Protein AF-W0RNF0-F1 (afdb_monomer_lite)

Organism: NCBI:txid861299

Structure (mmCIF, N/CA/C/O backbone):
data_AF-W0RNF0-F1
#
_entry.id   AF-W0RNF0-F1
#
loop_
_atom_site.group_PDB
_atom_site.id
_atom_site.type_symbol
_atom_site.label_atom_id
_atom_site.label_alt_id
_atom_site.label_comp_id
_atom_site.label_asym_id
_atom_site.label_entity_id
_atom_site.label_seq_id
_atom_site.pdbx_PDB_ins_code
_atom_site.Cartn_x
_atom_site.Cartn_y
_atom_site.Cartn_z
_atom_site.occupancy
_atom_site.B_iso_or_equiv
_atom_site.auth_seq_id
_atom_site.auth_comp_id
_atom_site.auth_asym_id
_atom_site.auth_atom_id
_atom_site.pdbx_PDB_model_num
ATOM 1 N N . MET A 1 1 ? -7.043 35.338 -36.572 1.00 29.34 1 MET A N 1
ATOM 2 C CA . MET A 1 1 ? -7.418 33.919 -36.778 1.00 29.34 1 MET A CA 1
ATOM 3 C C . MET A 1 1 ? -6.333 33.212 -37.585 1.00 29.34 1 MET A C 1
ATOM 5 O O . MET A 1 1 ? -6.298 33.350 -38.798 1.00 29.34 1 MET A O 1
ATOM 9 N N . ARG A 1 2 ? -5.406 32.507 -36.926 1.00 25.19 2 ARG A N 1
ATOM 10 C CA . ARG A 1 2 ? -4.390 31.654 -37.569 1.00 25.19 2 ARG A CA 1
ATOM 11 C C . ARG A 1 2 ? -4.354 30.320 -36.824 1.00 25.19 2 ARG A C 1
ATOM 13 O O . ARG A 1 2 ? -4.252 30.311 -35.602 1.00 25.19 2 ARG A O 1
ATOM 20 N N . ARG A 1 3 ? -4.527 29.227 -37.569 1.00 26.64 3 ARG A N 1
ATOM 21 C CA . ARG A 1 3 ? -4.574 27.840 -37.090 1.00 26.64 3 ARG A CA 1
ATOM 22 C C . ARG A 1 3 ? -3.153 27.263 -37.050 1.00 26.64 3 ARG A C 1
ATOM 24 O O . ARG A 1 3 ? -2.439 27.371 -38.039 1.00 26.64 3 ARG A O 1
ATOM 31 N N . PHE A 1 4 ? -2.795 26.617 -35.942 1.00 29.94 4 PHE A N 1
ATOM 32 C CA . PHE A 1 4 ? -1.682 25.667 -35.834 1.00 29.94 4 PHE A CA 1
ATOM 33 C C . PHE A 1 4 ? -2.195 24.383 -35.163 1.00 29.94 4 PHE A C 1
ATOM 35 O O . PHE A 1 4 ? -2.373 24.376 -33.944 1.00 29.94 4 PHE A O 1
ATOM 42 N N . PRO A 1 5 ? -2.447 23.306 -35.924 1.00 36.16 5 PRO A N 1
ATOM 43 C CA . PRO A 1 5 ? -2.459 21.971 -35.330 1.00 36.16 5 PRO A CA 1
ATOM 44 C C . PRO A 1 5 ? -1.818 20.938 -36.268 1.00 36.16 5 PRO A C 1
ATOM 46 O O . PRO A 1 5 ? -2.346 20.734 -37.345 1.00 36.16 5 PRO A O 1
ATOM 49 N N . GLU A 1 6 ? -0.716 20.283 -35.870 1.00 31.73 6 GLU A N 1
ATOM 50 C CA . GLU A 1 6 ? -0.392 18.918 -36.362 1.00 31.73 6 GLU A CA 1
ATOM 51 C C . GLU A 1 6 ? 0.816 18.231 -35.689 1.00 31.73 6 GLU A C 1
ATOM 53 O O . GLU A 1 6 ? 0.941 17.017 -35.779 1.00 31.73 6 GLU A O 1
ATOM 58 N N . ALA A 1 7 ? 1.657 18.915 -34.905 1.00 29.81 7 ALA A N 1
ATOM 59 C CA . ALA A 1 7 ? 2.828 18.259 -34.288 1.00 29.81 7 ALA A CA 1
ATOM 60 C C . ALA A 1 7 ? 2.673 17.850 -32.805 1.00 29.81 7 ALA A C 1
ATOM 62 O O . ALA A 1 7 ? 3.574 17.228 -32.249 1.00 29.81 7 ALA A O 1
ATOM 63 N N . ARG A 1 8 ? 1.556 18.177 -32.135 1.00 32.16 8 ARG A N 1
ATOM 64 C CA . ARG A 1 8 ? 1.387 17.927 -30.683 1.00 32.16 8 ARG A CA 1
ATOM 65 C C . ARG A 1 8 ? 0.538 16.702 -30.317 1.00 32.16 8 ARG A C 1
ATOM 67 O O . ARG A 1 8 ? 0.708 16.175 -29.224 1.00 32.16 8 ARG A O 1
ATOM 74 N N . ALA A 1 9 ? -0.312 16.194 -31.211 1.00 31.00 9 ALA A N 1
ATOM 75 C CA . ALA A 1 9 ? -1.257 15.124 -30.866 1.00 31.00 9 ALA A CA 1
ATOM 76 C C . ALA A 1 9 ? -0.620 13.719 -30.772 1.00 31.00 9 ALA A C 1
ATOM 78 O O . ALA A 1 9 ? -1.058 12.906 -29.965 1.00 31.00 9 ALA A O 1
ATOM 79 N N . ALA A 1 10 ? 0.455 13.441 -31.520 1.00 30.09 10 ALA A N 1
ATOM 80 C CA . ALA A 1 10 ? 1.141 12.141 -31.472 1.00 30.09 10 ALA A CA 1
ATOM 81 C C . ALA A 1 10 ? 2.123 12.004 -30.288 1.00 30.09 10 ALA A C 1
ATOM 83 O O . ALA A 1 10 ? 2.393 10.894 -29.840 1.00 30.09 10 ALA A O 1
ATOM 84 N N . LEU A 1 11 ? 2.619 13.124 -29.749 1.00 31.08 11 LEU A N 1
ATOM 85 C CA . LEU A 1 11 ? 3.528 13.139 -28.596 1.00 31.08 11 LEU A CA 1
ATOM 86 C C . LEU A 1 11 ? 2.761 13.119 -27.258 1.00 31.08 11 LEU A C 1
ATOM 88 O O . LEU A 1 11 ? 3.219 12.529 -26.285 1.00 31.08 11 LEU A O 1
ATOM 92 N N . LEU A 1 12 ? 1.551 13.691 -27.221 1.00 31.27 12 LEU A N 1
ATOM 93 C CA . LEU A 1 12 ? 0.684 13.683 -26.034 1.00 31.27 12 LEU A CA 1
ATOM 94 C C . LEU A 1 12 ? 0.084 12.298 -25.724 1.00 31.27 12 LEU A C 1
ATOM 96 O O . LEU A 1 12 ? -0.156 11.995 -24.559 1.00 31.27 12 LEU A O 1
ATOM 100 N N . ALA A 1 13 ? -0.082 11.422 -26.721 1.00 31.14 13 ALA A N 1
ATOM 101 C CA . ALA A 1 13 ? -0.607 10.068 -26.510 1.00 31.14 13 ALA A CA 1
ATOM 102 C C . ALA A 1 13 ? 0.418 9.093 -25.888 1.00 31.14 13 ALA A C 1
ATOM 104 O O . ALA A 1 13 ? 0.025 8.144 -25.213 1.00 31.14 13 ALA A O 1
ATOM 105 N N . LEU A 1 14 ? 1.725 9.342 -26.047 1.00 31.20 14 LEU A N 1
ATOM 106 C CA . LEU A 1 14 ? 2.785 8.544 -25.409 1.00 31.20 14 LEU A CA 1
ATOM 107 C C . LEU A 1 14 ? 3.144 9.050 -24.001 1.00 31.20 14 LEU A C 1
ATOM 109 O O . LEU A 1 14 ? 3.518 8.251 -23.145 1.00 31.20 14 LEU A O 1
ATOM 113 N N . VAL A 1 15 ? 2.942 10.343 -23.729 1.00 29.47 15 VAL A N 1
ATOM 114 C CA . VAL A 1 15 ? 3.072 10.929 -22.382 1.00 29.47 15 VAL A CA 1
ATOM 115 C C . VAL A 1 15 ? 1.872 10.567 -21.490 1.00 29.47 15 VAL A C 1
ATOM 117 O O . VAL A 1 15 ? 2.042 10.359 -20.290 1.00 29.47 15 VAL A O 1
ATOM 120 N N . ALA A 1 16 ? 0.678 10.351 -22.057 1.00 28.88 16 ALA A N 1
ATOM 121 C CA . ALA A 1 16 ? -0.494 9.898 -21.295 1.00 28.88 16 ALA A CA 1
ATOM 122 C C . ALA A 1 16 ? -0.343 8.474 -20.708 1.00 28.88 16 ALA A C 1
ATOM 124 O O . ALA A 1 16 ? -0.975 8.151 -19.705 1.00 28.88 16 ALA A O 1
ATOM 125 N N . ALA A 1 17 ? 0.543 7.637 -21.262 1.00 28.91 17 ALA A N 1
ATOM 126 C CA . ALA A 1 17 ? 0.858 6.319 -20.703 1.00 28.91 17 ALA A CA 1
ATOM 127 C C . ALA A 1 17 ? 1.867 6.371 -19.534 1.00 28.91 17 ALA A C 1
ATOM 129 O O . ALA A 1 17 ? 1.962 5.407 -18.775 1.00 28.91 17 ALA A O 1
ATOM 130 N N . ALA A 1 18 ? 2.584 7.490 -19.368 1.00 27.88 18 ALA A N 1
ATOM 131 C CA . ALA A 1 18 ? 3.483 7.749 -18.241 1.00 27.88 18 ALA A CA 1
ATOM 132 C C . ALA A 1 18 ? 2.805 8.566 -17.121 1.00 27.88 18 ALA A C 1
ATOM 134 O O . ALA A 1 18 ? 3.139 8.391 -15.954 1.00 27.88 18 ALA A O 1
ATOM 135 N N . ALA A 1 19 ? 1.802 9.391 -17.449 1.00 26.11 19 ALA A N 1
ATOM 136 C CA . ALA A 1 19 ? 1.076 10.228 -16.486 1.00 26.11 19 ALA A CA 1
ATOM 137 C C . ALA A 1 19 ? -0.111 9.537 -15.775 1.00 26.11 19 ALA A C 1
ATOM 139 O O . ALA A 1 19 ? -0.716 10.129 -14.889 1.00 26.11 19 ALA A O 1
ATOM 140 N N . LEU A 1 20 ? -0.436 8.282 -16.112 1.00 29.69 20 LEU A N 1
ATOM 141 C CA . LEU A 1 20 ? -1.488 7.493 -15.441 1.00 29.69 20 LEU A CA 1
ATOM 142 C C . LEU A 1 20 ? -0.924 6.396 -14.515 1.00 29.69 20 LEU A C 1
ATOM 144 O O . LEU A 1 20 ? -1.609 5.437 -14.168 1.00 29.69 20 LEU A O 1
ATOM 148 N N . GLY A 1 21 ? 0.335 6.546 -14.094 1.00 28.53 21 GLY A N 1
ATOM 149 C CA . GLY A 1 21 ? 1.025 5.651 -13.160 1.00 28.53 21 GLY A CA 1
ATOM 150 C C . GLY A 1 21 ? 0.584 5.743 -11.692 1.00 28.53 21 GLY A C 1
ATOM 151 O O . GLY A 1 21 ? 1.192 5.077 -10.862 1.00 28.53 21 GLY A O 1
ATOM 152 N N . THR A 1 22 ? -0.450 6.523 -11.365 1.00 32.72 22 THR A N 1
ATOM 153 C CA . THR A 1 22 ? -0.987 6.687 -9.999 1.00 32.72 22 THR A CA 1
ATOM 154 C C . THR A 1 22 ? -2.342 6.013 -9.760 1.00 32.72 22 THR A C 1
ATOM 156 O O . THR A 1 22 ? -2.935 6.203 -8.708 1.00 32.72 22 THR A O 1
ATOM 159 N N . GLY A 1 23 ? -2.855 5.183 -10.674 1.00 28.58 23 GLY A N 1
ATOM 160 C CA . GLY A 1 23 ? -4.186 4.598 -10.475 1.00 28.58 23 GLY A CA 1
ATOM 161 C C . GLY A 1 23 ? -4.415 3.283 -11.198 1.00 28.58 23 GLY A C 1
ATOM 162 O O . GLY A 1 23 ? -5.163 3.243 -12.168 1.00 28.58 23 GLY A O 1
ATOM 163 N N . ALA A 1 24 ? -3.788 2.202 -10.736 1.00 28.06 24 ALA A N 1
ATOM 164 C CA . ALA A 1 24 ? -4.197 0.845 -11.111 1.00 28.06 24 ALA A CA 1
ATOM 165 C C . ALA A 1 24 ? -3.746 -0.196 -10.075 1.00 28.06 24 ALA A C 1
ATOM 167 O O . ALA A 1 24 ? -3.127 -1.204 -10.409 1.00 28.06 24 ALA A O 1
ATOM 168 N N . THR A 1 25 ? -4.089 0.022 -8.808 1.00 27.72 25 THR A N 1
ATOM 169 C CA . THR A 1 25 ? -4.188 -1.049 -7.808 1.00 27.72 25 THR A CA 1
ATOM 170 C C . THR A 1 25 ? -5.498 -1.800 -8.076 1.00 27.72 25 THR A C 1
ATOM 172 O O . THR A 1 25 ? -6.502 -1.607 -7.396 1.00 27.72 25 THR A O 1
ATOM 175 N N . LEU A 1 26 ? -5.549 -2.594 -9.152 1.00 27.14 26 LEU A N 1
ATOM 176 C CA . LEU A 1 26 ? -6.723 -3.414 -9.445 1.00 27.14 26 LEU A CA 1
ATOM 177 C C . LEU A 1 26 ? -6.693 -4.703 -8.619 1.00 27.14 26 LEU A C 1
ATOM 179 O O . LEU A 1 26 ? -5.897 -5.605 -8.854 1.00 27.14 26 LEU A O 1
ATOM 183 N N . ALA A 1 27 ? -7.660 -4.756 -7.704 1.00 28.97 27 ALA A N 1
ATOM 184 C CA . ALA A 1 27 ? -8.480 -5.920 -7.395 1.00 28.97 27 ALA A CA 1
ATOM 185 C C . ALA A 1 27 ? -7.778 -7.137 -6.767 1.00 28.97 27 ALA A C 1
ATOM 187 O O . ALA A 1 27 ? -7.625 -8.189 -7.379 1.00 28.97 27 ALA A O 1
ATOM 188 N N . SER A 1 28 ? -7.562 -7.046 -5.453 1.00 25.00 28 SER A N 1
ATOM 189 C CA . SER A 1 28 ? -7.883 -8.172 -4.572 1.00 25.00 28 SER A CA 1
ATOM 190 C C . SER A 1 28 ? -8.859 -7.708 -3.484 1.00 25.00 28 SER A C 1
ATOM 192 O O . SER A 1 28 ? -8.496 -7.034 -2.532 1.00 25.00 28 SER A O 1
ATOM 194 N N . GLY A 1 29 ? -10.143 -7.993 -3.703 1.00 27.12 29 GLY A N 1
ATOM 195 C CA . GLY A 1 29 ? -11.021 -8.612 -2.705 1.00 27.12 29 GLY A CA 1
ATOM 196 C C . GLY A 1 29 ? -11.368 -7.939 -1.373 1.00 27.12 29 GLY A C 1
ATOM 197 O O . 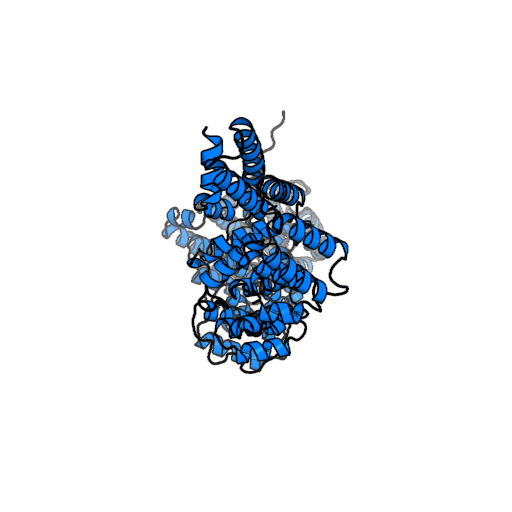GLY A 1 29 ? -12.153 -8.544 -0.656 1.00 27.12 29 GLY A O 1
ATOM 198 N N . ALA A 1 30 ? -10.896 -6.744 -1.027 1.00 27.28 30 ALA A N 1
ATOM 199 C CA . ALA A 1 30 ? -11.430 -5.997 0.114 1.00 27.28 30 ALA A CA 1
ATOM 200 C C . ALA A 1 30 ? -12.150 -4.753 -0.406 1.00 27.28 30 ALA A C 1
ATOM 202 O O . ALA A 1 30 ? -11.528 -3.841 -0.943 1.00 27.28 30 ALA A O 1
ATOM 203 N N . ARG A 1 31 ? -13.480 -4.706 -0.267 1.00 26.66 31 ARG A N 1
ATOM 204 C CA . ARG A 1 31 ? -14.237 -3.454 -0.380 1.00 26.66 31 ARG A CA 1
ATOM 205 C C . ARG A 1 31 ? -13.875 -2.576 0.820 1.00 26.66 31 ARG A C 1
ATOM 207 O O . ARG A 1 31 ? -14.665 -2.430 1.746 1.00 26.66 31 ARG A O 1
ATOM 214 N N . THR A 1 32 ? -12.679 -2.002 0.835 1.00 33.44 32 THR A N 1
ATOM 215 C CA . THR A 1 32 ? -12.442 -0.806 1.634 1.00 33.44 32 THR A CA 1
ATOM 216 C C . THR A 1 32 ? -13.289 0.288 0.998 1.00 33.44 32 THR A C 1
ATOM 218 O O . THR A 1 32 ? -13.090 0.665 -0.155 1.00 33.44 32 THR A O 1
ATOM 221 N N . LEU A 1 33 ? -14.338 0.706 1.713 1.00 31.14 33 LEU A N 1
ATOM 222 C CA . LEU A 1 33 ? -15.162 1.855 1.352 1.00 31.14 33 LEU A CA 1
ATOM 223 C C . LEU A 1 33 ? -14.224 3.006 0.979 1.00 31.14 33 LEU A C 1
ATOM 225 O O . LEU A 1 33 ? -13.444 3.458 1.814 1.00 31.14 33 LEU A O 1
ATOM 229 N N . ALA A 1 34 ? -14.272 3.440 -0.280 1.00 29.17 34 ALA A N 1
ATOM 230 C CA . ALA A 1 34 ? -13.556 4.618 -0.732 1.00 29.17 34 ALA A CA 1
ATOM 231 C C . ALA A 1 34 ? -14.083 5.823 0.060 1.00 29.17 34 ALA A C 1
ATOM 233 O O . ALA A 1 34 ? -15.158 6.351 -0.226 1.00 29.17 34 ALA A O 1
ATOM 234 N N . CYS A 1 35 ? -13.357 6.223 1.100 1.00 33.97 35 CYS A N 1
ATOM 235 C CA . CYS A 1 35 ? -13.632 7.453 1.822 1.00 33.97 35 CYS A CA 1
ATOM 236 C C . CYS A 1 35 ? -13.140 8.608 0.949 1.00 33.97 35 CYS A C 1
ATOM 238 O O . CYS A 1 35 ? -11.946 8.708 0.675 1.00 33.97 35 CYS A O 1
ATOM 240 N N . ALA A 1 36 ? -14.052 9.462 0.480 1.00 32.62 36 ALA A N 1
ATOM 241 C CA . ALA A 1 36 ? -13.692 10.677 -0.245 1.00 32.62 36 ALA A CA 1
ATOM 242 C C . ALA A 1 36 ? -12.649 11.483 0.555 1.00 32.62 36 ALA A C 1
ATOM 244 O O . ALA A 1 36 ? -12.773 11.616 1.776 1.00 32.62 36 ALA A O 1
ATOM 245 N N . CYS A 1 37 ? -11.622 11.994 -0.130 1.00 34.16 37 CYS A N 1
ATOM 246 C CA . CYS A 1 37 ? -10.539 12.791 0.447 1.00 34.16 37 CYS A CA 1
ATOM 247 C C . CYS A 1 37 ? -11.144 13.975 1.222 1.00 34.16 37 CYS A C 1
ATOM 249 O O . CYS A 1 37 ? -11.676 14.901 0.613 1.00 34.16 37 CYS A O 1
ATOM 251 N N . GLY A 1 38 ? -11.138 13.918 2.556 1.00 40.31 38 GLY A N 1
ATOM 252 C CA . GLY A 1 38 ? -11.870 14.863 3.412 1.00 40.31 38 GLY A CA 1
ATOM 253 C C . GLY A 1 38 ? -13.001 14.253 4.245 1.00 40.31 38 GLY A C 1
ATOM 254 O O . GLY A 1 38 ? -13.801 15.000 4.809 1.00 40.31 38 GLY A O 1
ATOM 255 N N . GLY A 1 39 ? -13.075 12.922 4.356 1.00 43.00 39 GLY A N 1
ATOM 256 C CA . GLY A 1 39 ? -13.902 12.264 5.367 1.00 43.00 39 GLY A CA 1
ATOM 257 C C . GLY A 1 39 ? -13.667 12.904 6.747 1.00 43.00 39 GLY A C 1
ATOM 258 O O . GLY A 1 39 ? -12.516 13.124 7.128 1.00 43.00 39 GLY A O 1
ATOM 259 N N . PRO A 1 40 ? -14.727 13.282 7.478 1.00 48.47 40 PRO A N 1
ATOM 260 C CA . PRO A 1 40 ? -14.585 14.019 8.728 1.00 48.47 40 PRO A CA 1
ATOM 261 C C . PRO A 1 40 ? -13.829 13.176 9.765 1.00 48.47 40 PRO A C 1
ATOM 263 O O . PRO A 1 40 ? -13.950 11.953 9.748 1.00 48.47 40 PRO A O 1
ATOM 266 N N . ALA A 1 41 ? -13.073 13.834 10.656 1.00 55.91 41 ALA A N 1
ATOM 267 C CA . ALA A 1 41 ? -12.173 13.199 11.625 1.00 55.91 41 ALA A CA 1
ATOM 268 C C . ALA A 1 41 ? -12.746 11.897 12.220 1.00 55.91 41 ALA A C 1
ATOM 270 O O . ALA A 1 41 ? -13.876 11.875 12.721 1.00 55.91 41 ALA A O 1
ATOM 271 N N . SER A 1 42 ? -11.959 10.825 12.148 1.00 64.25 42 SER A N 1
ATOM 272 C CA . SER A 1 42 ? -12.255 9.525 12.743 1.00 64.25 42 SER A CA 1
ATOM 273 C C . SER A 1 42 ? -11.083 9.084 13.597 1.00 64.25 42 SER A C 1
ATOM 275 O O . SER A 1 42 ? -9.935 9.221 13.179 1.00 64.25 42 SER A O 1
ATOM 277 N N . TYR A 1 43 ? -11.385 8.549 14.771 1.00 77.31 43 TYR A N 1
ATOM 278 C CA . TYR A 1 43 ? -10.379 8.024 15.680 1.00 77.31 43 TYR A CA 1
ATOM 279 C C . TYR A 1 43 ? -9.967 6.618 15.256 1.00 77.31 43 TYR A C 1
ATOM 281 O O . TYR A 1 43 ? -10.811 5.824 14.829 1.00 77.31 43 TYR A O 1
ATOM 289 N N . ASP A 1 44 ? -8.690 6.282 15.426 1.00 73.94 44 ASP A N 1
ATOM 290 C CA . ASP A 1 44 ? -8.172 4.940 15.130 1.00 73.94 44 ASP A CA 1
ATOM 291 C C . ASP A 1 44 ? -8.484 3.960 16.279 1.00 73.94 44 ASP A C 1
ATOM 293 O O . ASP A 1 44 ? -7.610 3.367 16.914 1.00 73.94 44 ASP A O 1
ATOM 297 N N . ILE A 1 45 ? -9.777 3.816 16.590 1.00 80.31 45 ILE A N 1
ATOM 298 C CA . ILE A 1 45 ? -10.267 2.917 17.647 1.00 80.31 45 ILE A CA 1
ATOM 299 C C . ILE A 1 45 ? -10.116 1.441 17.271 1.00 80.31 45 ILE A C 1
ATOM 301 O O . ILE A 1 45 ? -10.177 0.569 18.137 1.00 80.31 45 ILE A O 1
ATOM 305 N N . ASP A 1 46 ? -9.899 1.163 15.985 1.00 76.88 46 ASP A N 1
ATOM 306 C CA . ASP A 1 46 ? -9.633 -0.177 15.493 1.00 76.88 46 ASP A CA 1
ATOM 307 C C . ASP A 1 46 ? -8.249 -0.658 15.916 1.00 76.88 46 ASP A C 1
ATOM 309 O O . ASP A 1 46 ? -8.101 -1.851 16.135 1.00 76.88 46 ASP A O 1
ATOM 313 N N . ALA A 1 47 ? -7.244 0.210 16.073 1.00 71.00 47 ALA A N 1
ATOM 314 C CA . ALA A 1 47 ? -5.841 -0.193 16.197 1.00 71.00 47 ALA A CA 1
ATOM 315 C C . ALA A 1 47 ? -5.525 -1.361 17.168 1.00 71.00 47 ALA A C 1
ATOM 317 O O . ALA A 1 47 ? -4.750 -2.242 16.772 1.00 71.00 47 ALA A O 1
ATOM 318 N N . PRO A 1 48 ? -6.100 -1.469 18.393 1.00 71.56 48 PRO A N 1
ATOM 319 C CA . PRO A 1 48 ? -5.785 -2.580 19.296 1.00 71.56 48 PRO A CA 1
ATOM 320 C C . PRO A 1 48 ? -6.491 -3.888 18.899 1.00 71.56 48 PRO A C 1
ATOM 322 O O . PRO A 1 48 ? -6.095 -4.966 19.341 1.00 71.56 48 PRO A O 1
ATOM 325 N N . LEU A 1 49 ? -7.532 -3.805 18.068 1.00 78.88 49 LEU A N 1
ATOM 326 C CA . LEU A 1 49 ? -8.393 -4.908 17.629 1.00 78.88 49 LEU A CA 1
ATOM 327 C C . LEU A 1 49 ? -8.441 -5.038 16.103 1.00 78.88 49 LEU A C 1
ATOM 329 O O . LEU A 1 49 ? -9.229 -5.821 15.560 1.00 78.88 49 LEU A O 1
ATOM 333 N N . ALA A 1 50 ? -7.558 -4.331 15.412 1.00 76.56 50 ALA A N 1
ATOM 334 C CA . ALA A 1 50 ? -7.438 -4.343 13.976 1.00 76.56 50 ALA A CA 1
ATOM 335 C C . ALA A 1 50 ? -6.969 -5.727 13.542 1.00 76.56 50 ALA A C 1
ATOM 337 O O . ALA A 1 50 ? -6.103 -6.333 14.180 1.00 76.56 50 ALA A O 1
ATOM 338 N N . ALA A 1 51 ? -7.592 -6.250 12.491 1.00 77.75 51 ALA A N 1
ATOM 339 C CA . ALA A 1 51 ? -7.177 -7.513 11.914 1.00 77.75 51 ALA A CA 1
ATOM 340 C C . ALA A 1 51 ? -5.727 -7.392 11.390 1.00 77.75 51 ALA A C 1
ATOM 342 O O . ALA A 1 51 ? -5.310 -6.282 11.030 1.00 77.75 51 ALA A O 1
ATOM 343 N N . PRO A 1 52 ? -4.932 -8.479 11.375 1.00 80.56 52 PRO A N 1
ATOM 344 C CA . PRO A 1 52 ? -3.511 -8.390 11.036 1.00 80.56 52 PRO A CA 1
ATOM 345 C C . PRO A 1 52 ? -3.243 -7.844 9.623 1.00 80.56 52 PRO A C 1
ATOM 347 O O . PRO A 1 52 ? -2.169 -7.302 9.377 1.00 80.56 52 PRO A O 1
ATOM 350 N N . GLU A 1 53 ? -4.227 -7.908 8.725 1.00 83.88 53 GLU A N 1
ATOM 351 C CA . GLU A 1 53 ? -4.246 -7.258 7.412 1.00 83.88 53 GLU A CA 1
ATOM 352 C C . GLU A 1 53 ? -3.991 -5.748 7.527 1.00 83.88 53 GLU A C 1
ATOM 354 O O . GLU A 1 53 ? -3.113 -5.216 6.853 1.00 83.88 53 GLU A O 1
ATOM 359 N N . LYS A 1 54 ? -4.687 -5.057 8.442 1.00 83.00 54 LYS A N 1
ATOM 360 C CA . LYS A 1 54 ? -4.509 -3.610 8.651 1.00 83.00 54 LYS A CA 1
ATOM 361 C C . LYS A 1 54 ? -3.114 -3.280 9.180 1.00 83.00 54 LYS A C 1
ATOM 363 O O . LYS A 1 54 ? -2.552 -2.236 8.856 1.00 83.00 54 LYS A O 1
ATOM 368 N N . TRP A 1 55 ? -2.535 -4.164 9.994 1.00 88.00 55 TRP A N 1
ATOM 369 C CA . TRP A 1 55 ? -1.154 -3.995 10.442 1.00 88.00 55 TRP A CA 1
ATOM 370 C C . TRP A 1 55 ? -0.169 -4.201 9.298 1.00 88.00 55 TRP A C 1
ATOM 372 O O . TRP A 1 55 ? 0.810 -3.466 9.221 1.00 88.00 55 TRP A O 1
ATOM 382 N N . LEU A 1 56 ? -0.420 -5.161 8.401 1.00 90.56 56 LEU A N 1
ATOM 383 C CA . LEU A 1 56 ? 0.405 -5.351 7.211 1.00 90.56 56 LEU A CA 1
ATOM 384 C C . LEU A 1 56 ? 0.408 -4.091 6.341 1.00 90.56 56 LEU A C 1
ATOM 386 O O . LEU A 1 56 ? 1.483 -3.667 5.921 1.00 90.56 56 LEU A O 1
ATOM 390 N N . ASP A 1 57 ? -0.744 -3.459 6.124 1.00 88.00 57 ASP A N 1
ATOM 391 C CA . ASP A 1 57 ? -0.831 -2.202 5.371 1.00 88.00 57 ASP A CA 1
ATOM 392 C C . ASP A 1 57 ? 0.008 -1.102 6.040 1.00 88.00 57 ASP A C 1
ATOM 394 O O . ASP A 1 57 ? 0.883 -0.519 5.401 1.00 88.00 57 ASP A O 1
ATOM 398 N N . GLY A 1 58 ? -0.138 -0.901 7.356 1.00 86.38 58 GLY A N 1
ATOM 399 C CA . GLY A 1 58 ? 0.682 0.058 8.112 1.00 86.38 58 GLY A CA 1
ATOM 400 C C . GLY A 1 58 ? 2.183 -0.276 8.163 1.00 86.38 58 GLY A C 1
ATOM 401 O O . GLY A 1 58 ? 3.013 0.592 8.438 1.00 86.38 58 GLY A O 1
ATOM 402 N N . VAL A 1 59 ? 2.559 -1.532 7.902 1.00 91.62 59 VAL A N 1
ATOM 403 C CA . VAL A 1 59 ? 3.957 -1.984 7.833 1.00 91.62 59 VAL A CA 1
ATOM 404 C C . VAL A 1 59 ? 4.527 -1.880 6.421 1.00 91.62 59 VAL A C 1
ATOM 406 O O . VAL A 1 59 ? 5.728 -1.659 6.286 1.00 91.62 59 VAL A O 1
ATOM 409 N N . THR A 1 60 ? 3.714 -2.052 5.380 1.00 92.69 60 THR A N 1
ATOM 410 C CA . THR A 1 60 ? 4.173 -2.185 3.985 1.00 92.69 60 THR A CA 1
ATOM 411 C C . THR A 1 60 ? 3.943 -0.941 3.138 1.00 92.69 60 THR A C 1
ATOM 413 O O . THR A 1 60 ? 4.591 -0.796 2.098 1.00 92.69 60 THR A O 1
ATOM 416 N N . LEU A 1 61 ? 3.093 -0.020 3.589 1.00 89.44 61 LEU A N 1
ATOM 417 C CA . LEU A 1 61 ? 2.759 1.216 2.892 1.00 89.44 61 LEU A CA 1
ATOM 418 C C . LEU A 1 61 ? 3.380 2.425 3.606 1.00 89.44 61 LEU A C 1
ATOM 420 O O . LEU A 1 61 ? 3.514 2.447 4.829 1.00 89.44 61 LEU A O 1
ATOM 424 N N . VAL A 1 62 ? 3.806 3.419 2.827 1.00 86.19 62 VAL A N 1
ATOM 425 C CA . VAL A 1 62 ? 4.152 4.761 3.338 1.00 86.19 62 VAL A CA 1
ATOM 426 C C . VAL A 1 62 ? 2.875 5.554 3.568 1.00 86.19 62 VAL A C 1
ATOM 428 O O . VAL A 1 62 ? 2.728 6.218 4.588 1.00 86.19 62 VAL A O 1
ATOM 431 N N . ASP A 1 63 ? 1.954 5.432 2.616 1.00 76.44 63 ASP A N 1
ATOM 432 C CA . ASP A 1 63 ? 0.632 6.024 2.655 1.00 76.44 63 ASP A CA 1
ATOM 433 C C . ASP A 1 63 ? -0.386 4.923 2.341 1.00 76.44 63 ASP A C 1
ATOM 435 O O . ASP A 1 63 ? -0.415 4.377 1.234 1.00 76.44 63 ASP A O 1
ATOM 439 N N . ALA A 1 64 ? -1.191 4.566 3.342 1.00 70.19 64 ALA A N 1
ATOM 440 C CA . ALA A 1 64 ? -2.235 3.559 3.199 1.00 70.19 64 ALA A CA 1
ATOM 441 C C . ALA A 1 64 ? -3.409 4.041 2.331 1.00 70.19 64 ALA A C 1
ATOM 443 O O . ALA A 1 64 ? -4.108 3.216 1.749 1.00 70.19 64 ALA A O 1
ATOM 444 N N . PHE A 1 65 ? -3.614 5.356 2.222 1.00 69.94 65 PHE A N 1
ATOM 445 C CA . PHE A 1 65 ? -4.652 5.958 1.393 1.00 69.94 65 PHE A CA 1
ATOM 446 C C . PHE A 1 65 ? -4.281 5.898 -0.090 1.00 69.94 65 PHE A C 1
ATOM 448 O O . PHE A 1 65 ? -5.075 5.442 -0.910 1.00 69.94 65 PHE A O 1
ATOM 455 N N . GLU A 1 66 ? -3.054 6.293 -0.433 1.00 73.56 66 GLU A N 1
ATOM 456 C CA . GLU A 1 66 ? -2.553 6.197 -1.812 1.00 73.56 66 GLU A CA 1
ATOM 457 C C . GLU A 1 66 ? -2.130 4.769 -2.196 1.00 73.56 66 GLU A C 1
ATOM 459 O O . GLU A 1 66 ? -1.890 4.473 -3.367 1.00 73.56 66 GLU A O 1
ATOM 464 N N . GLY A 1 67 ? -2.026 3.864 -1.216 1.00 81.25 67 GLY A N 1
ATOM 465 C CA . GLY A 1 67 ? -1.534 2.505 -1.431 1.00 81.25 67 GLY A CA 1
ATOM 466 C C . GLY A 1 67 ? -0.054 2.470 -1.811 1.00 81.25 67 GLY A C 1
ATOM 467 O O . GLY A 1 67 ? 0.403 1.500 -2.417 1.00 81.25 67 GLY A O 1
ATOM 468 N N . THR A 1 68 ? 0.694 3.529 -1.490 1.00 84.88 68 THR A N 1
ATOM 469 C CA . THR A 1 68 ? 2.083 3.707 -1.911 1.00 84.88 68 THR A CA 1
ATOM 470 C C . THR A 1 68 ? 2.987 2.766 -1.112 1.00 84.88 68 THR A C 1
ATOM 472 O O . THR A 1 68 ? 3.172 2.982 0.091 1.00 84.88 68 THR A O 1
ATOM 475 N N . PRO A 1 69 ? 3.611 1.747 -1.740 1.00 88.31 69 PRO A N 1
ATOM 476 C CA . PRO A 1 69 ? 4.474 0.824 -1.021 1.00 88.31 69 PRO A CA 1
ATOM 477 C C . PRO A 1 69 ? 5.726 1.528 -0.518 1.00 88.31 69 PRO A C 1
ATOM 479 O O . PRO A 1 69 ? 6.280 2.402 -1.198 1.00 88.31 69 PRO A O 1
ATOM 482 N N . ARG A 1 70 ? 6.212 1.068 0.632 1.00 91.94 70 ARG A N 1
ATOM 483 C CA . ARG A 1 70 ? 7.539 1.388 1.152 1.00 91.94 70 ARG A CA 1
ATOM 484 C C . ARG A 1 70 ? 8.627 1.123 0.125 1.00 91.94 70 ARG A C 1
ATOM 486 O O . ARG A 1 70 ? 8.563 0.139 -0.615 1.00 91.94 70 ARG A O 1
ATOM 493 N N . ASP A 1 71 ? 9.650 1.969 0.131 1.00 92.44 71 ASP A N 1
ATOM 494 C CA . ASP A 1 71 ? 10.758 1.897 -0.817 1.00 92.44 71 ASP A CA 1
ATOM 495 C C . ASP A 1 71 ? 11.420 0.524 -0.842 1.00 92.44 71 ASP A C 1
ATOM 497 O O . ASP A 1 71 ? 11.679 -0.006 -1.921 1.00 92.44 71 ASP A O 1
ATOM 501 N N . GLU A 1 72 ? 11.616 -0.096 0.322 1.00 92.94 72 GLU A N 1
ATOM 502 C CA . GLU A 1 72 ? 12.241 -1.410 0.458 1.00 92.94 72 GLU A CA 1
ATOM 503 C C . GLU A 1 72 ? 11.432 -2.509 -0.258 1.00 92.94 72 GLU A C 1
ATOM 505 O O . GLU A 1 72 ? 11.991 -3.501 -0.730 1.00 92.94 72 GLU A O 1
ATOM 510 N N . LEU A 1 73 ? 10.121 -2.322 -0.423 1.00 93.31 73 LEU A N 1
ATOM 511 C CA . LEU A 1 73 ? 9.216 -3.293 -1.039 1.00 93.31 73 LEU A CA 1
ATOM 512 C C . LEU A 1 73 ? 8.961 -3.024 -2.531 1.00 93.31 73 LEU A C 1
ATOM 514 O O . LEU A 1 73 ? 8.423 -3.887 -3.225 1.00 93.31 73 LEU A O 1
ATOM 518 N N . ARG A 1 74 ? 9.432 -1.899 -3.086 1.00 94.44 74 ARG A N 1
ATOM 519 C CA . ARG A 1 74 ? 9.273 -1.542 -4.512 1.00 94.44 74 ARG A CA 1
ATOM 520 C C . ARG A 1 74 ? 10.129 -2.404 -5.441 1.00 94.44 74 ARG A C 1
ATOM 522 O O . ARG A 1 74 ? 11.217 -2.823 -5.071 1.00 94.44 74 ARG A O 1
ATOM 529 N N . PHE A 1 75 ? 9.699 -2.633 -6.683 1.00 95.44 75 PHE A N 1
ATOM 530 C CA . PHE A 1 75 ? 10.364 -3.561 -7.623 1.00 95.44 75 PHE A CA 1
ATOM 531 C C . PHE A 1 75 ? 11.877 -3.307 -7.811 1.00 95.44 75 PHE A C 1
ATOM 533 O O . PHE A 1 75 ? 12.649 -4.250 -7.930 1.00 95.44 75 PHE A O 1
ATOM 540 N N . LEU A 1 76 ? 12.329 -2.045 -7.798 1.00 95.50 76 LEU A N 1
ATOM 541 C CA . LEU A 1 76 ? 13.736 -1.691 -8.060 1.00 95.50 76 LEU A CA 1
ATOM 542 C C . LEU A 1 76 ? 14.621 -1.673 -6.801 1.00 95.50 76 LEU A C 1
ATOM 544 O O . LEU A 1 76 ? 15.836 -1.512 -6.916 1.00 95.50 76 LEU A O 1
ATOM 548 N N . ALA A 1 77 ? 14.042 -1.841 -5.609 1.00 94.88 77 ALA A N 1
ATOM 549 C CA . ALA A 1 77 ? 14.758 -1.728 -4.336 1.00 94.88 77 ALA A CA 1
ATOM 550 C C . ALA A 1 77 ? 15.996 -2.641 -4.220 1.00 94.88 77 ALA A C 1
ATOM 552 O O . ALA A 1 77 ? 17.035 -2.145 -3.779 1.00 94.88 77 ALA A O 1
ATOM 553 N N . PRO A 1 78 ? 15.968 -3.914 -4.679 1.00 94.94 78 PRO A N 1
ATOM 554 C CA . PRO A 1 78 ? 17.139 -4.794 -4.603 1.00 94.94 78 PRO A CA 1
ATOM 555 C C . PRO A 1 78 ? 18.367 -4.274 -5.367 1.00 94.94 78 PRO A C 1
ATOM 557 O O . PRO A 1 78 ? 19.495 -4.660 -5.063 1.00 94.94 78 PRO A O 1
ATOM 560 N N . PHE A 1 79 ? 18.151 -3.416 -6.368 1.00 95.12 79 PHE A N 1
ATOM 561 C CA . PHE A 1 79 ? 19.206 -2.782 -7.160 1.00 95.12 79 PHE A CA 1
ATOM 562 C C . PHE A 1 79 ? 19.598 -1.420 -6.586 1.00 95.12 79 PHE A C 1
ATOM 564 O O . PHE A 1 79 ? 20.773 -1.073 -6.589 1.00 95.12 79 PHE A O 1
ATOM 571 N N . ARG A 1 80 ? 18.630 -0.674 -6.037 1.00 92.69 80 ARG A N 1
ATOM 572 C CA . ARG A 1 80 ? 18.859 0.650 -5.441 1.00 92.69 80 ARG A CA 1
ATOM 573 C C . ARG A 1 80 ? 19.680 0.565 -4.160 1.00 92.69 80 ARG A C 1
ATOM 575 O O . ARG A 1 80 ? 20.607 1.348 -3.977 1.00 92.69 80 ARG A O 1
ATOM 582 N N . PHE A 1 81 ? 19.345 -0.385 -3.295 1.00 85.25 81 PHE A N 1
ATOM 583 C CA . PHE A 1 81 ? 19.997 -0.583 -1.998 1.00 85.25 81 PHE A CA 1
ATOM 584 C C . PHE A 1 81 ? 21.067 -1.682 -2.037 1.00 85.25 81 PHE A C 1
ATOM 586 O O . PHE A 1 81 ? 21.550 -2.108 -0.995 1.00 85.25 81 PHE A O 1
ATOM 593 N N . GLY A 1 82 ? 21.395 -2.171 -3.237 1.00 83.88 82 GLY A N 1
ATOM 594 C CA . GLY A 1 82 ? 22.370 -3.226 -3.482 1.00 83.88 82 GLY A CA 1
ATOM 595 C C . GLY A 1 82 ? 23.792 -2.692 -3.663 1.00 83.88 82 GLY A C 1
ATOM 596 O O . GLY A 1 82 ? 24.365 -2.068 -2.777 1.00 83.88 82 GLY A O 1
ATOM 597 N N . ASP A 1 83 ? 24.374 -2.988 -4.824 1.00 86.81 83 ASP A N 1
ATOM 598 C CA . ASP A 1 83 ? 25.709 -2.529 -5.216 1.00 86.81 83 ASP A CA 1
ATOM 599 C C . ASP A 1 83 ? 25.687 -1.018 -5.545 1.00 86.81 83 ASP A C 1
ATOM 601 O O . ASP A 1 83 ? 24.823 -0.598 -6.323 1.00 86.81 83 ASP A O 1
ATOM 605 N N . PRO A 1 84 ? 26.616 -0.195 -5.014 1.00 90.00 84 PRO A N 1
ATOM 606 C CA . PRO A 1 84 ? 26.702 1.228 -5.347 1.00 90.00 84 PRO A CA 1
ATOM 607 C C . PRO A 1 84 ? 26.773 1.525 -6.852 1.00 90.00 84 PRO A C 1
ATOM 609 O O . PRO A 1 84 ? 26.176 2.502 -7.307 1.00 90.00 84 PRO A O 1
ATOM 612 N N . ALA A 1 85 ? 27.455 0.685 -7.637 1.00 90.19 85 ALA A N 1
ATOM 613 C CA . ALA A 1 85 ? 27.576 0.869 -9.080 1.00 90.19 85 ALA A CA 1
ATOM 614 C C . ALA A 1 85 ? 26.222 0.705 -9.781 1.00 90.19 85 ALA A C 1
ATOM 616 O O . ALA A 1 85 ? 25.857 1.515 -10.633 1.00 90.19 85 ALA A O 1
ATOM 617 N N . ASP A 1 86 ? 25.440 -0.304 -9.396 1.00 90.06 86 ASP A N 1
ATOM 618 C CA . ASP A 1 86 ? 24.101 -0.491 -9.955 1.00 90.06 86 ASP A CA 1
ATOM 619 C C . ASP A 1 86 ? 23.117 0.557 -9.435 1.00 90.06 86 ASP A C 1
ATOM 621 O O . ASP A 1 86 ? 22.297 1.047 -10.210 1.00 90.06 86 ASP A O 1
ATOM 625 N N . SER A 1 87 ? 23.248 0.968 -8.171 1.00 91.12 87 SER A N 1
ATOM 626 C CA . SER A 1 87 ? 22.468 2.064 -7.594 1.00 91.12 87 SER A CA 1
ATOM 627 C C . SER A 1 87 ? 22.621 3.350 -8.410 1.00 91.12 87 SER A C 1
ATOM 629 O O . SER A 1 87 ? 21.618 3.964 -8.769 1.00 91.12 87 SER A O 1
ATOM 631 N N . ALA A 1 88 ? 23.856 3.709 -8.781 1.00 90.31 88 ALA A N 1
ATOM 632 C CA . ALA A 1 88 ? 24.130 4.857 -9.643 1.00 90.31 88 ALA A CA 1
ATOM 633 C C . ALA A 1 88 ? 23.545 4.676 -11.054 1.00 90.31 88 ALA A C 1
ATOM 635 O O . ALA A 1 88 ? 22.954 5.605 -11.601 1.00 90.31 88 ALA A O 1
ATOM 636 N N . ARG A 1 89 ? 23.654 3.472 -11.635 1.00 89.38 89 ARG A N 1
ATOM 637 C CA . ARG A 1 89 ? 23.115 3.174 -12.975 1.00 89.38 89 ARG A CA 1
ATOM 638 C C . ARG A 1 89 ? 21.592 3.278 -13.040 1.00 89.38 89 ARG A C 1
ATOM 640 O O . ARG A 1 89 ? 21.067 3.647 -14.085 1.00 89.38 89 ARG A O 1
ATOM 647 N N . ILE A 1 90 ? 20.878 2.932 -11.968 1.00 91.94 90 ILE A N 1
ATOM 648 C CA . ILE A 1 90 ? 19.408 2.920 -11.957 1.00 91.94 90 ILE A CA 1
ATOM 649 C C . ILE A 1 90 ? 18.777 4.145 -11.283 1.00 91.94 90 ILE A C 1
ATOM 651 O O . ILE A 1 90 ? 17.556 4.194 -11.159 1.00 91.94 90 ILE A O 1
ATOM 655 N N . ASP A 1 91 ? 19.564 5.128 -10.846 1.00 89.00 91 ASP A N 1
ATOM 656 C CA . ASP A 1 91 ? 19.072 6.296 -10.101 1.00 89.00 91 ASP A CA 1
ATOM 657 C C . ASP A 1 91 ? 18.058 7.120 -10.917 1.00 89.00 91 ASP A C 1
ATOM 659 O O . ASP A 1 91 ? 16.977 7.455 -10.429 1.00 89.00 91 ASP A O 1
ATOM 663 N N . ALA A 1 92 ? 18.343 7.346 -12.204 1.00 86.19 92 ALA A N 1
ATOM 664 C CA . ALA A 1 92 ? 17.422 8.022 -13.118 1.00 86.19 92 ALA A CA 1
ATOM 665 C C . ALA A 1 92 ? 16.108 7.237 -13.301 1.00 86.19 92 ALA A C 1
ATOM 667 O O . ALA A 1 92 ? 15.019 7.814 -13.249 1.00 86.19 92 ALA A O 1
ATOM 668 N N . LEU A 1 93 ? 16.197 5.906 -13.429 1.00 90.56 93 LEU A N 1
ATOM 669 C CA . LEU A 1 93 ? 15.024 5.032 -13.472 1.00 90.56 93 LEU A CA 1
ATOM 670 C C . LEU A 1 93 ? 14.216 5.109 -12.174 1.00 90.56 93 LEU A C 1
ATOM 672 O O . LEU A 1 93 ? 12.992 5.169 -12.234 1.00 90.56 93 LEU A O 1
ATOM 676 N N . TRP A 1 94 ? 14.878 5.095 -11.017 1.00 91.75 94 TRP A N 1
ATOM 677 C CA . TRP A 1 94 ? 14.226 5.181 -9.715 1.00 91.75 94 TRP A CA 1
ATOM 678 C C . TRP A 1 94 ? 13.418 6.473 -9.590 1.00 91.75 94 TRP A C 1
ATOM 680 O O . TRP A 1 94 ? 12.223 6.406 -9.308 1.00 91.75 94 TRP A O 1
ATOM 690 N N . ARG A 1 95 ? 14.036 7.630 -9.871 1.00 88.06 95 ARG A N 1
ATOM 691 C CA . ARG A 1 95 ? 13.352 8.934 -9.838 1.00 88.06 95 ARG A CA 1
ATOM 692 C C . ARG A 1 95 ? 12.170 8.977 -10.798 1.00 88.06 95 ARG A C 1
ATOM 694 O O . ARG A 1 95 ? 11.070 9.324 -10.391 1.00 88.06 95 ARG A O 1
ATOM 701 N N . SER A 1 96 ? 12.348 8.519 -12.037 1.00 85.81 96 SER A N 1
ATOM 702 C CA . SER A 1 96 ? 11.247 8.482 -13.006 1.00 85.81 96 SER A CA 1
ATOM 703 C C . SER A 1 96 ? 10.119 7.523 -12.611 1.00 85.81 96 SER A C 1
ATOM 705 O O . SER A 1 96 ? 8.967 7.775 -12.954 1.00 85.81 96 SER A O 1
ATOM 707 N N . ALA A 1 97 ? 10.427 6.413 -11.937 1.00 88.75 97 ALA A N 1
ATOM 708 C CA . ALA A 1 97 ? 9.441 5.398 -11.580 1.00 88.75 97 ALA A CA 1
ATOM 709 C C . ALA A 1 97 ? 8.689 5.699 -10.275 1.00 88.75 97 ALA A C 1
ATOM 711 O O . ALA A 1 97 ? 7.586 5.176 -10.097 1.00 88.75 97 ALA A O 1
ATOM 712 N N . TYR A 1 98 ? 9.307 6.449 -9.359 1.00 88.94 98 TYR A N 1
ATOM 713 C CA . TYR A 1 98 ? 8.877 6.558 -7.963 1.00 88.94 98 TYR A CA 1
ATOM 714 C C . TYR A 1 98 ? 8.994 7.960 -7.342 1.00 88.94 98 TYR A C 1
ATOM 716 O O . TYR A 1 98 ? 8.575 8.136 -6.197 1.00 88.94 98 TYR A O 1
ATOM 724 N N . GLY A 1 99 ? 9.589 8.929 -8.040 1.00 82.31 99 GLY A N 1
ATOM 725 C CA . GLY A 1 99 ? 9.678 10.320 -7.595 1.00 82.31 99 GLY A CA 1
ATOM 726 C C . GLY A 1 99 ? 8.336 11.046 -7.703 1.00 82.31 99 GLY A C 1
ATOM 727 O O . GLY A 1 99 ? 7.459 10.648 -8.473 1.00 82.31 99 GLY A O 1
ATOM 728 N N . SER A 1 100 ? 8.168 12.116 -6.924 1.00 67.88 100 SER A N 1
ATOM 729 C CA . SER A 1 100 ? 7.018 13.010 -7.062 1.00 67.88 100 SER A CA 1
ATOM 730 C C . SER A 1 100 ? 7.112 13.760 -8.392 1.00 67.88 100 SER A C 1
ATOM 732 O O . SER A 1 100 ? 8.192 14.149 -8.833 1.00 67.88 100 SER A O 1
ATOM 734 N N . SER A 1 101 ? 5.975 13.965 -9.055 1.00 55.69 101 SER A N 1
ATOM 735 C CA . SER A 1 101 ? 5.848 14.534 -10.407 1.00 55.69 101 SER A CA 1
ATOM 736 C C . SER A 1 101 ? 6.199 16.034 -10.515 1.00 55.69 101 SER A C 1
ATOM 738 O O . SER A 1 101 ? 5.619 16.737 -11.337 1.00 55.69 101 SER A O 1
ATOM 740 N N . GLY A 1 102 ? 7.091 16.537 -9.657 1.00 51.03 102 GLY A N 1
ATOM 741 C CA . GLY A 1 102 ? 7.257 17.958 -9.368 1.00 51.03 102 GLY A CA 1
ATOM 742 C C . GLY A 1 102 ? 8.470 18.657 -9.979 1.00 51.03 102 GLY A C 1
ATOM 743 O O . GLY A 1 102 ? 8.290 19.785 -10.415 1.00 51.03 102 GLY A O 1
ATOM 744 N N . ASP A 1 103 ? 9.677 18.069 -10.007 1.00 47.72 103 ASP A N 1
ATOM 745 C CA . ASP A 1 103 ? 10.864 18.935 -10.211 1.00 47.72 103 ASP A CA 1
ATOM 746 C C . ASP A 1 103 ? 12.150 18.296 -10.771 1.00 47.72 103 ASP A C 1
ATOM 748 O O . ASP A 1 103 ? 13.208 18.920 -10.766 1.00 47.72 103 ASP A O 1
ATOM 752 N N . ASP A 1 104 ? 12.108 17.079 -11.314 1.00 54.19 104 ASP A N 1
ATOM 753 C CA . ASP A 1 104 ? 13.318 16.483 -11.894 1.00 54.19 104 ASP A CA 1
ATOM 754 C C . ASP A 1 104 ? 13.413 16.789 -13.392 1.00 54.19 104 ASP A C 1
ATOM 756 O O . ASP A 1 104 ? 12.949 16.026 -14.245 1.00 54.19 104 ASP A O 1
ATOM 760 N N . SER A 1 105 ? 14.047 17.913 -13.742 1.00 63.78 105 SER A N 1
ATOM 761 C CA . SER A 1 105 ? 14.522 18.119 -15.111 1.00 63.78 105 SER A CA 1
ATOM 762 C C . SER A 1 105 ? 15.434 16.947 -15.484 1.00 63.78 105 SER A C 1
ATOM 764 O O . SER A 1 105 ? 16.482 16.764 -14.863 1.00 63.78 105 SER A O 1
ATOM 766 N N . ILE A 1 106 ? 15.041 16.145 -16.477 1.00 70.12 106 ILE A N 1
ATOM 767 C CA . ILE A 1 106 ? 15.878 15.059 -16.997 1.00 70.12 106 ILE A CA 1
ATOM 768 C C . ILE A 1 106 ? 17.181 15.698 -17.502 1.00 70.12 106 ILE A C 1
ATOM 770 O O . ILE A 1 106 ? 17.118 16.485 -18.455 1.00 70.12 106 ILE A O 1
ATOM 774 N N . PRO A 1 107 ? 18.349 15.406 -16.894 1.00 75.50 107 PRO A N 1
ATOM 775 C CA . PRO A 1 107 ? 19.596 16.026 -17.313 1.00 75.50 107 PRO A CA 1
ATOM 776 C C . PRO A 1 107 ? 19.858 15.706 -18.787 1.00 75.50 107 PRO A C 1
ATOM 778 O O . PRO A 1 107 ? 19.731 14.546 -19.188 1.00 75.50 107 PRO A O 1
ATOM 781 N N . PRO A 1 108 ? 20.209 16.691 -19.628 1.00 81.44 108 PRO A N 1
ATOM 782 C CA . PRO A 1 108 ? 20.492 16.415 -21.025 1.00 81.44 108 PRO A CA 1
ATOM 783 C C . PRO A 1 108 ? 21.715 15.498 -21.143 1.00 81.44 108 PRO A C 1
ATOM 785 O O . PRO A 1 108 ? 22.736 15.707 -20.485 1.00 81.44 108 PRO A O 1
ATOM 788 N N . VAL A 1 109 ? 21.651 14.508 -22.036 1.00 87.88 109 VAL A N 1
ATOM 789 C CA . VAL A 1 109 ? 22.844 13.741 -22.415 1.00 87.88 109 VAL A CA 1
ATOM 790 C C . VAL A 1 109 ? 23.812 14.679 -23.137 1.00 87.88 109 VAL A C 1
ATOM 792 O O . VAL A 1 109 ? 23.536 15.120 -24.253 1.00 87.88 109 VAL A O 1
ATOM 795 N N . SER A 1 110 ? 24.953 14.975 -22.505 1.00 90.31 110 SER A N 1
ATOM 796 C CA . SER A 1 110 ? 25.977 15.841 -23.103 1.00 90.31 110 SER A CA 1
ATOM 797 C C . SER A 1 110 ? 26.538 15.232 -24.392 1.00 90.31 110 SER A C 1
ATOM 799 O O . SER A 1 110 ? 26.970 14.069 -24.430 1.00 90.31 110 SER A O 1
ATOM 801 N N . VAL A 1 111 ? 26.559 16.068 -25.432 1.00 92.06 111 VAL A N 1
ATOM 802 C CA . VAL A 1 111 ? 27.157 15.814 -26.750 1.00 92.06 111 VAL A CA 1
ATOM 803 C C . VAL A 1 111 ? 28.412 16.666 -26.985 1.00 92.06 111 VAL A C 1
ATOM 805 O O . VAL A 1 111 ? 28.944 16.678 -28.090 1.00 92.06 111 VAL A O 1
ATOM 808 N N . ASP A 1 112 ? 28.932 17.336 -25.954 1.00 93.44 112 ASP A N 1
ATOM 809 C CA . ASP A 1 112 ? 30.012 18.324 -26.096 1.00 93.44 112 ASP A CA 1
ATOM 810 C C . ASP A 1 112 ? 31.309 17.706 -26.628 1.00 93.44 112 ASP A C 1
ATOM 812 O O . ASP A 1 112 ? 31.994 18.301 -27.460 1.00 93.44 112 ASP A O 1
ATOM 816 N N . ALA A 1 113 ? 31.634 16.484 -26.194 1.00 94.81 113 ALA A N 1
ATOM 817 C CA . ALA A 1 113 ? 32.804 15.751 -26.676 1.00 94.81 113 ALA A CA 1
ATOM 818 C C . ALA A 1 113 ? 32.677 15.373 -28.161 1.00 94.81 113 ALA A C 1
ATOM 820 O O . ALA A 1 113 ? 33.647 15.478 -28.915 1.00 94.81 113 ALA A O 1
ATOM 821 N N . LEU A 1 114 ? 31.467 15.001 -28.593 1.00 93.50 114 LEU A N 1
ATOM 822 C CA . LEU A 1 114 ? 31.154 14.754 -29.999 1.00 93.50 114 LEU A CA 1
ATOM 823 C C . LEU A 1 114 ? 31.287 16.049 -30.817 1.00 93.50 114 LEU A C 1
ATOM 825 O O . LEU A 1 114 ? 31.909 16.044 -31.877 1.00 93.50 114 LEU A O 1
ATOM 829 N N . ASP A 1 115 ? 30.772 17.166 -30.304 1.00 90.69 115 ASP A N 1
ATOM 830 C CA . ASP A 1 115 ? 30.879 18.478 -30.952 1.00 90.69 115 ASP A CA 1
ATOM 831 C C . ASP A 1 115 ? 32.320 18.965 -31.063 1.00 90.69 115 ASP A C 1
ATOM 833 O O . ASP A 1 115 ? 32.724 19.498 -32.098 1.00 90.69 115 ASP A O 1
ATOM 837 N N . ALA A 1 116 ? 33.115 18.773 -30.012 1.00 91.81 116 ALA A N 1
ATOM 838 C CA . ALA A 1 116 ? 34.534 19.091 -30.016 1.00 91.81 116 ALA A CA 1
ATOM 839 C C . ALA A 1 116 ? 35.291 18.262 -31.063 1.00 91.81 116 ALA A C 1
ATOM 841 O O . ALA A 1 116 ? 36.058 18.829 -31.838 1.00 91.81 116 ALA A O 1
ATOM 842 N N . ALA A 1 117 ? 35.036 16.952 -31.134 1.00 92.38 117 ALA A N 1
ATOM 843 C CA . ALA A 1 117 ? 35.666 16.074 -32.117 1.00 92.38 117 ALA A CA 1
ATOM 844 C C . ALA A 1 117 ? 35.288 16.450 -33.560 1.00 92.38 117 ALA A C 1
ATOM 846 O O . ALA A 1 117 ? 36.165 16.552 -34.416 1.00 92.38 117 ALA A O 1
ATOM 847 N N . LEU A 1 118 ? 34.005 16.738 -33.814 1.00 89.50 118 LEU A N 1
ATOM 848 C CA . LEU A 1 118 ? 33.539 17.200 -35.122 1.00 89.50 118 LEU A CA 1
ATOM 849 C C . LEU A 1 118 ? 34.192 18.529 -35.514 1.00 89.50 118 LEU A C 1
ATOM 851 O O . LEU A 1 118 ? 34.723 18.630 -36.614 1.00 89.50 118 LEU A O 1
ATOM 855 N N . ARG A 1 119 ? 34.218 19.530 -34.623 1.00 88.31 119 ARG A N 1
ATOM 856 C CA . ARG A 1 119 ? 34.866 20.829 -34.895 1.00 88.31 119 ARG A CA 1
ATOM 857 C C . ARG A 1 119 ? 36.364 20.705 -35.172 1.00 88.31 119 ARG A C 1
ATOM 859 O O . ARG A 1 119 ? 36.884 21.473 -35.973 1.00 88.31 119 ARG A O 1
ATOM 866 N N . ALA A 1 120 ? 37.036 19.748 -34.536 1.00 89.69 120 ALA A N 1
ATOM 867 C CA . ALA A 1 120 ? 38.447 19.456 -34.770 1.00 89.69 120 ALA A CA 1
ATOM 868 C C . ALA A 1 120 ? 38.709 18.659 -36.065 1.00 89.69 120 ALA A C 1
ATOM 870 O O . ALA A 1 120 ? 39.864 18.449 -36.419 1.00 89.69 120 ALA A O 1
ATOM 871 N N . GLY A 1 121 ? 37.664 18.187 -36.758 1.00 87.44 121 GLY A N 1
ATOM 872 C CA . GLY A 1 121 ? 37.797 17.326 -37.935 1.00 87.44 121 GLY A CA 1
ATOM 873 C C . GLY A 1 121 ? 38.268 15.898 -37.628 1.00 87.44 121 GLY A C 1
ATOM 874 O O . GLY A 1 121 ? 38.591 15.148 -38.547 1.00 87.44 121 GLY A O 1
ATOM 875 N N . ASP A 1 122 ? 38.294 15.496 -36.354 1.00 91.56 122 ASP A N 1
ATOM 876 C CA . ASP A 1 122 ? 38.725 14.167 -35.912 1.00 91.56 122 ASP A CA 1
ATOM 877 C C . ASP A 1 122 ? 37.554 13.177 -35.997 1.00 91.56 122 ASP A C 1
ATOM 879 O O . ASP A 1 122 ? 36.843 12.920 -35.018 1.00 91.56 122 ASP A O 1
ATOM 883 N N . LEU A 1 123 ? 37.328 12.629 -37.197 1.00 90.19 123 LEU A N 1
ATOM 884 C CA . LEU A 1 123 ? 36.229 11.689 -37.445 1.00 90.19 123 LEU A CA 1
ATOM 885 C C . LEU A 1 123 ? 36.348 10.406 -36.615 1.00 90.19 123 LEU A C 1
ATOM 887 O O . LEU A 1 123 ? 35.337 9.911 -36.123 1.00 90.19 123 LEU A O 1
ATOM 891 N N . ALA A 1 124 ? 37.561 9.897 -36.389 1.00 92.06 124 ALA A N 1
ATOM 892 C CA . ALA A 1 124 ? 37.761 8.684 -35.600 1.00 92.06 124 ALA A CA 1
ATOM 893 C C . ALA A 1 124 ? 37.341 8.890 -34.136 1.00 92.06 124 ALA A C 1
ATOM 895 O O . ALA A 1 124 ? 36.714 8.015 -33.531 1.00 92.06 124 ALA A O 1
ATOM 896 N N . ARG A 1 125 ? 37.663 10.049 -33.549 1.00 94.69 125 ARG A N 1
ATOM 897 C CA . ARG A 1 125 ? 37.161 10.420 -32.222 1.00 94.69 125 ARG A CA 1
ATOM 898 C C . ARG A 1 125 ? 35.663 10.688 -32.245 1.00 94.69 125 ARG A C 1
ATOM 900 O O . ARG A 1 125 ? 34.975 10.188 -31.363 1.00 94.69 125 ARG A O 1
ATOM 907 N N . ALA A 1 126 ? 35.146 11.396 -33.247 1.00 93.00 126 ALA A N 1
ATOM 908 C CA . ALA A 1 126 ? 33.716 11.678 -33.360 1.00 93.00 126 ALA A CA 1
ATOM 909 C C . ALA A 1 126 ? 32.880 10.385 -33.432 1.00 93.00 126 ALA A C 1
ATOM 911 O O . ALA A 1 126 ? 31.853 10.284 -32.766 1.00 93.00 126 ALA A O 1
ATOM 912 N N . GLU A 1 127 ? 33.347 9.358 -34.146 1.00 94.19 127 GLU A N 1
ATOM 913 C CA . GLU A 1 127 ? 32.729 8.027 -34.146 1.00 94.19 127 GLU A CA 1
ATOM 914 C C . GLU A 1 127 ? 32.705 7.393 -32.747 1.00 94.19 127 GLU A C 1
ATOM 916 O O . GLU A 1 127 ? 31.666 6.888 -32.316 1.00 94.19 127 GLU A O 1
ATOM 921 N N . ARG A 1 128 ? 33.824 7.423 -32.006 1.00 96.19 128 ARG A N 1
ATOM 922 C CA . ARG A 1 128 ? 33.872 6.888 -30.631 1.00 96.19 128 ARG A CA 1
ATOM 923 C C . ARG A 1 128 ? 32.896 7.620 -29.710 1.00 96.19 128 ARG A C 1
ATOM 925 O O . ARG A 1 128 ? 32.129 6.970 -29.000 1.00 96.19 128 ARG A O 1
ATOM 932 N N . GLU A 1 129 ? 32.873 8.949 -29.770 1.00 96.81 129 GLU A N 1
ATOM 933 C CA . GLU A 1 129 ? 31.969 9.770 -28.958 1.00 96.81 129 GLU A CA 1
ATOM 934 C C . GLU A 1 129 ? 30.499 9.564 -29.348 1.00 96.81 129 GLU A C 1
ATOM 936 O O . GLU A 1 129 ? 29.634 9.478 -28.478 1.00 96.81 129 GLU A O 1
ATOM 941 N N . ALA A 1 130 ? 30.189 9.394 -30.636 1.00 95.44 130 ALA A N 1
ATOM 942 C CA . ALA A 1 130 ? 28.840 9.054 -31.079 1.00 95.44 130 ALA A CA 1
ATOM 943 C C . ALA A 1 130 ? 28.396 7.672 -30.577 1.00 95.44 130 ALA A C 1
ATOM 945 O O . ALA A 1 130 ? 27.264 7.535 -30.109 1.00 95.44 130 ALA A O 1
ATOM 946 N N . ARG A 1 131 ? 29.275 6.656 -30.579 1.00 95.44 131 ARG A N 1
ATOM 947 C CA . ARG A 1 131 ? 28.964 5.359 -29.943 1.00 95.44 131 ARG A CA 1
ATOM 948 C C . ARG A 1 131 ? 28.699 5.522 -28.450 1.00 95.44 131 ARG A C 1
ATOM 950 O O . ARG A 1 131 ? 27.769 4.897 -27.941 1.00 95.44 131 ARG A O 1
ATOM 957 N N . ALA A 1 132 ? 29.460 6.373 -27.761 1.00 94.88 132 ALA A N 1
ATOM 958 C CA . ALA A 1 132 ? 29.252 6.662 -26.345 1.00 94.88 132 ALA A CA 1
ATOM 959 C C . ALA A 1 132 ? 27.921 7.392 -26.085 1.00 94.88 132 ALA A C 1
ATOM 961 O O . ALA A 1 132 ? 27.205 7.035 -25.152 1.00 94.88 132 ALA A O 1
ATOM 962 N N . VAL A 1 133 ? 27.545 8.377 -26.910 1.00 95.25 133 VAL A N 1
ATOM 963 C CA . VAL A 1 133 ? 26.233 9.052 -26.840 1.00 95.25 133 VAL A CA 1
ATOM 964 C C . VAL A 1 133 ? 25.100 8.055 -27.074 1.00 95.25 133 VAL A C 1
ATOM 966 O O . VAL A 1 133 ? 24.191 7.968 -26.253 1.00 95.25 133 VAL A O 1
ATOM 969 N N . ALA A 1 134 ? 25.165 7.269 -28.154 1.00 93.94 134 ALA A N 1
ATOM 970 C CA . ALA A 1 134 ? 24.144 6.272 -28.458 1.00 93.94 134 ALA A CA 1
ATOM 971 C C . ALA A 1 134 ? 24.017 5.248 -27.321 1.00 93.94 134 ALA A C 1
ATOM 973 O O . ALA A 1 134 ? 22.914 4.955 -26.880 1.00 93.94 134 ALA A O 1
ATOM 974 N N . THR A 1 135 ? 25.140 4.758 -26.793 1.00 91.56 135 THR A N 1
ATOM 975 C CA . THR A 1 135 ? 25.159 3.815 -25.666 1.00 91.56 135 THR A CA 1
ATOM 976 C C . THR A 1 135 ? 24.498 4.410 -24.428 1.00 91.56 135 THR A C 1
ATOM 978 O O . THR A 1 135 ? 23.617 3.753 -23.885 1.00 91.56 135 THR A O 1
ATOM 981 N N . ARG A 1 136 ? 24.844 5.649 -24.047 1.00 91.31 136 ARG A N 1
ATOM 982 C CA . ARG A 1 136 ? 24.235 6.349 -22.905 1.00 91.31 136 ARG A CA 1
ATOM 983 C C . ARG A 1 136 ? 22.722 6.475 -23.060 1.00 91.31 136 ARG A C 1
ATOM 985 O O . ARG A 1 136 ? 21.995 6.041 -22.180 1.00 91.31 136 ARG A O 1
ATOM 992 N N . VAL A 1 137 ? 22.239 6.977 -24.200 1.00 91.44 137 VAL A N 1
ATOM 993 C CA . VAL A 1 137 ? 20.788 7.126 -24.432 1.00 91.44 137 VAL A CA 1
ATOM 994 C C . VAL A 1 137 ? 20.063 5.774 -24.412 1.00 91.44 137 VAL A C 1
ATOM 996 O O . VAL A 1 137 ? 18.932 5.690 -23.947 1.00 91.44 137 VAL A O 1
ATOM 999 N N . LEU A 1 138 ? 20.691 4.709 -24.913 1.00 88.94 138 LEU A N 1
ATOM 1000 C CA . LEU A 1 138 ? 20.095 3.369 -24.948 1.00 88.94 138 LEU A CA 1
ATOM 1001 C C . LEU A 1 138 ? 20.112 2.642 -23.599 1.00 88.94 138 LEU A C 1
ATOM 1003 O O . LEU A 1 138 ? 19.334 1.703 -23.417 1.00 88.94 138 LEU A O 1
ATOM 1007 N N . ASP A 1 139 ? 20.981 3.051 -22.676 1.00 88.62 139 ASP A N 1
ATOM 1008 C CA . ASP A 1 139 ? 20.968 2.567 -21.295 1.00 88.62 139 ASP A CA 1
ATOM 1009 C C . ASP A 1 139 ? 19.821 3.171 -20.483 1.00 88.62 139 ASP A C 1
ATOM 1011 O O . ASP A 1 139 ? 19.354 2.537 -19.533 1.00 88.62 139 ASP A O 1
ATOM 1015 N N . GLU A 1 140 ? 19.326 4.344 -20.887 1.00 88.06 140 GLU A N 1
ATOM 1016 C CA . GLU A 1 140 ? 18.232 5.023 -20.204 1.00 88.06 140 GLU A CA 1
ATOM 1017 C C . GLU A 1 140 ? 16.880 4.295 -20.371 1.00 88.06 140 GLU A C 1
ATOM 1019 O O . GLU A 1 140 ? 16.568 3.726 -21.431 1.00 88.06 140 GLU A O 1
ATOM 1024 N N . PRO A 1 141 ? 16.007 4.350 -19.348 1.00 83.50 141 PRO A N 1
ATOM 1025 C CA . PRO A 1 141 ? 14.610 3.928 -19.447 1.00 83.50 141 PRO A CA 1
ATOM 1026 C C . PRO A 1 141 ? 13.876 4.593 -20.613 1.00 83.50 141 PRO A C 1
ATOM 1028 O O . PRO A 1 141 ? 14.173 5.728 -20.973 1.00 83.50 141 PRO A O 1
ATOM 1031 N N . ALA A 1 142 ? 12.861 3.925 -21.175 1.00 82.62 142 ALA A N 1
ATOM 1032 C CA . ALA A 1 142 ? 12.171 4.408 -22.377 1.00 82.62 142 ALA A CA 1
ATOM 1033 C C . ALA A 1 142 ? 11.680 5.864 -22.314 1.00 82.62 142 ALA A C 1
ATOM 1035 O O . ALA A 1 142 ? 11.967 6.590 -23.264 1.00 82.62 142 ALA A O 1
ATOM 1036 N N . PRO A 1 143 ? 11.004 6.317 -21.238 1.00 79.75 143 PRO A N 1
ATOM 1037 C CA . PRO A 1 143 ? 10.539 7.703 -21.151 1.00 79.75 143 PRO A CA 1
ATOM 1038 C C . PRO A 1 143 ? 11.686 8.723 -21.106 1.00 79.75 143 PRO A C 1
ATOM 1040 O O . PRO A 1 143 ? 11.568 9.806 -21.666 1.00 79.75 143 PRO A O 1
ATOM 1043 N N . ILE A 1 144 ? 12.811 8.361 -20.483 1.00 84.44 144 ILE A N 1
ATOM 1044 C CA . ILE A 1 144 ? 13.996 9.219 -20.362 1.00 84.44 144 ILE A CA 1
ATOM 1045 C C . ILE A 1 144 ? 14.757 9.265 -21.689 1.00 84.44 144 ILE A C 1
ATOM 1047 O O . ILE A 1 144 ? 15.062 10.338 -22.202 1.00 84.44 144 ILE A O 1
ATOM 1051 N N . ALA A 1 145 ? 14.992 8.104 -22.303 1.00 87.19 145 ALA A N 1
ATOM 1052 C CA . ALA A 1 145 ? 15.624 8.000 -23.614 1.00 87.19 145 ALA A CA 1
ATOM 1053 C C . ALA A 1 145 ? 14.866 8.804 -24.690 1.00 87.19 145 ALA A C 1
ATOM 1055 O O . ALA A 1 145 ? 15.485 9.349 -25.607 1.00 87.19 145 ALA A O 1
ATOM 1056 N N . ASP A 1 146 ? 13.536 8.907 -24.568 1.00 84.88 146 ASP A N 1
ATOM 1057 C CA . ASP A 1 146 ? 12.687 9.686 -25.473 1.00 84.88 146 ASP A CA 1
ATOM 1058 C C . ASP A 1 146 ? 13.027 11.186 -25.455 1.00 84.88 146 ASP A C 1
ATOM 1060 O O . ASP A 1 146 ? 13.145 11.820 -26.508 1.00 84.88 146 ASP A O 1
ATOM 1064 N N . ALA A 1 147 ? 13.317 11.734 -24.271 1.00 85.88 147 ALA A N 1
ATOM 1065 C CA . ALA A 1 147 ? 13.771 13.116 -24.116 1.00 85.88 147 ALA A CA 1
ATOM 1066 C C . ALA A 1 147 ? 15.125 13.380 -24.808 1.00 85.88 147 ALA A C 1
ATOM 1068 O O . ALA A 1 147 ? 15.472 14.526 -25.097 1.00 85.88 147 ALA A O 1
ATOM 1069 N N . HIS A 1 148 ? 15.884 12.328 -25.132 1.00 89.44 148 HIS A N 1
ATOM 1070 C CA . HIS A 1 148 ? 17.202 12.403 -25.767 1.00 89.44 148 HIS A CA 1
ATOM 1071 C C . HIS A 1 148 ? 17.220 11.917 -27.225 1.00 89.44 148 HIS A C 1
ATOM 1073 O O . HIS A 1 148 ? 18.298 11.723 -27.800 1.00 89.44 148 HIS A O 1
ATOM 1079 N N . GLN A 1 149 ? 16.055 11.770 -27.874 1.00 88.25 149 GLN A N 1
ATOM 1080 C CA . GLN A 1 149 ? 15.975 11.325 -29.272 1.00 88.25 149 GLN A CA 1
ATOM 1081 C C . GLN A 1 149 ? 16.838 12.163 -30.227 1.00 88.25 149 GLN A C 1
ATOM 1083 O O . GLN A 1 149 ? 17.402 11.617 -31.174 1.00 88.25 149 GLN A O 1
ATOM 1088 N N . GLY A 1 150 ? 16.961 13.475 -29.995 1.00 88.62 150 GLY A N 1
ATOM 1089 C CA . GLY A 1 150 ? 17.794 14.356 -30.817 1.00 88.62 150 GLY A CA 1
ATOM 1090 C C . GLY A 1 150 ? 19.272 13.951 -30.813 1.00 88.62 150 GLY A C 1
ATOM 1091 O O . GLY A 1 150 ? 19.873 13.789 -31.878 1.00 88.62 150 GLY A O 1
ATOM 1092 N N . ALA A 1 151 ? 19.829 13.716 -29.621 1.00 91.62 151 ALA A N 1
ATOM 1093 C CA . ALA A 1 151 ? 21.211 13.277 -29.441 1.00 91.62 151 ALA A CA 1
ATOM 1094 C C . ALA A 1 151 ? 21.445 11.888 -30.053 1.00 91.62 151 ALA A C 1
ATOM 1096 O O . ALA A 1 151 ? 22.416 11.692 -30.785 1.00 91.62 151 ALA A O 1
ATOM 1097 N N . LEU A 1 152 ? 20.518 10.947 -29.832 1.00 92.56 152 LEU A N 1
ATOM 1098 C CA . LEU A 1 152 ? 20.603 9.604 -30.408 1.00 92.56 152 LEU A CA 1
ATOM 1099 C C . LEU A 1 152 ? 20.564 9.630 -31.941 1.00 92.56 152 LEU A C 1
ATOM 1101 O O . LEU A 1 152 ? 21.411 9.012 -32.581 1.00 92.56 152 LEU A O 1
ATOM 1105 N N . ARG A 1 153 ? 19.612 10.357 -32.543 1.00 90.94 153 ARG A N 1
ATOM 1106 C CA . ARG A 1 153 ? 19.483 10.460 -34.008 1.00 90.94 153 ARG A CA 1
ATOM 1107 C C . ARG A 1 153 ? 20.757 11.009 -34.641 1.00 90.94 153 ARG A C 1
ATOM 1109 O O . ARG A 1 153 ? 21.201 10.475 -35.652 1.00 90.94 153 ARG A O 1
ATOM 1116 N N . ARG A 1 154 ? 21.348 12.041 -34.035 1.00 90.50 154 ARG A N 1
ATOM 1117 C CA . ARG A 1 154 ? 22.593 12.658 -34.506 1.00 90.50 154 ARG A CA 1
ATOM 1118 C C . ARG A 1 154 ? 23.787 11.711 -34.395 1.00 90.50 154 ARG A C 1
ATOM 1120 O O . ARG A 1 154 ? 24.555 11.589 -35.344 1.00 90.50 154 ARG A O 1
ATOM 1127 N N . ALA A 1 155 ? 23.923 11.018 -33.266 1.00 94.44 155 ALA A N 1
ATOM 1128 C CA . ALA A 1 155 ? 24.975 10.028 -33.072 1.00 94.44 155 ALA A CA 1
ATOM 1129 C C . ALA A 1 155 ? 24.869 8.880 -34.089 1.00 94.44 155 ALA A C 1
ATOM 1131 O O . ALA A 1 155 ? 25.853 8.539 -34.737 1.00 94.44 155 ALA A O 1
ATOM 1132 N N . VAL A 1 156 ? 23.670 8.321 -34.278 1.00 95.25 156 VAL A N 1
ATOM 1133 C CA . VAL A 1 156 ? 23.431 7.237 -35.244 1.00 95.25 156 VAL A CA 1
ATOM 1134 C C . VAL A 1 156 ? 23.670 7.700 -36.680 1.00 95.25 156 VAL A C 1
ATOM 1136 O O . VAL A 1 156 ? 24.298 6.975 -37.442 1.00 95.25 156 VAL A O 1
ATOM 1139 N N . GLU A 1 157 ? 23.237 8.911 -37.040 1.00 93.56 157 GLU A N 1
ATOM 1140 C CA . GLU A 1 157 ? 23.509 9.487 -38.360 1.00 93.56 157 GLU A CA 1
ATOM 1141 C C . GLU A 1 157 ? 25.010 9.564 -38.655 1.00 93.56 157 GLU A C 1
ATOM 1143 O O . GLU A 1 157 ? 25.432 9.138 -39.728 1.00 93.56 157 GLU A O 1
ATOM 1148 N N . LEU A 1 158 ? 25.823 10.049 -37.707 1.00 94.06 158 LEU A N 1
ATOM 1149 C CA . LEU A 1 158 ? 27.274 10.060 -37.886 1.00 94.06 158 LEU A CA 1
ATOM 1150 C C . LEU A 1 158 ? 27.820 8.639 -38.069 1.00 94.06 158 LEU A C 1
ATOM 1152 O O . LEU A 1 158 ? 28.621 8.421 -38.969 1.00 94.06 158 LEU A O 1
ATOM 1156 N N . LEU A 1 159 ? 27.386 7.680 -37.248 1.00 95.12 159 LEU A N 1
ATOM 1157 C CA . LEU A 1 159 ? 27.889 6.303 -37.297 1.00 95.12 159 LEU A CA 1
ATOM 1158 C C . LEU A 1 159 ? 27.562 5.586 -38.612 1.00 95.12 159 LEU A C 1
ATOM 1160 O O . LEU A 1 159 ? 28.386 4.815 -39.094 1.00 95.12 159 LEU A O 1
ATOM 1164 N N . GLU A 1 160 ? 26.394 5.846 -39.200 1.00 94.69 160 GLU A N 1
ATOM 1165 C CA . GLU A 1 160 ? 26.019 5.310 -40.515 1.00 94.69 160 GLU A CA 1
ATOM 1166 C C . GLU A 1 160 ? 26.824 5.954 -41.649 1.00 94.69 160 GLU A C 1
ATOM 1168 O O . GLU A 1 160 ? 27.227 5.276 -42.593 1.00 94.69 160 GLU A O 1
ATOM 1173 N N . LEU A 1 161 ? 27.074 7.264 -41.566 1.00 94.00 161 LEU A N 1
ATOM 1174 C CA . LEU A 1 161 ? 27.776 7.994 -42.620 1.00 94.00 161 LEU A CA 1
ATOM 1175 C C . LEU A 1 161 ? 29.297 7.845 -42.560 1.00 94.00 161 LEU A C 1
ATOM 1177 O O . LEU A 1 161 ? 29.944 7.961 -43.599 1.00 94.00 161 LEU A O 1
ATOM 1181 N N . ALA A 1 162 ? 29.870 7.584 -41.383 1.00 92.31 162 ALA A N 1
ATOM 1182 C CA . ALA A 1 162 ? 31.313 7.595 -41.138 1.00 92.31 162 ALA A CA 1
ATOM 1183 C C . ALA A 1 162 ? 32.153 6.836 -42.188 1.00 92.31 162 ALA A C 1
ATOM 1185 O O . ALA A 1 162 ? 33.116 7.415 -42.700 1.00 92.31 162 ALA A O 1
ATOM 1186 N N . PRO A 1 163 ? 31.776 5.609 -42.616 1.00 90.50 163 PRO A N 1
ATOM 1187 C CA . PRO A 1 163 ? 32.513 4.884 -43.652 1.00 90.50 163 PRO A CA 1
ATOM 1188 C C . PRO A 1 163 ? 32.601 5.637 -44.987 1.00 90.50 163 PRO A C 1
ATOM 1190 O O . PRO A 1 163 ? 33.619 5.557 -45.670 1.00 90.50 163 PRO A O 1
ATOM 1193 N N . SER A 1 164 ? 31.555 6.392 -45.334 1.00 90.69 164 SER A N 1
ATOM 1194 C CA . SER A 1 164 ? 31.435 7.143 -46.592 1.00 90.69 164 SER A CA 1
ATOM 1195 C C . SER A 1 164 ? 31.970 8.577 -46.500 1.00 90.69 164 SER A C 1
ATOM 1197 O O . SER A 1 164 ? 32.076 9.254 -47.517 1.00 90.69 164 SER A O 1
ATOM 1199 N N . LEU A 1 165 ? 32.293 9.061 -45.296 1.00 90.81 165 LEU A N 1
ATOM 1200 C CA . LEU A 1 165 ? 32.841 10.405 -45.072 1.00 90.81 165 LEU A CA 1
ATOM 1201 C C . LEU A 1 165 ? 34.369 10.462 -45.212 1.00 90.81 165 LEU A C 1
ATOM 1203 O O . LEU A 1 165 ? 34.953 11.543 -45.163 1.00 90.81 165 LEU A O 1
ATOM 1207 N N . ARG A 1 166 ? 35.038 9.319 -45.409 1.00 86.44 166 ARG A N 1
ATOM 1208 C CA . ARG A 1 166 ? 36.489 9.269 -45.635 1.00 86.44 166 ARG A CA 1
ATOM 1209 C C . ARG A 1 166 ? 36.847 10.032 -46.913 1.00 86.44 166 ARG A C 1
ATOM 1211 O O . ARG A 1 166 ? 36.366 9.696 -47.989 1.00 86.44 166 ARG A O 1
ATOM 1218 N N . GLY A 1 167 ? 37.692 11.055 -46.787 1.00 83.75 167 GLY A N 1
ATOM 1219 C CA . GLY A 1 167 ? 38.090 11.921 -47.905 1.00 83.75 167 GLY A CA 1
ATOM 1220 C C . GLY A 1 167 ? 37.120 13.070 -48.207 1.00 83.75 167 GLY A C 1
ATOM 1221 O O . GLY A 1 167 ? 37.392 13.865 -49.102 1.00 83.75 167 GLY A O 1
ATOM 1222 N N . VAL A 1 168 ? 36.018 13.199 -47.460 1.00 88.12 168 VAL A N 1
ATOM 1223 C CA . VAL A 1 168 ? 35.170 14.398 -47.492 1.00 88.12 168 VAL A CA 1
ATOM 1224 C C . VAL A 1 168 ? 35.811 15.490 -46.632 1.00 88.12 168 VAL A C 1
ATOM 1226 O O . VAL A 1 168 ? 36.366 15.196 -45.574 1.00 88.12 168 VAL A O 1
ATOM 1229 N N . ASP A 1 169 ? 35.721 16.753 -47.065 1.00 88.81 169 ASP A N 1
ATOM 1230 C CA . ASP A 1 169 ? 36.246 17.897 -46.311 1.00 88.81 169 ASP A CA 1
ATOM 1231 C C . ASP A 1 169 ? 35.728 17.895 -44.861 1.00 88.81 169 ASP A C 1
ATOM 1233 O O . ASP A 1 169 ? 34.517 17.901 -44.597 1.00 88.81 169 ASP A O 1
ATOM 1237 N N . ALA A 1 170 ? 36.664 17.867 -43.912 1.00 83.06 170 ALA A N 1
ATOM 1238 C CA . ALA A 1 170 ? 36.355 17.712 -42.498 1.00 83.06 170 ALA A CA 1
ATOM 1239 C C . ALA A 1 170 ? 35.615 18.941 -41.947 1.00 83.06 170 ALA A C 1
ATOM 1241 O O . ALA A 1 170 ? 34.675 18.790 -41.166 1.00 83.06 170 ALA A O 1
ATOM 1242 N N . ALA A 1 171 ? 35.964 20.149 -42.409 1.00 84.62 171 ALA A N 1
ATOM 1243 C CA . ALA A 1 171 ? 35.305 21.386 -41.994 1.00 84.62 171 ALA A CA 1
ATOM 1244 C C . ALA A 1 171 ? 33.852 21.459 -42.497 1.00 84.62 171 ALA A C 1
ATOM 1246 O O . ALA A 1 171 ? 32.945 21.843 -41.754 1.00 84.62 171 ALA A O 1
ATOM 1247 N N . LEU A 1 172 ? 33.595 21.053 -43.742 1.00 87.75 172 LEU A N 1
ATOM 1248 C CA . LEU A 1 172 ? 32.250 20.929 -44.298 1.00 87.75 172 LEU A CA 1
ATOM 1249 C C . LEU A 1 172 ? 31.432 19.870 -43.556 1.00 87.75 172 LEU A C 1
ATOM 1251 O O . LEU A 1 172 ? 30.297 20.152 -43.171 1.00 87.75 172 LEU A O 1
ATOM 1255 N N . THR A 1 173 ? 32.011 18.695 -43.309 1.00 87.12 173 THR A N 1
ATOM 1256 C CA . THR A 1 173 ? 31.371 17.614 -42.545 1.00 87.12 173 THR A CA 1
ATOM 1257 C C . THR A 1 173 ? 30.967 18.097 -41.155 1.00 87.12 173 THR A C 1
ATOM 1259 O O . THR A 1 173 ? 29.810 17.948 -40.758 1.00 87.12 173 THR A O 1
ATOM 1262 N N . ALA A 1 174 ? 31.885 18.761 -40.448 1.00 84.56 174 ALA A N 1
ATOM 1263 C CA . ALA A 1 174 ? 31.635 19.349 -39.141 1.00 84.56 174 ALA A CA 1
ATOM 1264 C C . ALA A 1 174 ? 30.473 20.345 -39.179 1.00 84.56 174 ALA A C 1
ATOM 1266 O O . ALA A 1 174 ? 29.548 20.222 -38.383 1.00 84.56 174 ALA A O 1
ATOM 1267 N N . ARG A 1 175 ? 30.465 21.286 -40.134 1.00 83.75 175 ARG A N 1
ATOM 1268 C CA . ARG A 1 175 ? 29.381 22.274 -40.280 1.00 83.75 175 ARG A CA 1
ATOM 1269 C C . ARG A 1 175 ? 28.027 21.611 -40.532 1.00 83.75 175 ARG A C 1
ATOM 1271 O O . ARG A 1 175 ? 27.059 21.932 -39.850 1.00 83.75 175 ARG A O 1
ATOM 1278 N N . VAL A 1 176 ? 27.945 20.665 -41.471 1.00 86.12 176 VAL A N 1
ATOM 1279 C CA . VAL A 1 176 ? 26.677 19.995 -41.816 1.00 86.12 176 VAL A CA 1
ATOM 1280 C C . VAL A 1 176 ? 26.159 19.140 -40.653 1.00 86.12 176 VAL A C 1
ATOM 1282 O O . VAL A 1 176 ? 24.959 19.142 -40.374 1.00 86.12 176 VAL A O 1
ATOM 1285 N N . LEU A 1 177 ? 27.033 18.437 -39.930 1.00 84.69 177 LEU A N 1
ATOM 1286 C CA . LEU A 1 177 ? 26.636 17.609 -38.786 1.00 84.69 177 LEU A CA 1
ATOM 1287 C C . LEU A 1 177 ? 26.415 18.415 -37.491 1.00 84.69 177 LEU A C 1
ATOM 1289 O O . LEU A 1 177 ? 25.680 17.956 -36.615 1.00 84.69 177 LEU A O 1
ATOM 1293 N N . ALA A 1 178 ? 27.001 19.611 -37.361 1.00 78.81 178 ALA A N 1
ATOM 1294 C CA . ALA A 1 178 ? 26.812 20.516 -36.220 1.00 78.81 178 ALA A CA 1
ATOM 1295 C C . ALA A 1 178 ? 25.451 21.224 -36.217 1.00 78.81 178 ALA A C 1
ATOM 1297 O O . ALA A 1 178 ? 24.938 21.542 -35.150 1.00 78.81 178 ALA A O 1
ATOM 1298 N N . THR A 1 179 ? 24.818 21.402 -37.382 1.00 78.88 179 THR A N 1
ATOM 1299 C CA . THR A 1 179 ? 23.447 21.958 -37.490 1.00 78.88 179 THR A CA 1
ATOM 1300 C C . THR A 1 179 ? 22.367 21.064 -36.865 1.00 78.88 179 THR A C 1
ATOM 1302 O O . THR A 1 179 ? 21.198 21.442 -36.785 1.00 78.88 179 THR A O 1
ATOM 1305 N N . GLY A 1 180 ? 22.745 19.871 -36.397 1.00 74.88 180 GLY A N 1
ATOM 1306 C CA . GLY A 1 180 ? 21.839 18.935 -35.750 1.00 74.88 180 GLY A CA 1
ATOM 1307 C C . GLY A 1 180 ? 20.739 18.474 -36.703 1.00 74.88 180 GLY A C 1
ATOM 1308 O O . GLY A 1 180 ? 21.003 18.109 -37.845 1.00 74.88 180 GLY A O 1
ATOM 1309 N N . LEU A 1 181 ? 19.496 18.465 -36.223 1.00 72.31 181 LEU A N 1
ATOM 1310 C CA . LEU A 1 181 ? 18.341 18.003 -37.000 1.00 72.31 181 LEU A CA 1
ATOM 1311 C C . LEU A 1 181 ? 17.677 19.112 -37.833 1.00 72.31 181 LEU A C 1
ATOM 1313 O O . LEU A 1 181 ? 16.749 18.814 -38.584 1.00 72.31 181 LEU A O 1
ATOM 1317 N N . ASP A 1 182 ? 18.132 20.365 -37.738 1.00 78.88 182 ASP A N 1
ATOM 1318 C CA . ASP A 1 182 ? 17.553 21.465 -38.511 1.00 78.88 182 ASP A CA 1
ATOM 1319 C C . ASP A 1 182 ? 18.129 21.504 -39.933 1.00 78.88 182 ASP A C 1
ATOM 1321 O O . ASP A 1 182 ? 19.182 22.078 -40.208 1.00 78.88 182 ASP A O 1
ATOM 1325 N N . ALA A 1 183 ? 17.402 20.902 -40.875 1.00 73.56 183 ALA A N 1
ATOM 1326 C CA . ALA A 1 183 ? 17.784 20.883 -42.283 1.00 73.56 183 ALA A CA 1
ATOM 1327 C C . ALA A 1 183 ? 17.812 22.270 -42.955 1.00 73.56 183 ALA A C 1
ATOM 1329 O O . ALA A 1 183 ? 18.340 22.384 -44.066 1.00 73.56 183 ALA A O 1
ATOM 1330 N N . ARG A 1 184 ? 17.210 23.300 -42.338 1.00 76.00 184 ARG A N 1
ATOM 1331 C CA . ARG A 1 184 ? 17.221 24.685 -42.838 1.00 76.00 184 ARG A CA 1
ATOM 1332 C C . ARG A 1 184 ? 18.478 25.436 -42.414 1.00 76.00 184 ARG A C 1
ATOM 1334 O O . ARG A 1 184 ? 18.864 26.375 -43.098 1.00 76.00 184 ARG A O 1
ATOM 1341 N N . ALA A 1 185 ? 19.123 24.999 -41.335 1.00 76.12 185 ALA A N 1
ATOM 1342 C CA . ALA A 1 185 ? 20.376 25.567 -40.849 1.00 76.12 185 ALA A CA 1
ATOM 1343 C C . ALA A 1 185 ? 21.609 25.077 -41.637 1.00 76.12 185 ALA A C 1
ATOM 1345 O O . ALA A 1 185 ? 22.719 25.551 -41.402 1.00 76.12 185 ALA A O 1
ATOM 1346 N N . VAL A 1 186 ? 21.437 24.134 -42.573 1.00 78.44 186 VAL A N 1
ATOM 1347 C CA . VAL A 1 186 ? 22.532 23.581 -43.381 1.00 78.44 186 VAL A CA 1
ATOM 1348 C C . VAL A 1 186 ? 22.977 24.587 -44.455 1.00 78.44 186 VAL A C 1
ATOM 1350 O O . VAL A 1 186 ? 22.142 25.009 -45.256 1.00 78.44 186 VAL A O 1
ATOM 1353 N N . PRO A 1 187 ? 24.274 24.946 -44.533 1.00 68.75 187 PRO A N 1
ATOM 1354 C CA . PRO A 1 187 ? 24.778 25.864 -45.553 1.00 68.75 187 PRO A CA 1
ATOM 1355 C C . PRO A 1 187 ? 24.677 25.278 -46.971 1.00 68.75 187 PRO A C 1
ATOM 1357 O O . PRO A 1 187 ? 25.123 24.156 -47.213 1.00 68.75 187 PRO A O 1
ATOM 1360 N N . GLY A 1 188 ? 24.166 26.066 -47.922 1.00 72.69 188 GLY A N 1
ATOM 1361 C CA . GLY A 1 188 ? 24.113 25.713 -49.347 1.00 72.69 188 GLY A CA 1
ATOM 1362 C C . GLY A 1 188 ? 22.881 24.903 -49.772 1.00 72.69 188 GLY A C 1
ATOM 1363 O O . GLY A 1 188 ? 21.946 24.675 -49.004 1.00 72.69 188 GLY A O 1
ATOM 1364 N N . THR A 1 189 ? 22.856 24.483 -51.040 1.00 74.62 189 THR A N 1
ATOM 1365 C CA . THR A 1 189 ? 21.793 23.605 -51.558 1.00 74.62 189 THR A CA 1
ATOM 1366 C C . THR A 1 189 ? 22.206 22.138 -51.388 1.00 74.62 189 THR A C 1
ATOM 1368 O O . THR A 1 189 ? 23.389 21.831 -51.519 1.00 74.62 189 THR A O 1
ATOM 1371 N N . PRO A 1 190 ? 21.286 21.187 -51.130 1.00 75.81 190 PRO A N 1
ATOM 1372 C CA . PRO A 1 190 ? 21.657 19.771 -51.025 1.00 75.81 190 PRO A CA 1
ATOM 1373 C C . PRO A 1 190 ? 22.395 19.236 -52.260 1.00 75.81 190 PRO A C 1
ATOM 1375 O O . PRO A 1 190 ? 23.232 18.354 -52.126 1.00 75.81 190 PRO A O 1
ATOM 1378 N N . ALA A 1 191 ? 22.122 19.802 -53.441 1.00 79.19 191 ALA A N 1
ATOM 1379 C CA . ALA A 1 191 ? 22.764 19.433 -54.700 1.00 79.19 191 ALA A CA 1
ATOM 1380 C C . ALA A 1 191 ? 24.261 19.790 -54.758 1.00 79.19 191 ALA A C 1
ATOM 1382 O O . ALA A 1 191 ? 24.995 19.179 -55.527 1.00 79.19 191 ALA A O 1
ATOM 1383 N N . SER A 1 192 ? 24.724 20.750 -53.948 1.00 85.31 192 SER A N 1
ATOM 1384 C CA . SER A 1 192 ? 26.140 21.133 -53.868 1.00 85.31 192 SER A CA 1
ATOM 1385 C C . SER A 1 192 ? 26.920 20.376 -52.786 1.00 85.31 192 SER A C 1
ATOM 1387 O O . SER A 1 192 ? 28.104 20.643 -52.595 1.00 85.31 192 SER A O 1
ATOM 1389 N N . LEU A 1 193 ? 26.275 19.476 -52.035 1.00 89.56 193 LEU A N 1
ATOM 1390 C CA . LEU A 1 193 ? 26.930 18.695 -50.986 1.00 89.56 193 LEU A CA 1
ATOM 1391 C C . LEU A 1 193 ? 27.473 17.368 -51.540 1.00 89.56 193 LEU A C 1
ATOM 1393 O O . LEU A 1 193 ? 26.830 16.753 -52.392 1.00 89.56 193 LEU A O 1
ATOM 1397 N N . PRO A 1 194 ? 28.601 16.862 -51.004 1.00 91.81 194 PRO A N 1
ATOM 1398 C CA . PRO A 1 194 ? 29.028 15.483 -51.226 1.00 91.81 194 PRO A CA 1
ATOM 1399 C C . PRO A 1 194 ? 27.886 14.499 -50.946 1.00 91.81 194 PRO A C 1
ATOM 1401 O O . PRO A 1 194 ? 27.138 14.680 -49.981 1.00 91.81 194 PRO A O 1
ATOM 1404 N N . ALA A 1 195 ? 27.769 13.445 -51.758 1.00 90.56 195 ALA A N 1
ATOM 1405 C CA . ALA A 1 195 ? 26.616 12.539 -51.743 1.00 90.56 195 ALA A CA 1
ATOM 1406 C C . ALA A 1 195 ? 26.210 12.015 -50.341 1.00 90.56 195 ALA A C 1
ATOM 1408 O O . ALA A 1 195 ? 25.015 12.047 -50.038 1.00 90.56 195 ALA A O 1
ATOM 1409 N N . PRO A 1 196 ? 27.137 11.618 -49.439 1.00 90.31 196 PRO A N 1
ATOM 1410 C CA . PRO A 1 196 ? 26.775 11.186 -48.082 1.00 90.31 196 PRO A CA 1
ATOM 1411 C C . PRO A 1 196 ? 26.134 12.296 -47.231 1.00 90.31 196 PRO A C 1
ATOM 1413 O O . PRO A 1 196 ? 25.208 12.040 -46.461 1.00 90.31 196 PRO A O 1
ATOM 1416 N N . LEU A 1 197 ? 26.590 13.543 -47.390 1.00 90.94 197 LEU A N 1
ATOM 1417 C CA . LEU A 1 197 ? 26.045 14.703 -46.681 1.00 90.94 197 LEU A CA 1
ATOM 1418 C C . LEU A 1 197 ? 24.710 15.149 -47.289 1.00 90.94 197 LEU A C 1
ATOM 1420 O O . LEU A 1 197 ? 23.775 15.444 -46.544 1.00 90.94 197 LEU A O 1
ATOM 1424 N N . ALA A 1 198 ? 24.582 15.127 -48.620 1.00 90.56 198 ALA A N 1
ATOM 1425 C CA . ALA A 1 198 ? 23.315 15.378 -49.307 1.00 90.56 198 ALA A CA 1
ATOM 1426 C C . ALA A 1 198 ? 22.223 14.392 -48.852 1.00 90.56 198 ALA A C 1
ATOM 1428 O O . ALA A 1 198 ? 21.107 14.811 -48.542 1.00 90.56 198 ALA A O 1
ATOM 1429 N N . ALA A 1 199 ? 22.571 13.107 -48.722 1.00 89.44 199 ALA A N 1
ATOM 1430 C CA . ALA A 1 199 ? 21.686 12.053 -48.229 1.00 89.44 199 ALA A CA 1
ATOM 1431 C C . ALA A 1 199 ? 21.213 12.293 -46.781 1.00 89.44 199 ALA A C 1
ATOM 1433 O O . ALA A 1 199 ? 20.035 12.108 -46.472 1.00 89.44 199 ALA A O 1
ATOM 1434 N N . ALA A 1 200 ? 22.088 12.754 -45.877 1.00 89.56 200 ALA A N 1
ATOM 1435 C CA . ALA A 1 200 ? 21.660 13.148 -44.530 1.00 89.56 200 ALA A CA 1
ATOM 1436 C C . ALA A 1 200 ? 20.657 14.308 -44.560 1.00 89.56 200 ALA A C 1
ATOM 1438 O O . ALA A 1 200 ? 19.624 14.247 -43.892 1.00 89.56 200 ALA A O 1
ATOM 1439 N N . VAL A 1 201 ? 20.929 15.350 -45.349 1.00 89.75 201 VAL A N 1
ATOM 1440 C CA . VAL A 1 201 ? 20.042 16.519 -45.454 1.00 89.75 201 VAL A CA 1
ATOM 1441 C C . VAL A 1 201 ? 18.693 16.150 -46.069 1.00 89.75 201 VAL A C 1
ATOM 1443 O O . VAL A 1 201 ? 17.670 16.639 -45.595 1.00 89.75 201 VAL A O 1
ATOM 1446 N N . GLU A 1 202 ? 18.673 15.271 -47.077 1.00 89.94 202 GLU A N 1
ATOM 1447 C CA . GLU A 1 202 ? 17.444 14.703 -47.645 1.00 89.94 202 GLU A CA 1
ATOM 1448 C C . GLU A 1 202 ? 16.599 14.056 -46.541 1.00 89.94 202 GLU A C 1
ATOM 1450 O O . GLU A 1 202 ? 15.457 14.461 -46.326 1.00 89.94 202 GLU A O 1
ATOM 1455 N N . VAL A 1 203 ? 17.184 13.134 -45.768 1.00 90.62 203 VAL A N 1
ATOM 1456 C CA . VAL A 1 203 ? 16.498 12.449 -44.661 1.00 90.62 203 VAL A CA 1
ATOM 1457 C C . VAL A 1 203 ? 15.939 13.438 -43.631 1.00 90.62 203 VAL A C 1
ATOM 1459 O O . VAL A 1 203 ? 14.793 13.298 -43.210 1.00 90.62 203 VAL A O 1
ATOM 1462 N N . ARG A 1 204 ? 16.687 14.482 -43.254 1.00 88.69 204 ARG A N 1
ATOM 1463 C CA . ARG A 1 204 ? 16.219 15.487 -42.277 1.00 88.69 204 ARG A CA 1
ATOM 1464 C C . ARG A 1 204 ? 15.028 16.326 -42.774 1.00 88.69 204 ARG A C 1
ATOM 1466 O O . ARG A 1 204 ? 14.326 16.913 -41.954 1.00 88.69 204 ARG A O 1
ATOM 1473 N N . ARG A 1 205 ? 14.793 16.411 -44.091 1.00 87.81 205 ARG A N 1
ATOM 1474 C CA . ARG A 1 205 ? 13.686 17.186 -44.696 1.00 87.81 205 ARG A CA 1
ATOM 1475 C C . ARG A 1 205 ? 12.398 16.388 -44.865 1.00 87.81 205 ARG A C 1
ATOM 1477 O O . ARG A 1 205 ? 11.347 16.983 -45.098 1.00 87.81 205 ARG A O 1
ATOM 1484 N N . LEU A 1 206 ? 12.473 15.063 -44.800 1.00 88.38 206 LEU A N 1
ATOM 1485 C CA . LEU A 1 206 ? 11.338 14.195 -45.078 1.00 88.38 206 LEU A CA 1
ATOM 1486 C C . LEU A 1 206 ? 10.478 13.971 -43.831 1.00 88.38 206 LEU A C 1
ATOM 1488 O O . LEU A 1 206 ? 10.972 13.792 -42.719 1.00 88.38 206 LEU A O 1
ATOM 1492 N N . ALA A 1 207 ? 9.163 13.927 -44.041 1.00 88.06 207 ALA A N 1
ATOM 1493 C CA . ALA A 1 207 ? 8.223 13.459 -43.032 1.00 88.06 207 ALA A CA 1
ATOM 1494 C C . ALA A 1 207 ? 8.351 11.939 -42.821 1.00 88.06 207 ALA A C 1
ATOM 1496 O O . ALA A 1 207 ? 8.818 11.206 -43.694 1.00 88.06 207 ALA A O 1
ATOM 1497 N N . PHE A 1 208 ? 7.871 11.451 -41.676 1.00 83.44 208 PHE A N 1
ATOM 1498 C CA . PHE A 1 208 ? 8.025 10.053 -41.262 1.00 83.44 208 PHE A CA 1
ATOM 1499 C C . PHE A 1 208 ? 7.528 9.011 -42.293 1.00 83.44 208 PHE A C 1
ATOM 1501 O O . PHE A 1 208 ? 8.295 8.100 -42.610 1.00 83.44 208 PHE A O 1
ATOM 1508 N N . PRO A 1 209 ? 6.338 9.153 -42.921 1.00 89.50 209 PRO A N 1
ATOM 1509 C CA . PRO A 1 209 ? 5.899 8.204 -43.952 1.00 89.50 209 PRO A CA 1
ATOM 1510 C C . PRO A 1 209 ? 6.781 8.232 -45.210 1.00 89.50 209 PRO A C 1
ATOM 1512 O O . PRO A 1 209 ? 7.032 7.201 -45.834 1.00 89.50 209 PRO A O 1
ATOM 1515 N N . ALA A 1 210 ? 7.307 9.408 -45.570 1.00 93.38 210 ALA A N 1
ATOM 1516 C CA . ALA A 1 210 ? 8.192 9.560 -46.722 1.00 93.38 210 ALA A CA 1
ATOM 1517 C C . ALA A 1 210 ? 9.570 8.919 -46.480 1.00 93.38 210 ALA A C 1
ATOM 1519 O O . ALA A 1 210 ? 10.160 8.377 -47.415 1.00 93.38 210 ALA A O 1
ATOM 1520 N N . LEU A 1 211 ? 10.054 8.914 -45.233 1.00 91.50 211 LEU A N 1
ATOM 1521 C CA . LEU A 1 211 ? 11.259 8.183 -44.831 1.00 91.50 211 LEU A CA 1
ATOM 1522 C C . LEU A 1 211 ? 11.084 6.667 -44.963 1.00 91.50 211 LEU A C 1
ATOM 1524 O O . LEU A 1 211 ? 11.958 5.995 -45.510 1.00 91.50 211 LEU A O 1
ATOM 1528 N N . ALA A 1 212 ? 9.942 6.131 -44.525 1.00 89.69 212 ALA A N 1
ATOM 1529 C CA . ALA A 1 212 ? 9.627 4.714 -44.697 1.00 89.69 212 ALA A CA 1
ATOM 1530 C C . ALA A 1 212 ? 9.581 4.322 -46.188 1.00 89.69 212 ALA A C 1
ATOM 1532 O O . ALA A 1 212 ? 10.169 3.316 -46.585 1.00 89.69 212 ALA A O 1
ATOM 1533 N N . ALA A 1 213 ? 8.961 5.154 -47.033 1.00 93.31 213 ALA A N 1
ATOM 1534 C CA . ALA A 1 213 ? 8.928 4.944 -48.482 1.00 93.31 213 ALA A CA 1
ATOM 1535 C C . ALA A 1 213 ? 10.317 5.060 -49.139 1.00 93.31 213 ALA A C 1
ATOM 1537 O O . ALA A 1 213 ? 10.611 4.355 -50.107 1.00 93.31 213 ALA A O 1
ATOM 1538 N N . LEU A 1 214 ? 11.196 5.927 -48.623 1.00 93.81 214 LEU A N 1
ATOM 1539 C CA . LEU A 1 214 ? 12.573 6.055 -49.107 1.00 93.81 214 LEU A CA 1
ATOM 1540 C C . LEU A 1 214 ? 13.368 4.756 -48.911 1.00 93.81 214 LEU A C 1
ATOM 1542 O O . LEU A 1 214 ? 14.088 4.363 -49.825 1.00 93.81 214 LEU A O 1
ATOM 1546 N N . ALA A 1 215 ? 13.177 4.056 -47.786 1.00 93.62 215 ALA A N 1
ATOM 1547 C CA . ALA A 1 215 ? 13.835 2.775 -47.501 1.00 93.62 215 ALA A CA 1
ATOM 1548 C C . ALA A 1 215 ? 13.565 1.706 -48.575 1.00 93.62 215 ALA A C 1
ATOM 1550 O O . ALA A 1 215 ? 14.429 0.882 -48.866 1.00 93.62 215 ALA A O 1
ATOM 1551 N N . VAL A 1 216 ? 12.359 1.719 -49.153 1.00 92.06 216 VAL A N 1
ATOM 1552 C CA . VAL A 1 216 ? 11.941 0.783 -50.209 1.00 92.06 216 VAL A CA 1
ATOM 1553 C C . VAL A 1 216 ? 12.524 1.190 -51.560 1.00 92.06 216 VAL A C 1
ATOM 1555 O O . VAL A 1 216 ? 13.003 0.343 -52.305 1.00 92.06 216 VAL A O 1
ATOM 1558 N N . ARG A 1 217 ? 12.500 2.492 -51.875 1.00 95.69 217 ARG A N 1
ATOM 1559 C CA . ARG A 1 217 ? 12.964 3.013 -53.172 1.00 95.69 217 ARG A CA 1
ATOM 1560 C C . ARG A 1 217 ? 14.486 3.019 -53.322 1.00 95.69 217 ARG A C 1
ATOM 1562 O O . ARG A 1 217 ? 14.964 2.973 -54.448 1.00 95.69 217 ARG A O 1
ATOM 1569 N N . ARG A 1 218 ? 15.232 3.125 -52.217 1.00 94.75 218 ARG A N 1
ATOM 1570 C CA . ARG A 1 218 ? 16.701 3.240 -52.204 1.00 94.75 218 ARG A CA 1
ATOM 1571 C C . ARG A 1 218 ? 17.329 2.257 -51.206 1.00 94.75 218 ARG A C 1
ATOM 1573 O O . ARG A 1 218 ? 17.761 2.679 -50.132 1.00 94.75 218 ARG A O 1
ATOM 1580 N N . PRO A 1 219 ? 17.362 0.947 -51.514 1.00 93.75 219 PRO A N 1
ATOM 1581 C CA . PRO A 1 219 ? 17.937 -0.066 -50.623 1.00 93.75 219 PRO A CA 1
ATOM 1582 C C . PRO A 1 219 ? 19.456 0.084 -50.418 1.00 93.75 219 PRO A C 1
ATOM 1584 O O . PRO A 1 219 ? 19.997 -0.466 -49.464 1.00 93.75 219 PRO A O 1
ATOM 1587 N N . ASP A 1 220 ? 20.125 0.836 -51.287 1.00 92.44 220 ASP A N 1
ATOM 1588 C CA . ASP A 1 220 ? 21.548 1.185 -51.270 1.00 92.44 220 ASP A CA 1
ATOM 1589 C C . ASP A 1 220 ? 21.853 2.487 -50.503 1.00 92.44 220 ASP A C 1
ATOM 1591 O O . ASP A 1 220 ? 23.004 2.915 -50.427 1.00 92.44 220 ASP A O 1
ATOM 1595 N N . HIS A 1 221 ? 20.836 3.146 -49.935 1.00 93.38 221 HIS A N 1
ATOM 1596 C CA . HIS A 1 221 ? 21.015 4.414 -49.232 1.00 93.38 221 HIS A CA 1
ATOM 1597 C C . HIS A 1 221 ? 22.006 4.264 -48.055 1.00 93.38 221 HIS A C 1
ATOM 1599 O O . HIS A 1 221 ? 21.858 3.338 -47.256 1.00 93.38 221 HIS A O 1
ATOM 1605 N N . PRO A 1 222 ? 22.949 5.204 -47.832 1.00 91.06 222 PRO A N 1
ATOM 1606 C CA . PRO A 1 222 ? 23.963 5.076 -46.771 1.00 91.06 222 PRO A CA 1
ATOM 1607 C C . PRO A 1 222 ? 23.371 5.008 -45.352 1.00 91.06 222 PRO A C 1
ATOM 1609 O O . PRO A 1 222 ? 24.018 4.558 -44.416 1.00 91.06 222 PRO A O 1
ATOM 1612 N N . ARG A 1 223 ? 22.111 5.426 -45.196 1.00 93.94 223 ARG A N 1
ATOM 1613 C CA . ARG A 1 223 ? 21.326 5.356 -43.949 1.00 93.94 223 ARG A CA 1
ATOM 1614 C C . ARG A 1 223 ? 20.241 4.278 -43.946 1.00 93.94 223 ARG A C 1
ATOM 1616 O O . ARG A 1 223 ? 19.210 4.428 -43.287 1.00 93.94 223 ARG A O 1
ATOM 1623 N N . ILE A 1 224 ? 20.400 3.230 -44.754 1.00 95.00 224 ILE A N 1
ATOM 1624 C CA . ILE A 1 224 ? 19.342 2.239 -44.969 1.00 95.00 224 ILE A CA 1
ATOM 1625 C C . ILE A 1 224 ? 18.901 1.544 -43.671 1.00 95.00 224 ILE A C 1
ATOM 1627 O O . ILE A 1 224 ? 17.709 1.289 -43.506 1.00 95.00 224 ILE A O 1
ATOM 1631 N N . ALA A 1 225 ? 19.804 1.311 -42.712 1.00 95.00 225 ALA A N 1
ATOM 1632 C CA . ALA A 1 225 ? 19.461 0.691 -41.432 1.00 95.00 225 ALA A CA 1
ATOM 1633 C C . ALA A 1 225 ? 18.453 1.545 -40.636 1.00 95.00 225 ALA A C 1
ATOM 1635 O O . ALA A 1 225 ? 17.389 1.044 -40.251 1.00 95.00 225 ALA A O 1
ATOM 1636 N N . SER A 1 226 ? 18.725 2.844 -40.462 1.00 94.56 226 SER A N 1
ATOM 1637 C CA . SER A 1 226 ? 17.794 3.798 -39.843 1.00 94.56 226 SER A CA 1
ATOM 1638 C C . SER A 1 226 ? 16.498 3.966 -40.635 1.00 94.56 226 SER A C 1
ATOM 1640 O O . SER A 1 226 ? 15.425 4.018 -40.037 1.00 94.56 226 SER A O 1
ATOM 1642 N N . LEU A 1 227 ? 16.557 4.016 -41.969 1.00 95.12 227 LEU A N 1
ATOM 1643 C CA . LEU A 1 227 ? 15.357 4.135 -42.806 1.00 95.12 227 LEU A CA 1
ATOM 1644 C C . LEU A 1 227 ? 14.449 2.901 -42.686 1.00 95.12 227 LEU A C 1
ATOM 1646 O O . LEU A 1 227 ? 13.234 3.035 -42.540 1.00 95.12 227 LEU A O 1
ATOM 1650 N N . ARG A 1 228 ? 15.025 1.694 -42.663 1.00 95.50 228 ARG A N 1
ATOM 1651 C CA . ARG A 1 228 ? 14.279 0.449 -42.422 1.00 95.50 228 ARG A CA 1
ATOM 1652 C C . ARG A 1 228 ? 13.728 0.376 -41.000 1.00 95.50 228 ARG A C 1
ATOM 1654 O O . ARG A 1 228 ? 12.634 -0.145 -40.804 1.00 95.50 228 ARG A O 1
ATOM 1661 N N . TRP A 1 229 ? 14.432 0.932 -40.014 1.00 94.88 229 TRP A N 1
ATOM 1662 C CA . TRP A 1 229 ? 13.894 1.074 -38.661 1.00 94.88 229 TRP A CA 1
ATOM 1663 C C . TRP A 1 229 ? 12.680 2.012 -38.619 1.00 94.88 229 TRP A C 1
ATOM 1665 O O . TRP A 1 229 ? 11.659 1.671 -38.024 1.00 94.88 229 TRP A O 1
ATOM 1675 N N . VAL A 1 230 ? 12.746 3.158 -39.302 1.00 92.94 230 VAL A N 1
ATOM 1676 C CA . VAL A 1 230 ? 11.601 4.072 -39.453 1.00 92.94 230 VAL A CA 1
ATOM 1677 C C . VAL A 1 230 ? 10.427 3.367 -40.136 1.00 92.94 230 VAL A C 1
ATOM 1679 O O . VAL A 1 230 ? 9.297 3.484 -39.668 1.00 92.94 230 VAL A O 1
ATOM 1682 N N . ALA A 1 231 ? 10.684 2.561 -41.169 1.00 92.94 231 ALA A N 1
ATOM 1683 C CA . ALA A 1 231 ? 9.649 1.743 -41.796 1.00 92.94 231 ALA A CA 1
ATOM 1684 C C . ALA A 1 231 ? 9.010 0.744 -40.811 1.00 92.94 231 ALA A C 1
ATOM 1686 O O . ALA A 1 231 ? 7.790 0.612 -40.794 1.00 92.94 231 ALA A O 1
ATOM 1687 N N . LEU A 1 232 ? 9.789 0.086 -39.942 1.00 93.75 232 LEU A N 1
ATOM 1688 C CA . LEU A 1 232 ? 9.243 -0.786 -38.890 1.00 93.75 232 LEU A CA 1
ATOM 1689 C C . LEU A 1 232 ? 8.357 -0.022 -37.899 1.00 93.75 232 LEU A C 1
ATOM 1691 O O . LEU A 1 232 ? 7.278 -0.497 -37.551 1.00 93.75 232 LEU A O 1
ATOM 1695 N N . GLN A 1 233 ? 8.783 1.161 -37.460 1.00 92.06 233 GLN A N 1
ATOM 1696 C CA . GLN A 1 233 ? 7.990 2.007 -36.566 1.00 92.06 233 GLN A CA 1
ATOM 1697 C C . GLN A 1 233 ? 6.681 2.472 -37.220 1.00 92.06 233 GLN A C 1
ATOM 1699 O O . GLN A 1 233 ? 5.638 2.476 -36.571 1.00 92.06 233 GLN A O 1
ATOM 1704 N N . GLU A 1 234 ? 6.712 2.806 -38.511 1.00 91.75 234 GLU A N 1
ATOM 1705 C CA . GLU A 1 234 ? 5.516 3.185 -39.269 1.00 91.75 234 GLU A CA 1
ATOM 1706 C C . GLU A 1 234 ? 4.530 2.020 -39.389 1.00 91.75 234 GLU A C 1
ATOM 1708 O O . GLU A 1 234 ? 3.323 2.200 -39.211 1.00 91.75 234 GLU A O 1
ATOM 1713 N N . ARG A 1 235 ? 5.042 0.803 -39.606 1.00 93.81 235 ARG A N 1
ATOM 1714 C CA . ARG A 1 235 ? 4.230 -0.417 -39.564 1.00 93.81 235 ARG A CA 1
ATOM 1715 C C . ARG A 1 235 ? 3.610 -0.624 -38.186 1.00 93.81 235 ARG A C 1
ATOM 1717 O O . ARG A 1 235 ? 2.413 -0.843 -38.098 1.00 93.81 235 ARG A O 1
ATOM 1724 N N . LEU A 1 236 ? 4.367 -0.487 -37.095 1.00 91.75 236 LEU A N 1
ATOM 1725 C CA . LEU A 1 236 ? 3.793 -0.586 -35.745 1.00 91.75 236 LEU A CA 1
ATOM 1726 C C . LEU A 1 236 ? 2.676 0.446 -35.522 1.00 91.75 236 LEU A C 1
ATOM 1728 O O . LEU A 1 236 ? 1.630 0.094 -34.993 1.00 91.75 236 LEU A O 1
ATOM 1732 N N . ARG A 1 237 ? 2.869 1.693 -35.969 1.00 90.19 237 ARG A N 1
ATOM 1733 C CA . ARG A 1 237 ? 1.894 2.789 -35.828 1.00 90.19 237 ARG A CA 1
ATOM 1734 C C . ARG A 1 237 ? 0.601 2.565 -36.616 1.00 90.19 237 ARG A C 1
ATOM 1736 O O . ARG A 1 237 ? -0.456 3.011 -36.186 1.00 90.19 237 ARG A O 1
ATOM 1743 N N . THR A 1 238 ? 0.694 1.967 -37.799 1.00 91.75 238 THR A N 1
ATOM 1744 C CA . THR A 1 238 ? -0.440 1.820 -38.730 1.00 91.75 238 THR A CA 1
ATOM 1745 C C . THR A 1 238 ? -1.119 0.459 -38.638 1.00 91.75 238 THR A C 1
ATOM 1747 O O . THR A 1 238 ? -2.300 0.343 -38.950 1.00 91.75 238 THR A O 1
ATOM 1750 N N . GLU A 1 239 ? -0.390 -0.572 -38.210 1.00 94.12 239 GLU A N 1
ATOM 1751 C CA . GLU A 1 239 ? -0.869 -1.953 -38.166 1.00 94.12 239 GLU A CA 1
ATOM 1752 C C . GLU A 1 239 ? -1.328 -2.396 -36.768 1.00 94.12 239 GLU A C 1
ATOM 1754 O O . GLU A 1 239 ? -2.021 -3.408 -36.660 1.00 94.12 239 GLU A O 1
ATOM 1759 N N . ILE A 1 240 ? -0.964 -1.658 -35.711 1.00 92.50 240 ILE A N 1
ATOM 1760 C CA . ILE A 1 240 ? -1.469 -1.853 -34.346 1.00 92.50 240 ILE A CA 1
ATOM 1761 C C . ILE A 1 240 ? -2.395 -0.673 -34.017 1.00 92.50 240 ILE A C 1
ATOM 1763 O O . ILE A 1 240 ? -1.923 0.465 -33.985 1.00 92.50 240 ILE A O 1
ATOM 1767 N N . PRO A 1 241 ? -3.700 -0.901 -33.786 1.00 90.50 241 PRO A N 1
ATOM 1768 C CA . PRO A 1 241 ? -4.626 0.176 -33.464 1.00 90.50 241 PRO A CA 1
ATOM 1769 C C . PRO A 1 241 ? -4.305 0.791 -32.096 1.00 90.50 241 PRO A C 1
ATOM 1771 O O . PRO A 1 241 ? -3.758 0.136 -31.208 1.00 90.50 241 PRO A O 1
ATOM 1774 N N . ASN A 1 242 ? -4.686 2.054 -31.906 1.00 86.25 242 ASN A N 1
ATOM 1775 C CA . ASN A 1 242 ? -4.674 2.670 -30.581 1.00 86.25 242 ASN A CA 1
ATOM 1776 C C . ASN A 1 242 ? -5.761 2.024 -29.711 1.00 86.25 242 ASN A C 1
ATOM 1778 O O . ASN A 1 242 ? -6.880 1.831 -30.182 1.00 86.25 242 ASN A O 1
ATOM 1782 N N . GLY A 1 243 ? -5.463 1.743 -28.444 1.00 85.00 243 GLY A N 1
ATOM 1783 C CA . GLY A 1 243 ? -6.450 1.200 -27.512 1.00 85.00 243 GLY A CA 1
ATOM 1784 C C . GLY A 1 243 ? -5.822 0.448 -26.349 1.00 85.00 243 GLY A C 1
ATOM 1785 O O . GLY A 1 243 ? -4.602 0.468 -26.153 1.00 85.00 243 GLY A O 1
ATOM 1786 N N . TRP A 1 244 ? -6.666 -0.229 -25.573 1.00 86.19 244 TRP A N 1
ATOM 1787 C CA . TRP A 1 244 ? -6.202 -1.086 -24.487 1.00 86.19 244 TRP A CA 1
ATOM 1788 C C . TRP A 1 244 ? -5.629 -2.402 -25.037 1.00 86.19 244 TRP A C 1
ATOM 1790 O O . TRP A 1 244 ? -6.136 -2.914 -26.037 1.00 86.19 244 TRP A O 1
ATOM 1800 N N . PRO A 1 245 ? -4.611 -3.010 -24.393 1.00 86.88 245 PRO A N 1
ATOM 1801 C CA . PRO A 1 245 ? -4.003 -4.250 -24.883 1.00 86.88 245 PRO A CA 1
ATOM 1802 C C . PRO A 1 245 ? -5.010 -5.378 -25.153 1.00 86.88 245 PRO A C 1
ATOM 1804 O O . PRO A 1 245 ? -4.893 -6.066 -26.163 1.00 86.88 245 PRO A O 1
ATOM 1807 N N . ASP A 1 246 ? -6.025 -5.545 -24.299 1.00 87.38 246 ASP A N 1
ATOM 1808 C CA . ASP A 1 246 ? -7.063 -6.571 -24.480 1.00 87.38 246 ASP A CA 1
ATOM 1809 C C . ASP A 1 246 ? -7.948 -6.323 -25.715 1.00 87.38 246 ASP A C 1
ATOM 1811 O O . ASP A 1 246 ? -8.457 -7.270 -26.314 1.00 87.38 246 ASP A O 1
ATOM 1815 N N . GLU A 1 247 ? -8.140 -5.064 -26.112 1.00 91.50 247 GLU A N 1
ATOM 1816 C CA . GLU A 1 247 ? -8.891 -4.689 -27.315 1.00 91.50 247 GLU A CA 1
ATOM 1817 C C . GLU A 1 247 ? -8.034 -4.874 -28.564 1.00 91.50 247 GLU A C 1
ATOM 1819 O O . GLU A 1 247 ? -8.485 -5.467 -29.544 1.00 91.50 247 GLU A O 1
ATOM 1824 N N . ILE A 1 248 ? -6.774 -4.434 -28.498 1.00 92.50 248 ILE A N 1
ATOM 1825 C CA . ILE A 1 248 ? -5.790 -4.598 -29.570 1.00 92.50 248 ILE A CA 1
ATOM 1826 C C . ILE A 1 248 ? -5.653 -6.080 -29.940 1.00 92.50 248 ILE A C 1
ATOM 1828 O O . ILE A 1 248 ? -5.726 -6.423 -31.121 1.00 92.50 248 ILE A O 1
ATOM 1832 N N . ARG A 1 249 ? -5.544 -6.975 -28.946 1.00 91.62 249 ARG A N 1
ATOM 1833 C CA . ARG A 1 249 ? -5.458 -8.431 -29.167 1.00 91.62 249 ARG A CA 1
ATOM 1834 C C . ARG A 1 249 ? -6.626 -8.996 -29.972 1.00 91.62 249 ARG A C 1
ATOM 1836 O O . ARG A 1 249 ? -6.432 -9.923 -30.749 1.00 91.62 249 ARG A O 1
ATOM 1843 N N . LYS A 1 250 ? -7.831 -8.449 -29.796 1.00 92.25 250 LYS A N 1
ATOM 1844 C CA . LYS A 1 250 ? -9.037 -8.896 -30.512 1.00 92.25 250 LYS A CA 1
ATOM 1845 C C . LYS A 1 250 ? -9.086 -8.379 -31.949 1.00 92.25 250 LYS A C 1
ATOM 1847 O O . LYS A 1 250 ? -9.698 -9.015 -32.800 1.00 92.25 250 LYS A O 1
ATOM 1852 N N . GLN A 1 251 ? -8.473 -7.226 -32.211 1.00 94.94 251 GLN A N 1
ATOM 1853 C CA . GLN A 1 251 ? -8.527 -6.547 -33.508 1.00 94.94 251 GLN A CA 1
ATOM 1854 C C . GLN A 1 251 ? -7.392 -6.960 -34.451 1.00 94.94 251 GLN A C 1
ATOM 1856 O O . GLN A 1 251 ? -7.550 -6.905 -35.669 1.00 94.94 251 GLN A O 1
ATOM 1861 N N . VAL A 1 252 ? -6.243 -7.369 -33.908 1.00 95.69 252 VAL A N 1
ATOM 1862 C CA . VAL A 1 252 ? -5.055 -7.687 -34.704 1.00 95.69 252 VAL A CA 1
ATOM 1863 C C . VAL A 1 252 ? -4.921 -9.207 -34.889 1.00 95.69 252 VAL A C 1
ATOM 1865 O O . VAL A 1 252 ? -4.708 -9.928 -33.913 1.00 95.69 252 VAL A O 1
ATOM 1868 N N . PRO A 1 253 ? -5.000 -9.731 -36.128 1.00 95.56 253 PRO A N 1
ATOM 1869 C CA . PRO A 1 253 ? -4.938 -11.170 -36.373 1.00 95.56 253 PRO A CA 1
ATOM 1870 C C . PRO A 1 253 ? -3.524 -11.733 -36.159 1.00 95.56 253 PRO A C 1
ATOM 1872 O O . PRO A 1 253 ? -2.531 -11.068 -36.447 1.00 95.56 253 PRO A O 1
ATOM 1875 N N . ALA A 1 254 ? -3.409 -13.009 -35.773 1.00 94.50 254 ALA A N 1
ATOM 1876 C CA . ALA A 1 254 ? -2.122 -13.672 -35.500 1.00 94.50 254 ALA A CA 1
ATOM 1877 C C . ALA A 1 254 ? -1.097 -13.575 -36.651 1.00 94.50 254 ALA A C 1
ATOM 1879 O O . ALA A 1 254 ? 0.104 -13.436 -36.423 1.00 94.50 254 ALA A O 1
ATOM 1880 N N . ALA A 1 255 ? -1.560 -13.605 -37.906 1.00 96.56 255 ALA A N 1
ATOM 1881 C CA . ALA A 1 255 ? -0.691 -13.429 -39.072 1.00 96.56 255 ALA A CA 1
ATOM 1882 C C . ALA A 1 255 ? 0.002 -12.054 -39.092 1.00 96.56 255 ALA A C 1
ATOM 1884 O O . ALA A 1 255 ? 1.141 -11.943 -39.541 1.00 96.56 255 ALA A O 1
ATOM 1885 N N . ARG A 1 256 ? -0.661 -11.017 -38.568 1.00 96.94 256 ARG A N 1
ATOM 1886 C CA . ARG A 1 256 ? -0.113 -9.665 -38.477 1.00 96.94 256 ARG A CA 1
ATOM 1887 C C . ARG A 1 256 ? 1.012 -9.582 -37.449 1.00 96.94 256 ARG A C 1
ATOM 1889 O O . ARG A 1 256 ? 2.058 -9.017 -37.758 1.00 96.94 256 ARG A O 1
ATOM 1896 N N . TRP A 1 257 ? 0.832 -10.194 -36.278 1.00 95.38 257 TRP A N 1
ATOM 1897 C CA . TRP A 1 257 ? 1.872 -10.270 -35.247 1.00 95.38 257 TRP A CA 1
ATOM 1898 C C . TRP A 1 257 ? 3.132 -10.970 -35.756 1.00 95.38 257 TRP A C 1
ATOM 1900 O O . TRP A 1 257 ? 4.230 -10.426 -35.625 1.00 95.38 257 TRP A O 1
ATOM 1910 N N . ARG A 1 258 ? 2.968 -12.110 -36.442 1.00 95.56 258 ARG A N 1
ATOM 1911 C CA . ARG A 1 258 ? 4.077 -12.818 -37.102 1.00 95.56 258 ARG A CA 1
ATOM 1912 C C . ARG A 1 258 ? 4.786 -11.945 -38.138 1.00 95.56 258 ARG A C 1
ATOM 1914 O O . ARG A 1 258 ? 5.997 -11.787 -38.071 1.00 95.56 258 ARG A O 1
ATOM 1921 N N . ALA A 1 259 ? 4.041 -11.286 -39.028 1.00 96.88 259 ALA A N 1
ATOM 1922 C CA . ALA A 1 259 ? 4.624 -10.427 -40.061 1.00 96.88 259 ALA A CA 1
ATOM 1923 C C . ALA A 1 259 ? 5.390 -9.211 -39.501 1.00 96.88 259 ALA A C 1
ATOM 1925 O O . ALA A 1 259 ? 6.324 -8.710 -40.143 1.00 96.88 259 ALA A O 1
ATOM 1926 N N . LEU A 1 260 ? 4.980 -8.692 -38.339 1.00 96.31 260 LEU A N 1
ATOM 1927 C CA . LEU A 1 260 ? 5.722 -7.660 -37.617 1.00 96.31 260 LEU A CA 1
ATOM 1928 C C . LEU A 1 260 ? 6.992 -8.242 -36.992 1.00 96.31 260 LEU A C 1
ATOM 1930 O O . LEU A 1 260 ? 8.058 -7.649 -37.156 1.00 96.31 260 LEU A O 1
ATOM 1934 N N . ASP A 1 261 ? 6.916 -9.396 -36.325 1.00 95.00 261 ASP A N 1
ATOM 1935 C CA . ASP A 1 261 ? 8.092 -10.028 -35.717 1.00 95.00 261 ASP A CA 1
ATOM 1936 C C . ASP A 1 261 ? 9.144 -10.432 -36.750 1.00 95.00 261 ASP A C 1
ATOM 1938 O O . ASP A 1 261 ? 10.316 -10.101 -36.581 1.00 95.00 261 ASP A O 1
ATOM 1942 N N . ASP A 1 262 ? 8.730 -11.051 -37.856 1.00 96.38 262 ASP A N 1
ATOM 1943 C CA . ASP A 1 262 ? 9.624 -11.463 -38.939 1.00 96.38 262 ASP A CA 1
ATOM 1944 C C . ASP A 1 262 ? 10.364 -10.265 -39.538 1.00 96.38 262 ASP A C 1
ATOM 1946 O O . ASP A 1 262 ? 11.531 -10.357 -39.912 1.00 96.38 262 ASP A O 1
ATOM 1950 N N . ALA A 1 263 ? 9.703 -9.107 -39.619 1.00 96.38 263 ALA A N 1
ATOM 1951 C CA . ALA A 1 263 ? 10.335 -7.894 -40.117 1.00 96.38 263 ALA A CA 1
ATOM 1952 C C . ALA A 1 263 ? 11.387 -7.343 -39.143 1.00 96.38 263 ALA A C 1
ATOM 1954 O O . ALA A 1 263 ? 12.436 -6.879 -39.588 1.00 96.38 263 ALA A O 1
ATOM 1955 N N . HIS A 1 264 ? 11.153 -7.449 -37.831 1.00 96.88 264 HIS A N 1
ATOM 1956 C CA . HIS A 1 264 ? 12.176 -7.134 -36.832 1.00 96.88 264 HIS A CA 1
ATOM 1957 C C . HIS A 1 264 ? 13.328 -8.144 -36.868 1.00 96.88 264 HIS A C 1
ATOM 1959 O O . HIS A 1 264 ? 14.488 -7.748 -36.782 1.00 96.88 264 HIS A O 1
ATOM 1965 N N . ALA A 1 265 ? 13.027 -9.438 -37.010 1.00 95.94 265 ALA A N 1
ATOM 1966 C CA . ALA A 1 265 ? 14.030 -10.494 -37.101 1.00 95.94 265 ALA A CA 1
ATOM 1967 C C . ALA A 1 265 ? 14.932 -10.309 -38.330 1.00 95.94 265 ALA A C 1
ATOM 1969 O O . ALA A 1 265 ? 16.150 -10.366 -38.191 1.00 95.94 265 ALA A O 1
ATOM 1970 N N . ARG A 1 266 ? 14.355 -9.994 -39.499 1.00 97.06 266 ARG A N 1
ATOM 1971 C CA . ARG A 1 266 ? 15.119 -9.653 -40.710 1.00 97.06 266 ARG A CA 1
ATOM 1972 C C . ARG A 1 266 ? 16.004 -8.430 -40.509 1.00 97.06 266 ARG A C 1
ATOM 1974 O O . ARG A 1 266 ? 17.180 -8.484 -40.837 1.00 97.06 266 ARG A O 1
ATOM 1981 N N . TRP A 1 267 ? 15.479 -7.356 -39.914 1.00 97.25 267 TRP A N 1
ATOM 1982 C CA . TRP A 1 267 ? 16.298 -6.176 -39.616 1.00 97.25 267 TRP A CA 1
ATOM 1983 C C . TRP A 1 267 ? 17.495 -6.539 -38.727 1.00 97.25 267 TRP A C 1
ATOM 1985 O O . TRP A 1 267 ? 18.611 -6.111 -38.991 1.00 97.25 267 TRP A O 1
ATOM 1995 N N . LEU A 1 268 ? 17.280 -7.355 -37.689 1.00 96.25 268 LEU A N 1
ATOM 1996 C CA . LEU A 1 268 ? 18.347 -7.784 -36.778 1.00 96.25 268 LEU A CA 1
ATOM 1997 C C . LEU A 1 268 ? 19.361 -8.725 -37.436 1.00 96.25 268 LEU A C 1
ATOM 1999 O O . LEU A 1 268 ? 20.516 -8.719 -37.023 1.00 96.25 268 LEU A O 1
ATOM 2003 N N . ALA A 1 269 ? 18.941 -9.518 -38.422 1.00 96.94 269 ALA A N 1
ATOM 2004 C CA . ALA A 1 269 ? 19.833 -10.364 -39.210 1.00 96.94 269 ALA A CA 1
ATOM 2005 C C . ALA A 1 269 ? 20.712 -9.534 -40.158 1.00 96.94 269 ALA A C 1
ATOM 2007 O O . ALA A 1 269 ? 21.905 -9.800 -40.265 1.00 96.94 269 ALA A O 1
ATOM 2008 N N . ASP A 1 270 ? 20.140 -8.503 -40.785 1.00 96.56 270 ASP A N 1
ATOM 2009 C CA . ASP A 1 270 ? 20.861 -7.610 -41.697 1.00 96.56 270 ASP A CA 1
ATOM 2010 C C . ASP A 1 270 ? 21.811 -6.653 -40.948 1.00 96.56 270 ASP A C 1
ATOM 2012 O O . ASP A 1 270 ? 22.849 -6.259 -41.480 1.00 96.56 270 ASP A O 1
ATOM 2016 N N . TYR A 1 271 ? 21.461 -6.261 -39.715 1.00 95.94 271 TYR A N 1
ATOM 2017 C CA . TYR A 1 271 ? 22.157 -5.219 -38.947 1.00 95.94 271 TYR A CA 1
ATOM 2018 C C . TYR A 1 271 ? 22.437 -5.614 -37.478 1.00 95.94 271 TYR A C 1
ATOM 2020 O O . TYR A 1 271 ? 22.053 -4.879 -36.559 1.00 95.94 271 TYR A O 1
ATOM 2028 N N . PRO A 1 272 ? 23.112 -6.749 -37.209 1.00 94.44 272 PRO A N 1
ATOM 2029 C CA . PRO A 1 272 ? 23.256 -7.289 -35.852 1.00 94.44 272 PRO A CA 1
ATOM 2030 C C . PRO A 1 272 ? 24.049 -6.377 -34.902 1.00 94.44 272 PRO A C 1
ATOM 2032 O O . PRO A 1 272 ? 23.698 -6.284 -33.719 1.00 94.44 272 PRO A O 1
ATOM 2035 N N . ASP A 1 273 ? 25.052 -5.671 -35.437 1.00 92.44 273 ASP A N 1
ATOM 2036 C CA . ASP A 1 273 ? 25.985 -4.800 -34.702 1.00 92.44 273 ASP A CA 1
ATOM 2037 C C . ASP A 1 273 ? 25.635 -3.307 -34.796 1.00 92.44 273 ASP A C 1
ATOM 2039 O O . ASP A 1 273 ? 26.370 -2.439 -34.313 1.00 92.44 273 ASP A O 1
ATOM 2043 N N . HIS A 1 274 ? 24.516 -2.975 -35.442 1.00 93.88 274 HIS A N 1
ATOM 2044 C CA . HIS A 1 274 ? 24.113 -1.586 -35.605 1.00 93.88 274 HIS A CA 1
ATOM 2045 C C . HIS A 1 274 ? 23.698 -0.979 -34.251 1.00 93.88 274 HIS A C 1
ATOM 2047 O O . HIS A 1 274 ? 23.025 -1.651 -33.465 1.00 93.88 274 HIS A O 1
ATOM 2053 N N . PRO A 1 275 ? 23.999 0.306 -33.967 1.00 90.06 275 PRO A N 1
ATOM 2054 C CA . PRO A 1 275 ? 23.652 0.937 -32.688 1.00 90.06 275 PRO A CA 1
ATOM 2055 C C . PRO A 1 275 ? 22.162 0.853 -32.323 1.00 90.06 275 PRO A C 1
ATOM 2057 O O . PRO A 1 275 ? 21.813 0.804 -31.150 1.00 90.06 275 PRO A O 1
ATOM 2060 N N . LEU A 1 276 ? 21.271 0.798 -33.320 1.00 91.25 276 LEU A N 1
ATOM 2061 C CA . LEU A 1 276 ? 19.822 0.662 -33.110 1.00 91.25 276 LEU A CA 1
ATOM 2062 C C . LEU A 1 276 ? 19.354 -0.770 -32.805 1.00 91.25 276 LEU A C 1
ATOM 2064 O O . LEU A 1 276 ? 18.181 -0.951 -32.488 1.00 91.25 276 LEU A O 1
ATOM 2068 N N . ALA A 1 277 ? 20.217 -1.788 -32.883 1.00 91.25 277 ALA A N 1
ATOM 2069 C CA . ALA A 1 277 ? 19.799 -3.184 -32.755 1.00 91.25 277 ALA A CA 1
ATOM 2070 C C . ALA A 1 277 ? 19.103 -3.481 -31.423 1.00 91.25 277 ALA A C 1
ATOM 2072 O O . ALA A 1 277 ? 18.113 -4.209 -31.392 1.00 91.25 277 ALA A O 1
ATOM 2073 N N . ASP A 1 278 ? 19.541 -2.860 -30.327 1.00 86.56 278 ASP A N 1
ATOM 2074 C CA . ASP A 1 278 ? 18.858 -3.006 -29.040 1.00 86.56 278 ASP A CA 1
ATOM 2075 C C . ASP A 1 278 ? 17.461 -2.362 -29.042 1.00 86.56 278 ASP A C 1
ATOM 2077 O O . ASP A 1 278 ? 16.537 -2.946 -28.484 1.00 86.56 278 ASP A O 1
ATOM 2081 N N . LEU A 1 279 ? 17.247 -1.233 -29.733 1.00 87.50 279 LEU A N 1
ATOM 2082 C CA . LEU A 1 279 ? 15.900 -0.657 -29.887 1.00 87.50 279 LEU A CA 1
ATOM 2083 C C . LEU A 1 279 ? 14.989 -1.547 -30.721 1.00 87.50 279 LEU A C 1
ATOM 2085 O O . LEU A 1 279 ? 13.815 -1.684 -30.384 1.00 87.50 279 LEU A O 1
ATOM 2089 N N . VAL A 1 280 ? 15.524 -2.179 -31.766 1.00 92.06 280 VAL A N 1
ATOM 2090 C CA . VAL A 1 280 ? 14.760 -3.131 -32.581 1.00 92.06 280 VAL A CA 1
ATOM 2091 C C . VAL A 1 280 ? 14.414 -4.381 -31.770 1.00 92.06 280 VAL A C 1
ATOM 2093 O O . VAL A 1 280 ? 13.296 -4.883 -31.857 1.00 92.06 280 VAL A O 1
ATOM 2096 N N . ARG A 1 281 ? 15.319 -4.872 -30.913 1.00 89.44 281 ARG A N 1
ATOM 2097 C CA . ARG A 1 281 ? 15.003 -5.951 -29.957 1.00 89.44 281 ARG A CA 1
ATOM 2098 C C . ARG A 1 281 ? 13.917 -5.519 -28.967 1.00 89.44 281 ARG A C 1
ATOM 2100 O O . ARG A 1 281 ? 12.977 -6.273 -28.733 1.00 89.44 281 ARG A O 1
ATOM 2107 N N . LEU A 1 282 ? 14.002 -4.301 -28.435 1.00 86.25 282 LEU A N 1
ATOM 2108 C CA . LEU A 1 282 ? 13.031 -3.763 -27.478 1.00 86.25 282 LEU A CA 1
ATOM 2109 C C . LEU A 1 282 ? 11.661 -3.474 -28.110 1.00 86.25 282 LEU A C 1
ATOM 2111 O O . LEU A 1 282 ? 10.641 -3.668 -27.456 1.00 86.25 282 LEU A O 1
ATOM 2115 N N . SER A 1 283 ? 11.566 -3.091 -29.385 1.00 90.88 283 SER A N 1
ATOM 2116 C CA . SER A 1 283 ? 10.253 -2.982 -30.038 1.00 90.88 283 SER A CA 1
ATOM 2117 C C . SER A 1 283 ? 9.586 -4.337 -30.252 1.00 90.88 283 SER A C 1
ATOM 2119 O O . SER A 1 283 ? 8.358 -4.402 -30.217 1.00 90.88 283 SER A O 1
ATOM 2121 N N . ARG A 1 284 ? 10.350 -5.435 -30.362 1.00 94.31 284 ARG A N 1
ATOM 2122 C CA . ARG A 1 284 ? 9.769 -6.789 -30.320 1.00 94.31 284 ARG A CA 1
ATOM 2123 C C . ARG A 1 284 ? 9.128 -7.102 -28.966 1.00 94.31 284 ARG A C 1
ATOM 2125 O O . ARG A 1 284 ? 8.146 -7.837 -28.939 1.00 94.31 284 ARG A O 1
ATOM 2132 N N . VAL A 1 285 ? 9.618 -6.523 -27.862 1.00 91.88 285 VAL A N 1
ATOM 2133 C CA . VAL A 1 285 ? 8.952 -6.629 -26.546 1.00 91.88 285 VAL A CA 1
ATOM 2134 C C . VAL A 1 285 ? 7.557 -6.012 -26.614 1.00 91.88 285 VAL A C 1
ATOM 2136 O O . VAL A 1 285 ? 6.609 -6.616 -26.128 1.00 91.88 285 VAL A O 1
ATOM 2139 N N . ARG A 1 286 ? 7.399 -4.858 -27.279 1.00 89.12 286 ARG A N 1
ATOM 2140 C CA . ARG A 1 286 ? 6.084 -4.220 -27.477 1.00 89.12 286 ARG A CA 1
ATOM 2141 C C . ARG A 1 286 ? 5.150 -5.073 -28.331 1.00 89.12 286 ARG A C 1
ATOM 2143 O O . ARG A 1 286 ? 3.975 -5.174 -28.002 1.00 89.12 286 ARG A O 1
ATOM 2150 N N . VAL A 1 287 ? 5.666 -5.701 -29.392 1.00 93.50 287 VAL A N 1
ATOM 2151 C CA . VAL A 1 287 ? 4.891 -6.654 -30.206 1.00 93.50 287 VAL A CA 1
ATOM 2152 C C . VAL A 1 287 ? 4.386 -7.803 -29.332 1.00 93.50 287 VAL A C 1
ATOM 2154 O O . VAL A 1 287 ? 3.184 -8.030 -29.285 1.00 93.50 287 VAL A O 1
ATOM 2157 N N . ALA A 1 288 ? 5.271 -8.459 -28.575 1.00 94.06 288 ALA A N 1
ATOM 2158 C CA . ALA A 1 288 ? 4.891 -9.553 -27.680 1.00 94.06 288 ALA A CA 1
ATOM 2159 C C . ALA A 1 288 ? 3.919 -9.103 -26.570 1.00 94.06 288 ALA A C 1
ATOM 2161 O O . ALA A 1 288 ? 2.981 -9.822 -26.236 1.00 94.06 288 ALA A O 1
ATOM 2162 N N . TYR A 1 289 ? 4.096 -7.891 -26.036 1.00 92.19 289 TYR A N 1
ATOM 2163 C CA . TYR A 1 289 ? 3.193 -7.295 -25.053 1.00 92.19 289 TYR A CA 1
ATOM 2164 C C . TYR A 1 289 ? 1.772 -7.117 -25.604 1.00 92.19 289 TYR A C 1
ATOM 2166 O O . TYR A 1 289 ? 0.811 -7.564 -24.979 1.00 92.19 289 TYR A O 1
ATOM 2174 N N . TYR A 1 290 ? 1.634 -6.495 -26.779 1.00 92.81 290 TYR A N 1
ATOM 2175 C CA . TYR A 1 290 ? 0.327 -6.295 -27.405 1.00 92.81 290 TYR A CA 1
ATOM 2176 C C . TYR A 1 290 ? -0.280 -7.592 -27.941 1.00 92.81 290 TYR A C 1
ATOM 2178 O O . TYR A 1 290 ? -1.498 -7.692 -27.991 1.00 92.81 290 TYR A O 1
ATOM 2186 N N . GLU A 1 291 ? 0.535 -8.588 -28.286 1.00 94.69 291 GLU A N 1
ATOM 2187 C CA . GLU A 1 291 ? 0.086 -9.944 -28.620 1.00 94.69 291 GLU A CA 1
ATOM 2188 C C . GLU A 1 291 ? -0.414 -10.715 -27.380 1.00 94.69 291 GLU A C 1
ATOM 2190 O O . GLU A 1 291 ? -1.238 -11.616 -27.509 1.00 94.69 291 GLU A O 1
ATOM 2195 N N . GLY A 1 292 ? 0.019 -10.332 -26.171 1.00 92.75 292 GLY A N 1
ATOM 2196 C CA . GLY A 1 292 ? -0.297 -11.024 -24.915 1.00 92.75 292 GLY A CA 1
ATOM 2197 C C . GLY A 1 292 ? 0.649 -12.183 -24.578 1.00 92.75 292 GLY A C 1
ATOM 2198 O O . GLY A 1 292 ? 0.349 -12.980 -23.693 1.00 92.75 292 GLY A O 1
ATOM 2199 N N . ASP A 1 293 ? 1.801 -12.281 -25.244 1.00 94.56 293 ASP A N 1
ATOM 2200 C CA . ASP A 1 293 ? 2.810 -13.318 -25.007 1.00 94.56 293 ASP A CA 1
ATOM 2201 C C . ASP A 1 293 ? 3.822 -12.864 -23.936 1.00 94.56 293 ASP A C 1
ATOM 2203 O O . ASP A 1 293 ? 4.906 -12.340 -24.230 1.00 94.56 293 ASP A O 1
ATOM 2207 N N . SER A 1 294 ? 3.454 -13.050 -22.661 1.00 92.94 294 SER A N 1
ATOM 2208 C CA . SER A 1 294 ? 4.282 -12.686 -21.498 1.00 92.94 294 SER A CA 1
ATOM 2209 C C . SER A 1 294 ? 5.650 -13.359 -21.522 1.00 92.94 294 SER A C 1
ATOM 2211 O O . SER A 1 294 ? 6.670 -12.700 -21.313 1.00 92.94 294 SER A O 1
ATOM 2213 N N . THR A 1 295 ? 5.698 -14.660 -21.812 1.00 93.62 295 THR A N 1
ATOM 2214 C CA . THR A 1 295 ? 6.943 -15.438 -21.824 1.00 93.62 295 THR A CA 1
ATOM 2215 C C . THR A 1 295 ? 7.921 -14.884 -22.853 1.00 93.62 295 THR A C 1
ATOM 2217 O O . THR A 1 295 ? 9.106 -14.695 -22.557 1.00 93.62 295 THR A O 1
ATOM 2220 N N . ARG A 1 296 ? 7.443 -14.561 -24.059 1.00 94.25 296 ARG A N 1
ATOM 2221 C CA . ARG A 1 296 ? 8.286 -13.970 -25.099 1.00 94.25 296 ARG A CA 1
ATOM 2222 C C . ARG A 1 296 ? 8.680 -12.537 -24.783 1.00 94.25 296 ARG A C 1
ATOM 2224 O O . ARG A 1 296 ? 9.845 -12.208 -25.002 1.00 94.25 296 ARG A O 1
ATOM 2231 N N . ALA A 1 297 ? 7.778 -11.712 -24.253 1.00 94.31 297 ALA A N 1
ATOM 2232 C CA . ALA A 1 297 ? 8.103 -10.344 -23.847 1.00 94.31 297 ALA A CA 1
ATOM 2233 C C . ALA A 1 297 ? 9.246 -10.328 -22.812 1.00 94.31 297 ALA A C 1
ATOM 2235 O O . ALA A 1 297 ? 10.226 -9.595 -22.978 1.00 94.31 297 ALA A O 1
ATOM 2236 N N . TRP A 1 298 ? 9.179 -11.206 -21.806 1.00 93.88 298 TRP A N 1
ATOM 2237 C CA . TRP A 1 298 ? 10.226 -11.370 -20.792 1.00 93.88 298 TRP A CA 1
ATOM 2238 C C . TRP A 1 298 ? 11.542 -11.860 -21.377 1.00 93.88 298 TRP A C 1
ATOM 2240 O O . TRP A 1 298 ? 12.580 -11.239 -21.152 1.00 93.88 298 TRP A O 1
ATOM 2250 N N . ARG A 1 299 ? 11.514 -12.930 -22.178 1.00 93.88 299 ARG A N 1
ATOM 2251 C CA . ARG A 1 299 ? 12.716 -13.464 -22.834 1.00 93.88 299 ARG A CA 1
ATOM 2252 C C . ARG A 1 299 ? 13.410 -12.410 -23.700 1.00 93.88 299 ARG A C 1
ATOM 2254 O O . ARG A 1 299 ? 14.629 -12.279 -23.643 1.00 93.88 299 ARG A O 1
ATOM 2261 N N . LEU A 1 300 ? 12.645 -11.646 -24.484 1.00 93.44 300 LEU A N 1
ATOM 2262 C CA . LEU A 1 300 ? 13.175 -10.570 -25.328 1.00 93.44 300 LEU A CA 1
ATOM 2263 C C . LEU A 1 300 ? 13.789 -9.440 -24.496 1.00 93.44 300 LEU A C 1
ATOM 2265 O O . LEU A 1 300 ? 14.846 -8.928 -24.851 1.00 93.44 300 LEU A O 1
ATOM 2269 N N . THR A 1 301 ? 13.159 -9.091 -23.376 1.00 92.94 301 THR A N 1
ATOM 2270 C CA . THR A 1 301 ? 13.657 -8.068 -22.448 1.00 92.94 301 THR A CA 1
ATOM 2271 C C . THR A 1 301 ? 14.966 -8.513 -21.788 1.00 92.94 301 THR A C 1
ATOM 2273 O O . THR A 1 301 ? 15.951 -7.776 -21.769 1.00 92.94 301 THR A O 1
ATOM 2276 N N . LEU A 1 302 ? 15.020 -9.761 -21.318 1.00 93.69 302 LEU A N 1
ATOM 2277 C CA . LEU A 1 302 ? 16.190 -10.346 -20.662 1.00 93.69 302 LEU A CA 1
ATOM 2278 C C . LEU A 1 302 ? 17.348 -10.652 -21.620 1.00 93.69 302 LEU A C 1
ATOM 2280 O O . LEU A 1 302 ? 18.473 -10.819 -21.162 1.00 93.69 302 LEU A O 1
ATOM 2284 N N . ALA A 1 303 ? 17.135 -10.653 -22.938 1.00 91.12 303 ALA A N 1
ATOM 2285 C CA . ALA A 1 303 ? 18.219 -10.823 -23.909 1.00 91.12 303 ALA A CA 1
ATOM 2286 C C . ALA A 1 303 ? 19.270 -9.692 -23.853 1.00 91.12 303 ALA A C 1
ATOM 2288 O O . ALA A 1 303 ? 20.395 -9.871 -24.317 1.00 91.12 303 ALA A O 1
ATOM 2289 N N . ALA A 1 304 ? 18.925 -8.530 -23.285 1.00 89.62 304 ALA A N 1
ATOM 2290 C CA . ALA A 1 304 ? 19.855 -7.424 -23.046 1.00 89.62 304 ALA A CA 1
ATOM 2291 C C . ALA A 1 304 ? 20.433 -7.404 -21.614 1.00 89.62 304 ALA A C 1
ATOM 2293 O O . ALA A 1 304 ? 21.172 -6.482 -21.257 1.00 89.62 304 ALA A O 1
ATOM 2294 N N . TRP A 1 305 ? 20.116 -8.403 -20.784 1.00 91.69 305 TRP A N 1
ATOM 2295 C CA . TRP A 1 305 ? 20.612 -8.519 -19.415 1.00 91.69 305 TRP A CA 1
ATOM 2296 C C . TRP A 1 305 ? 22.058 -9.047 -19.359 1.00 91.69 305 TRP A C 1
ATOM 2298 O O . TRP A 1 305 ? 22.375 -9.992 -20.080 1.00 91.69 305 TRP A O 1
ATOM 2308 N N . PRO A 1 306 ? 22.937 -8.521 -18.479 1.00 90.12 306 PRO A N 1
ATOM 2309 C CA . PRO A 1 306 ? 22.818 -7.293 -17.676 1.00 90.12 306 PRO A CA 1
ATOM 2310 C C . PRO A 1 306 ? 23.369 -6.044 -18.403 1.00 90.12 306 PRO A C 1
ATOM 2312 O O . PRO A 1 306 ? 23.542 -4.984 -17.792 1.00 90.12 306 PRO A O 1
ATOM 2315 N N . ARG A 1 307 ? 23.678 -6.160 -19.704 1.00 89.12 307 ARG A N 1
ATOM 2316 C CA . ARG A 1 307 ? 24.333 -5.122 -20.520 1.00 89.12 307 ARG A CA 1
ATOM 2317 C C . ARG A 1 307 ? 23.587 -3.786 -20.486 1.00 89.12 307 ARG A C 1
ATOM 2319 O O . ARG A 1 307 ? 24.230 -2.755 -20.344 1.00 89.12 307 ARG A O 1
ATOM 2326 N N . ARG A 1 308 ? 22.253 -3.809 -20.553 1.00 90.50 308 ARG A N 1
ATOM 2327 C CA . ARG A 1 308 ? 21.375 -2.622 -20.531 1.00 90.50 308 ARG A CA 1
ATOM 2328 C C . ARG A 1 308 ? 20.534 -2.558 -19.253 1.00 90.50 308 ARG A C 1
ATOM 2330 O O . ARG A 1 308 ? 19.314 -2.440 -19.322 1.00 90.50 308 ARG A O 1
ATOM 2337 N N . LEU A 1 309 ? 21.168 -2.716 -18.087 1.00 92.12 309 LEU A N 1
ATOM 2338 C CA . LEU A 1 309 ? 20.477 -2.928 -16.806 1.00 92.12 309 LEU A CA 1
ATOM 2339 C C . LEU A 1 309 ? 19.305 -1.957 -16.535 1.00 92.12 309 LEU A C 1
ATOM 2341 O O . LEU A 1 309 ? 18.207 -2.460 -16.289 1.00 92.12 309 LEU A O 1
ATOM 2345 N N . PRO A 1 310 ? 19.458 -0.616 -16.605 1.00 92.44 310 PRO A N 1
ATOM 2346 C CA . PRO A 1 310 ? 18.362 0.293 -16.260 1.00 92.44 310 PRO A CA 1
ATOM 2347 C C . PRO A 1 310 ? 17.204 0.164 -17.250 1.00 92.44 310 PRO A C 1
ATOM 2349 O O . PRO A 1 310 ? 16.046 0.052 -16.847 1.00 92.44 310 PRO A O 1
ATOM 2352 N N . ARG A 1 311 ? 17.507 0.069 -18.548 1.00 91.12 311 ARG A N 1
ATOM 2353 C CA . ARG A 1 311 ? 16.489 -0.163 -19.568 1.00 91.12 311 ARG A CA 1
ATOM 2354 C C . ARG A 1 311 ? 15.731 -1.472 -19.349 1.00 91.12 311 ARG A C 1
ATOM 2356 O O . ARG A 1 311 ? 14.504 -1.465 -19.351 1.00 91.12 311 ARG A O 1
ATOM 236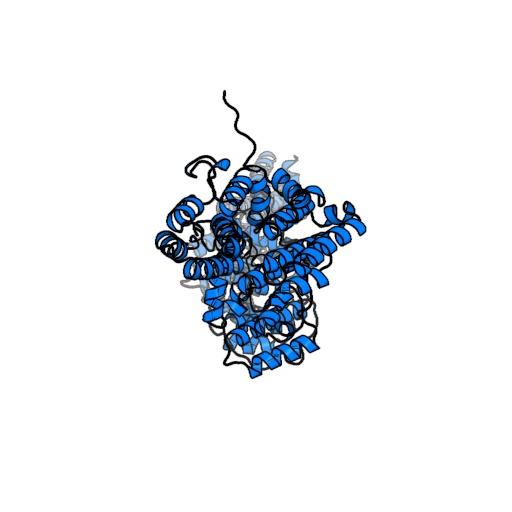3 N N . VAL A 1 312 ? 16.443 -2.576 -19.123 1.00 93.31 312 VAL A N 1
ATOM 2364 C CA . VAL A 1 312 ? 15.840 -3.897 -18.892 1.00 93.31 312 VAL A CA 1
ATOM 2365 C C . VAL A 1 312 ? 14.947 -3.878 -17.653 1.00 93.31 312 VAL A C 1
ATOM 2367 O O . VAL A 1 312 ? 13.801 -4.308 -17.729 1.00 93.31 312 VAL A O 1
ATOM 2370 N N . LEU A 1 313 ? 15.418 -3.325 -16.531 1.00 94.62 313 LEU A N 1
ATOM 2371 C CA . LEU A 1 313 ? 14.623 -3.218 -15.304 1.00 94.62 313 LEU A CA 1
ATOM 2372 C C . LEU A 1 313 ? 13.381 -2.337 -15.477 1.00 94.62 313 LEU A C 1
ATOM 2374 O O . LEU A 1 313 ? 12.327 -2.667 -14.935 1.00 94.62 313 LEU A O 1
ATOM 2378 N N . GLY A 1 314 ? 13.486 -1.246 -16.240 1.00 92.94 314 GLY A N 1
ATOM 2379 C CA . GLY A 1 314 ? 12.349 -0.387 -16.564 1.00 92.94 314 GLY A CA 1
ATOM 2380 C C . GLY A 1 314 ? 11.259 -1.138 -17.329 1.00 92.94 314 GLY A C 1
ATOM 2381 O O . GLY A 1 314 ? 10.093 -1.087 -16.942 1.00 92.94 314 GLY A O 1
ATOM 2382 N N . GLU A 1 315 ? 11.638 -1.890 -18.364 1.00 92.00 315 GLU A N 1
ATOM 2383 C CA . GLU A 1 315 ? 10.695 -2.688 -19.160 1.00 92.00 315 GLU A CA 1
ATOM 2384 C C . GLU A 1 315 ? 10.106 -3.849 -18.341 1.00 92.00 315 GLU A C 1
ATOM 2386 O O . GLU A 1 315 ? 8.891 -4.035 -18.339 1.00 92.00 315 GLU A O 1
ATOM 2391 N N . LEU A 1 316 ? 10.923 -4.581 -17.567 1.00 94.31 316 LEU A N 1
ATOM 2392 C CA . LEU A 1 316 ? 10.430 -5.645 -16.680 1.00 94.31 316 LEU A CA 1
ATOM 2393 C C . LEU A 1 316 ? 9.430 -5.112 -15.654 1.00 94.31 316 LEU A C 1
ATOM 2395 O O . LEU A 1 316 ? 8.397 -5.739 -15.438 1.00 94.31 316 LEU A O 1
ATOM 2399 N N . ARG A 1 317 ? 9.692 -3.941 -15.057 1.00 93.69 317 ARG A N 1
ATOM 2400 C CA . ARG A 1 317 ? 8.750 -3.292 -14.137 1.00 93.69 317 ARG A CA 1
ATOM 2401 C C . ARG A 1 317 ? 7.430 -2.974 -14.836 1.00 93.69 317 ARG A C 1
ATOM 2403 O O . ARG A 1 317 ? 6.377 -3.229 -14.263 1.00 93.69 317 ARG A O 1
ATOM 2410 N N . VAL A 1 318 ? 7.469 -2.417 -16.049 1.00 90.75 318 VAL A N 1
ATOM 2411 C CA . VAL A 1 318 ? 6.252 -2.108 -16.821 1.00 90.75 318 VAL A CA 1
ATOM 2412 C C . VAL A 1 318 ? 5.464 -3.381 -17.123 1.00 90.75 318 VAL A C 1
ATOM 2414 O O . VAL A 1 318 ? 4.261 -3.410 -16.874 1.00 90.75 318 VAL A O 1
ATOM 2417 N N . LEU A 1 319 ? 6.127 -4.441 -17.596 1.00 91.56 319 LEU A N 1
ATOM 2418 C CA . LEU A 1 319 ? 5.488 -5.736 -17.843 1.00 91.56 319 LEU A CA 1
ATOM 2419 C C . LEU A 1 319 ? 4.843 -6.282 -16.561 1.00 91.56 319 LEU A C 1
ATOM 2421 O O . LEU A 1 319 ? 3.667 -6.639 -16.560 1.00 91.56 319 LEU A O 1
ATOM 2425 N N . ALA A 1 320 ? 5.579 -6.254 -15.452 1.00 91.19 320 ALA A N 1
ATOM 2426 C CA . ALA A 1 320 ? 5.130 -6.757 -14.164 1.00 91.19 320 ALA A CA 1
ATOM 2427 C C . ALA A 1 320 ? 3.910 -5.990 -13.612 1.00 91.19 320 ALA A C 1
ATOM 2429 O O . ALA A 1 320 ? 2.931 -6.610 -13.205 1.00 91.19 320 ALA A O 1
ATOM 2430 N N . VAL A 1 321 ? 3.915 -4.651 -13.674 1.00 87.75 321 VAL A N 1
ATOM 2431 C CA . VAL A 1 321 ? 2.774 -3.800 -13.269 1.00 87.75 321 VAL A CA 1
ATOM 2432 C C . VAL A 1 321 ? 1.541 -4.039 -14.147 1.00 87.75 321 VAL A C 1
ATOM 2434 O O . VAL A 1 321 ? 0.413 -3.886 -13.689 1.00 87.75 321 VAL A O 1
ATOM 2437 N N . ARG A 1 322 ? 1.731 -4.449 -15.404 1.00 88.12 322 ARG A N 1
ATOM 2438 C CA . ARG A 1 322 ? 0.642 -4.803 -16.327 1.00 88.12 322 ARG A CA 1
ATOM 2439 C C . ARG A 1 322 ? 0.181 -6.260 -16.195 1.00 88.12 322 ARG A C 1
ATOM 2441 O O . ARG A 1 322 ? -0.581 -6.717 -17.039 1.00 88.12 322 ARG A O 1
ATOM 2448 N N . GLY A 1 323 ? 0.648 -6.994 -15.182 1.00 89.81 323 GLY A N 1
ATOM 2449 C CA . GLY A 1 323 ? 0.311 -8.407 -14.976 1.00 89.81 323 GLY A CA 1
ATOM 2450 C C . GLY A 1 323 ? 0.952 -9.360 -15.991 1.00 89.81 323 GLY A C 1
ATOM 2451 O O . GLY A 1 323 ? 0.689 -10.560 -15.965 1.00 89.81 323 GLY A O 1
ATOM 2452 N N . MET A 1 324 ? 1.827 -8.857 -16.864 1.00 90.19 324 MET A N 1
ATOM 2453 C CA . MET A 1 324 ? 2.593 -9.660 -17.811 1.00 90.19 324 MET A CA 1
ATOM 2454 C C . MET A 1 324 ? 3.813 -10.203 -17.078 1.00 90.19 324 MET A C 1
ATOM 2456 O O . MET A 1 324 ? 4.905 -9.661 -17.214 1.00 90.19 324 MET A O 1
ATOM 2460 N N . VAL A 1 325 ? 3.624 -11.219 -16.237 1.00 90.06 325 VAL A N 1
ATOM 2461 C CA . VAL A 1 325 ? 4.695 -11.830 -15.437 1.00 90.06 325 VAL A CA 1
ATOM 2462 C C . VAL A 1 325 ? 5.243 -13.057 -16.165 1.00 90.06 325 VAL A C 1
ATOM 2464 O O . VAL A 1 325 ? 4.483 -13.902 -16.634 1.00 90.06 325 VAL A O 1
ATOM 2467 N N . GLY A 1 326 ? 6.567 -13.151 -16.269 1.00 88.62 326 GLY A N 1
ATOM 2468 C CA . GLY A 1 326 ? 7.277 -14.294 -16.837 1.00 88.62 326 GLY A CA 1
ATOM 2469 C C . GLY A 1 326 ? 8.397 -14.769 -15.916 1.00 88.62 326 GLY A C 1
ATOM 2470 O O . GLY A 1 326 ? 8.731 -14.111 -14.931 1.00 88.62 326 GLY A O 1
ATOM 2471 N N . GLU A 1 327 ? 8.986 -15.916 -16.247 1.00 88.38 327 GLU A N 1
ATOM 2472 C CA . GLU A 1 327 ? 10.112 -16.471 -15.495 1.00 88.38 327 GLU A CA 1
ATOM 2473 C C . GLU A 1 327 ? 11.447 -15.913 -16.008 1.00 88.38 327 GLU A C 1
ATOM 2475 O O . GLU A 1 327 ? 11.690 -15.912 -17.222 1.00 88.38 327 GLU A O 1
ATOM 2480 N N . PRO A 1 328 ? 12.347 -15.470 -15.114 1.00 89.88 328 PRO A N 1
ATOM 2481 C CA . PRO A 1 328 ? 13.724 -15.172 -15.476 1.00 89.88 328 PRO A CA 1
ATOM 2482 C C . PRO A 1 328 ? 14.430 -16.368 -16.142 1.00 89.88 328 PRO A C 1
ATOM 2484 O O . PRO A 1 328 ? 14.275 -17.510 -15.716 1.00 89.88 328 PRO A O 1
ATOM 2487 N N . GLN A 1 329 ? 15.246 -16.109 -17.170 1.00 88.56 329 GLN A N 1
ATOM 2488 C CA . GLN A 1 329 ? 15.995 -17.131 -17.920 1.00 88.56 329 GLN A CA 1
ATOM 2489 C C . GLN A 1 329 ? 17.498 -16.813 -17.970 1.00 88.56 329 GLN A C 1
ATOM 2491 O O . GLN A 1 329 ? 17.911 -15.663 -17.803 1.00 88.56 329 GLN A O 1
ATOM 2496 N N . GLY A 1 330 ? 18.325 -17.835 -18.219 1.00 91.00 330 GLY A N 1
ATOM 2497 C CA . GLY A 1 330 ? 19.775 -17.680 -18.383 1.00 91.00 330 GLY A CA 1
ATOM 2498 C C . GLY A 1 330 ? 20.462 -17.078 -17.144 1.00 91.00 330 GLY A C 1
ATOM 2499 O O . GLY A 1 330 ? 20.047 -17.374 -16.024 1.00 91.00 330 GLY A O 1
ATOM 2500 N N . PRO A 1 331 ? 21.475 -16.204 -17.306 1.00 91.44 331 PRO A N 1
ATOM 2501 C CA . PRO A 1 331 ? 22.168 -15.567 -16.178 1.00 91.44 331 PRO A CA 1
ATOM 2502 C C . PRO A 1 331 ? 21.252 -14.743 -15.259 1.00 91.44 331 PRO A C 1
ATOM 2504 O O . PRO A 1 331 ? 21.519 -14.611 -14.066 1.00 91.44 331 PRO A O 1
ATOM 2507 N N . ALA A 1 332 ? 20.153 -14.199 -15.794 1.00 92.69 332 ALA A N 1
ATOM 2508 C CA . ALA A 1 332 ? 19.170 -13.462 -15.004 1.00 92.69 332 ALA A CA 1
ATOM 2509 C C . ALA A 1 332 ? 18.403 -14.383 -14.041 1.00 92.69 332 ALA A C 1
ATOM 2511 O O . ALA A 1 332 ? 18.009 -13.956 -12.958 1.00 92.69 332 ALA A O 1
ATOM 2512 N N . ALA A 1 333 ? 18.235 -15.662 -14.402 1.00 91.88 333 ALA A N 1
ATOM 2513 C CA . ALA A 1 333 ? 17.563 -16.647 -13.562 1.00 91.88 333 ALA A CA 1
ATOM 2514 C C . ALA A 1 333 ? 18.300 -16.928 -12.259 1.00 91.88 333 ALA A C 1
ATOM 2516 O O . ALA A 1 333 ? 17.668 -17.383 -11.313 1.00 91.88 333 ALA A O 1
ATOM 2517 N N . THR A 1 334 ? 19.603 -16.666 -12.186 1.00 92.00 334 THR A N 1
ATOM 2518 C CA . THR A 1 334 ? 20.420 -16.866 -10.984 1.00 92.00 334 THR A CA 1
ATOM 2519 C C . THR A 1 334 ? 20.738 -15.567 -10.246 1.00 92.00 334 THR A C 1
ATOM 2521 O O . THR A 1 334 ? 21.366 -15.631 -9.194 1.00 92.00 334 THR A O 1
ATOM 2524 N N . ASP A 1 335 ? 20.321 -14.397 -10.750 1.00 94.62 335 ASP A N 1
ATOM 2525 C CA . ASP A 1 335 ? 20.581 -13.127 -10.062 1.00 94.62 335 ASP A CA 1
ATOM 2526 C C . ASP A 1 335 ? 19.653 -12.982 -8.835 1.00 94.62 335 ASP A C 1
ATOM 2528 O O . ASP A 1 335 ? 18.428 -12.871 -8.992 1.00 94.62 335 ASP A O 1
ATOM 2532 N N . PRO A 1 336 ? 20.199 -12.954 -7.603 1.00 94.12 336 PRO A N 1
ATOM 2533 C CA . PRO A 1 336 ? 19.392 -12.876 -6.389 1.00 94.12 336 PRO A CA 1
ATOM 2534 C C . PRO A 1 336 ? 18.589 -11.573 -6.281 1.00 94.12 336 PRO A C 1
ATOM 2536 O O . PRO A 1 336 ? 17.515 -11.560 -5.679 1.00 94.12 336 PRO A O 1
ATOM 2539 N N . ARG A 1 337 ? 19.063 -10.476 -6.882 1.00 95.06 337 ARG A N 1
ATOM 2540 C CA . ARG A 1 337 ? 18.381 -9.174 -6.852 1.00 95.06 337 ARG A CA 1
ATOM 2541 C C . ARG A 1 337 ? 17.155 -9.189 -7.744 1.00 95.06 337 ARG A C 1
ATOM 2543 O O . ARG A 1 337 ? 16.103 -8.709 -7.329 1.00 95.06 337 ARG A O 1
ATOM 2550 N N . LEU A 1 338 ? 17.262 -9.791 -8.932 1.00 95.25 338 LEU A N 1
ATOM 2551 C CA . LEU A 1 338 ? 16.104 -9.965 -9.805 1.00 95.25 338 LEU A CA 1
ATOM 2552 C C . LEU A 1 338 ? 15.085 -10.906 -9.158 1.00 95.25 338 LEU A C 1
ATOM 2554 O O . LEU A 1 338 ? 13.907 -10.570 -9.111 1.00 95.25 338 LEU A O 1
ATOM 2558 N N . ARG A 1 339 ? 15.524 -12.031 -8.577 1.00 94.50 339 ARG A N 1
ATOM 2559 C CA . ARG A 1 339 ? 14.632 -12.932 -7.824 1.00 94.50 339 ARG A CA 1
ATOM 2560 C C . ARG A 1 339 ? 13.920 -12.221 -6.672 1.00 94.50 339 ARG A C 1
ATOM 2562 O O . ARG A 1 339 ? 12.719 -12.398 -6.502 1.00 94.50 339 ARG A O 1
ATOM 2569 N N . SER A 1 340 ? 14.631 -11.369 -5.933 1.00 94.88 340 SER A N 1
ATOM 2570 C CA . SER A 1 340 ? 14.041 -10.514 -4.898 1.00 94.88 340 SER A CA 1
ATOM 2571 C C . SER A 1 340 ? 12.997 -9.549 -5.480 1.00 94.88 340 SER A C 1
ATOM 2573 O O . SER A 1 340 ? 11.879 -9.468 -4.972 1.00 94.88 340 SER A O 1
ATOM 2575 N N . ALA A 1 341 ? 13.292 -8.883 -6.602 1.00 94.81 341 ALA A N 1
ATOM 2576 C CA . ALA A 1 341 ? 12.350 -7.986 -7.276 1.00 94.81 341 ALA A CA 1
ATOM 2577 C C . ALA A 1 341 ? 11.068 -8.711 -7.725 1.00 94.81 341 ALA A C 1
ATOM 2579 O O . ALA A 1 341 ? 9.968 -8.179 -7.552 1.00 94.81 341 ALA A O 1
ATOM 2580 N N . MET A 1 342 ? 11.187 -9.949 -8.223 1.00 94.12 342 MET A N 1
ATOM 2581 C CA . MET A 1 342 ? 10.049 -10.776 -8.652 1.00 94.12 342 MET A CA 1
ATOM 2582 C C . MET A 1 342 ? 9.045 -11.055 -7.536 1.00 94.12 342 MET A C 1
ATOM 2584 O O . MET A 1 342 ? 7.852 -11.188 -7.814 1.00 94.12 342 MET A O 1
ATOM 2588 N N . LEU A 1 343 ? 9.485 -11.059 -6.274 1.00 94.56 343 LEU A N 1
ATOM 2589 C CA . LEU A 1 343 ? 8.592 -11.219 -5.129 1.00 94.56 343 LEU A CA 1
ATOM 2590 C C . LEU A 1 343 ? 7.617 -10.051 -4.955 1.00 94.56 343 LEU A C 1
ATOM 2592 O O . LEU A 1 343 ? 6.738 -10.159 -4.113 1.00 94.56 343 LEU A O 1
ATOM 2596 N N . THR A 1 344 ? 7.709 -8.952 -5.715 1.00 90.56 344 THR A N 1
ATOM 2597 C CA . THR A 1 344 ? 6.635 -7.932 -5.767 1.00 90.56 344 THR A CA 1
ATOM 2598 C C . THR A 1 344 ? 5.420 -8.377 -6.564 1.00 90.56 344 THR A C 1
ATOM 2600 O O . THR A 1 344 ? 4.299 -8.014 -6.223 1.00 90.56 344 THR A O 1
ATOM 2603 N N . VAL A 1 345 ? 5.628 -9.171 -7.610 1.00 90.19 345 VAL A N 1
ATOM 2604 C CA . VAL A 1 345 ? 4.611 -9.436 -8.638 1.00 90.19 345 VAL A CA 1
ATOM 2605 C C . VAL A 1 345 ? 4.202 -10.898 -8.716 1.00 90.19 345 VAL A C 1
ATOM 2607 O O . VAL A 1 345 ? 3.191 -11.219 -9.329 1.00 90.19 345 VAL A O 1
ATOM 2610 N N . ARG A 1 346 ? 4.958 -11.787 -8.069 1.00 90.94 346 ARG A N 1
ATOM 2611 C CA . ARG A 1 346 ? 4.686 -13.222 -8.022 1.00 90.94 346 ARG A CA 1
ATOM 2612 C C . ARG A 1 346 ? 4.910 -13.755 -6.611 1.00 90.94 346 ARG A C 1
ATOM 2614 O O . ARG A 1 346 ? 5.900 -13.414 -5.964 1.00 90.94 346 ARG A O 1
ATOM 2621 N N . ALA A 1 347 ? 4.000 -14.605 -6.142 1.00 91.50 347 ALA A N 1
ATOM 2622 C CA . ALA A 1 347 ? 4.203 -15.366 -4.915 1.00 91.50 347 ALA A CA 1
ATOM 2623 C C . ALA A 1 347 ? 5.114 -16.578 -5.201 1.00 91.50 347 ALA A C 1
ATOM 2625 O O . ALA A 1 347 ? 4.885 -17.272 -6.194 1.00 91.50 347 ALA A O 1
ATOM 2626 N N . PRO A 1 348 ? 6.142 -16.841 -4.375 1.00 94.81 348 PRO A N 1
ATOM 2627 C CA . PRO A 1 348 ? 6.987 -18.016 -4.549 1.00 94.81 348 PRO A CA 1
ATOM 2628 C C . PRO A 1 348 ? 6.237 -19.284 -4.121 1.00 94.81 348 PRO A C 1
ATOM 2630 O O . PRO A 1 348 ? 5.417 -19.254 -3.203 1.00 94.81 348 PRO A O 1
ATOM 2633 N N . SER A 1 349 ? 6.561 -20.423 -4.738 1.00 94.00 349 SER A N 1
ATOM 2634 C CA . SER A 1 349 ? 6.151 -21.730 -4.197 1.00 94.00 349 SER A CA 1
ATOM 2635 C C . SER A 1 349 ? 6.836 -22.005 -2.847 1.00 94.00 349 SER A C 1
ATOM 2637 O O . SER A 1 349 ? 7.850 -21.385 -2.535 1.00 94.00 349 SER A O 1
ATOM 2639 N N . ARG A 1 350 ? 6.354 -22.975 -2.052 1.00 93.25 350 ARG A N 1
ATOM 2640 C CA . ARG A 1 350 ? 6.997 -23.338 -0.766 1.00 93.25 350 ARG A CA 1
ATOM 2641 C C . ARG A 1 350 ? 8.469 -23.739 -0.929 1.00 93.25 350 ARG A C 1
ATOM 2643 O O . ARG A 1 350 ? 9.322 -23.254 -0.194 1.00 93.25 350 ARG A O 1
ATOM 2650 N N . ALA A 1 351 ? 8.769 -24.577 -1.922 1.00 94.50 351 ALA A N 1
ATOM 2651 C CA . ALA A 1 351 ? 10.139 -25.006 -2.207 1.00 94.50 351 ALA A CA 1
ATOM 2652 C C . ALA A 1 351 ? 11.025 -23.834 -2.658 1.00 94.50 351 ALA A C 1
ATOM 2654 O O . ALA A 1 351 ? 12.190 -23.741 -2.272 1.00 94.50 351 ALA A O 1
ATOM 2655 N N . GLU A 1 352 ? 10.466 -22.915 -3.449 1.00 95.19 352 GLU A N 1
ATOM 2656 C CA . GLU A 1 352 ? 11.174 -21.707 -3.860 1.00 95.19 352 GLU A CA 1
ATOM 2657 C C . GLU A 1 352 ? 11.417 -20.759 -2.682 1.00 95.19 352 GLU A C 1
ATOM 2659 O O . GLU A 1 352 ? 12.521 -20.239 -2.551 1.00 95.19 352 GLU A O 1
ATOM 2664 N N . TRP A 1 353 ? 10.433 -20.579 -1.796 1.00 97.06 353 TRP A N 1
ATOM 2665 C CA . TRP A 1 353 ? 10.578 -19.788 -0.574 1.00 97.06 353 TRP A CA 1
ATOM 2666 C C . TRP A 1 353 ? 11.742 -20.318 0.270 1.00 97.06 353 TRP A C 1
ATOM 2668 O O . TRP A 1 353 ? 12.640 -19.553 0.614 1.00 97.06 353 TRP A O 1
ATOM 2678 N N . ASP A 1 354 ? 11.790 -21.631 0.524 1.00 96.25 354 ASP A N 1
ATOM 2679 C CA . ASP A 1 354 ? 12.854 -22.264 1.317 1.00 96.25 354 ASP A CA 1
ATOM 2680 C C . ASP A 1 354 ? 14.241 -22.114 0.662 1.00 96.25 354 ASP A C 1
ATOM 2682 O O . ASP A 1 354 ? 15.246 -21.911 1.354 1.00 96.25 354 ASP A O 1
ATOM 2686 N N . ALA A 1 355 ? 14.310 -22.201 -0.670 1.00 96.25 355 ALA A N 1
ATOM 2687 C CA . ALA A 1 355 ? 15.546 -22.006 -1.424 1.00 96.25 355 ALA A CA 1
ATOM 2688 C C . ALA A 1 355 ? 16.023 -20.543 -1.386 1.00 96.25 355 ALA A C 1
ATOM 2690 O O . ALA A 1 355 ? 17.210 -20.288 -1.173 1.00 96.25 355 ALA A O 1
ATOM 2691 N N . LEU A 1 356 ? 15.111 -19.582 -1.556 1.00 96.81 356 LEU A N 1
ATOM 2692 C CA . LEU A 1 356 ? 15.406 -18.148 -1.485 1.00 96.81 356 LEU A CA 1
ATOM 2693 C C . LEU A 1 356 ? 15.789 -17.713 -0.068 1.00 96.81 356 LEU A C 1
ATOM 2695 O O . LEU A 1 356 ? 16.705 -16.906 0.095 1.00 96.81 356 LEU A O 1
ATOM 2699 N N . TRP A 1 357 ? 15.134 -18.268 0.954 1.00 97.56 357 TRP A N 1
ATOM 2700 C CA . TRP A 1 357 ? 15.482 -18.002 2.345 1.00 97.56 357 TRP A CA 1
ATOM 2701 C C . TRP A 1 357 ? 16.910 -18.459 2.643 1.00 97.56 357 TRP A C 1
ATOM 2703 O O . TRP A 1 357 ? 17.719 -17.655 3.102 1.00 97.56 357 TRP A O 1
ATOM 2713 N N . ARG A 1 358 ? 17.266 -19.697 2.275 1.00 96.88 358 ARG A N 1
ATOM 2714 C CA . ARG A 1 358 ? 18.638 -20.214 2.421 1.00 96.88 358 ARG A CA 1
ATOM 2715 C C . ARG A 1 358 ? 19.661 -19.340 1.697 1.00 96.88 358 ARG A C 1
ATOM 2717 O O . ARG A 1 358 ? 20.651 -18.942 2.292 1.00 96.88 358 ARG A O 1
ATOM 2724 N N . LEU A 1 359 ? 19.378 -18.978 0.444 1.00 96.56 359 LEU A N 1
ATOM 2725 C CA . LEU A 1 359 ? 20.237 -18.089 -0.340 1.00 96.56 359 LEU A CA 1
ATOM 2726 C C . LEU A 1 359 ? 20.492 -16.755 0.378 1.00 96.56 359 LEU A C 1
ATOM 2728 O O . LEU A 1 359 ? 21.607 -16.236 0.336 1.00 96.56 359 LEU A O 1
ATOM 2732 N N . SER A 1 360 ? 19.469 -16.204 1.039 1.00 96.50 360 SER A N 1
ATOM 2733 C CA . SER A 1 360 ? 19.619 -14.988 1.834 1.00 96.50 360 SER A CA 1
ATOM 2734 C C . SER A 1 360 ? 20.508 -15.206 3.064 1.00 96.50 360 SER A C 1
ATOM 2736 O O . SER A 1 360 ? 21.391 -14.393 3.309 1.00 96.50 360 SER A O 1
ATOM 2738 N N . GLU A 1 361 ? 20.334 -16.310 3.799 1.00 95.62 361 GLU A N 1
ATOM 2739 C CA . GLU A 1 361 ? 21.129 -16.649 4.991 1.00 95.62 361 GLU A CA 1
ATOM 2740 C C . GLU A 1 361 ? 22.605 -16.889 4.662 1.00 95.62 361 GLU A C 1
ATOM 2742 O O . GLU A 1 361 ? 23.483 -16.439 5.394 1.00 95.62 361 GLU A O 1
ATOM 2747 N N . ASP A 1 362 ? 22.889 -17.513 3.522 1.00 96.62 362 ASP A N 1
ATOM 2748 C CA . ASP A 1 362 ? 24.261 -17.743 3.061 1.00 96.62 362 ASP A CA 1
ATOM 2749 C C . ASP A 1 362 ? 24.939 -16.441 2.580 1.00 96.62 362 ASP A C 1
ATOM 2751 O O . ASP A 1 362 ? 26.154 -16.388 2.395 1.00 96.62 362 ASP A O 1
ATOM 2755 N N . SER A 1 363 ? 24.162 -15.367 2.381 1.00 95.81 363 SER A N 1
ATOM 2756 C CA . SER A 1 363 ? 24.606 -14.117 1.750 1.00 95.81 363 SER A CA 1
ATOM 2757 C C . SER A 1 363 ? 24.421 -12.875 2.625 1.00 95.81 363 SER A C 1
ATOM 2759 O O . SER A 1 363 ? 24.349 -11.770 2.094 1.00 95.81 363 SER A O 1
ATOM 2761 N N . LEU A 1 364 ? 24.363 -13.001 3.955 1.00 91.81 364 LEU A N 1
ATOM 2762 C CA . LEU A 1 364 ? 24.009 -11.881 4.849 1.00 91.81 364 LEU A CA 1
ATOM 2763 C C . LEU A 1 364 ? 24.927 -10.665 4.807 1.00 91.81 364 LEU A C 1
ATOM 2765 O O . LEU A 1 364 ? 24.483 -9.565 5.118 1.00 91.81 364 LEU A O 1
ATOM 2769 N N . ALA A 1 365 ? 26.173 -10.834 4.370 1.00 90.94 365 ALA A N 1
ATOM 2770 C CA . ALA A 1 365 ? 27.078 -9.713 4.131 1.00 90.94 365 ALA A CA 1
ATOM 2771 C C . ALA A 1 365 ? 26.675 -8.858 2.910 1.00 90.94 365 ALA A C 1
ATOM 2773 O O . ALA A 1 365 ? 27.246 -7.792 2.683 1.00 90.94 365 ALA A O 1
ATOM 2774 N N . ARG A 1 366 ? 25.729 -9.320 2.082 1.00 91.69 366 ARG A N 1
ATOM 2775 C CA . ARG A 1 366 ? 25.265 -8.618 0.884 1.00 91.69 366 ARG A CA 1
ATOM 2776 C C . ARG A 1 366 ? 24.009 -7.792 1.198 1.00 91.69 366 ARG A C 1
ATOM 2778 O O . ARG A 1 366 ? 23.043 -8.352 1.716 1.00 91.69 366 ARG A O 1
ATOM 2785 N N . PRO A 1 367 ? 23.939 -6.510 0.792 1.00 86.31 367 PRO A N 1
ATOM 2786 C CA . PRO A 1 367 ? 22.790 -5.650 1.101 1.00 86.31 367 PRO A CA 1
ATOM 2787 C C . PRO A 1 367 ? 21.432 -6.179 0.605 1.00 86.31 367 PRO A C 1
ATOM 2789 O O . PRO A 1 367 ? 20.415 -6.045 1.282 1.00 86.31 367 PRO A O 1
ATOM 2792 N N . TRP A 1 368 ? 21.404 -6.851 -0.551 1.00 90.88 368 TRP A N 1
ATOM 2793 C CA . TRP A 1 368 ? 20.170 -7.412 -1.111 1.00 90.88 368 TRP A CA 1
ATOM 2794 C C . TRP A 1 368 ? 19.583 -8.563 -0.277 1.00 90.88 368 TRP A C 1
ATOM 2796 O O . TRP A 1 368 ? 18.395 -8.853 -0.418 1.00 90.88 368 TRP A O 1
ATOM 2806 N N . ALA A 1 369 ? 20.377 -9.226 0.574 1.00 94.81 369 ALA A N 1
ATOM 2807 C CA . ALA A 1 369 ? 19.943 -10.416 1.306 1.00 94.81 369 ALA A CA 1
ATOM 2808 C C . ALA A 1 369 ? 18.874 -10.083 2.350 1.00 94.81 369 ALA A C 1
ATOM 2810 O O . ALA A 1 369 ? 17.855 -10.765 2.430 1.00 94.81 369 ALA A O 1
ATOM 2811 N N . VAL A 1 370 ? 19.056 -8.989 3.094 1.00 93.94 370 VAL A N 1
ATOM 2812 C CA . VAL A 1 370 ? 18.055 -8.510 4.060 1.00 93.94 370 VAL A CA 1
ATOM 2813 C C . VAL A 1 370 ? 16.768 -8.100 3.344 1.00 93.94 370 VAL A C 1
ATOM 2815 O O . VAL A 1 370 ? 15.683 -8.483 3.774 1.00 93.94 370 VAL A O 1
ATOM 2818 N N . ASN A 1 371 ? 16.880 -7.418 2.200 1.00 94.69 371 ASN A N 1
ATOM 2819 C CA . ASN A 1 371 ? 15.715 -7.039 1.405 1.00 94.69 371 ASN A CA 1
ATOM 2820 C C . ASN A 1 371 ? 14.938 -8.255 0.865 1.00 94.69 371 ASN A C 1
ATOM 2822 O O . ASN A 1 371 ? 13.707 -8.259 0.856 1.00 94.69 371 ASN A O 1
ATOM 2826 N N . LEU A 1 372 ? 15.649 -9.308 0.448 1.00 96.50 372 LEU A N 1
ATOM 2827 C CA . LEU A 1 372 ? 15.036 -10.578 0.061 1.00 96.50 372 LEU A CA 1
ATOM 2828 C C . LEU A 1 372 ? 14.265 -11.199 1.238 1.00 96.50 372 LEU A C 1
ATOM 2830 O O . LEU A 1 372 ? 13.124 -11.619 1.058 1.00 96.50 372 LEU A O 1
ATOM 2834 N N . GLN A 1 373 ? 14.841 -11.204 2.445 1.00 96.94 373 GLN A N 1
ATOM 2835 C CA . GLN A 1 373 ? 14.159 -11.710 3.642 1.00 96.94 373 GLN A CA 1
ATOM 2836 C C . GLN A 1 373 ? 12.897 -10.918 3.979 1.00 96.94 373 GLN A C 1
ATOM 2838 O O . GLN A 1 373 ? 11.866 -11.521 4.254 1.00 96.94 373 GLN A O 1
ATOM 2843 N N . GLU A 1 374 ? 12.947 -9.586 3.930 1.00 96.50 374 GLU A N 1
ATOM 2844 C CA . GLU A 1 374 ? 11.777 -8.737 4.183 1.00 96.50 374 GLU A CA 1
ATOM 2845 C C . GLU A 1 374 ? 10.631 -9.070 3.221 1.00 96.50 374 GLU A C 1
ATOM 2847 O O . GLU A 1 374 ? 9.498 -9.263 3.649 1.00 96.50 374 GLU A O 1
ATOM 2852 N N . ARG A 1 375 ? 10.917 -9.250 1.931 1.00 96.81 375 ARG A N 1
ATOM 2853 C CA . ARG A 1 375 ? 9.896 -9.637 0.944 1.00 96.81 375 ARG A CA 1
ATOM 2854 C C . ARG A 1 375 ? 9.356 -11.043 1.173 1.00 96.81 375 ARG A C 1
ATOM 2856 O O . ARG A 1 375 ? 8.158 -11.268 1.047 1.00 96.81 375 ARG A O 1
ATOM 2863 N N . LEU A 1 376 ? 10.216 -11.994 1.529 1.00 97.81 376 LEU A N 1
ATOM 2864 C CA . LEU A 1 376 ? 9.783 -13.348 1.880 1.00 97.81 376 LEU A CA 1
ATOM 2865 C C . LEU A 1 376 ? 8.901 -13.357 3.136 1.00 97.81 376 LEU A C 1
ATOM 2867 O O . LEU A 1 376 ? 7.937 -14.122 3.185 1.00 97.81 376 LEU A O 1
ATOM 2871 N N . LEU A 1 377 ? 9.192 -12.500 4.121 1.00 97.75 377 LEU A N 1
ATOM 2872 C CA . LEU A 1 377 ? 8.362 -12.316 5.311 1.00 97.75 377 LEU A CA 1
ATOM 2873 C C . LEU A 1 377 ? 7.025 -11.656 4.969 1.00 97.75 377 LEU A C 1
ATOM 2875 O O . LEU A 1 377 ? 6.000 -12.125 5.444 1.00 97.75 377 LEU A O 1
ATOM 2879 N N . GLU A 1 378 ? 7.004 -10.638 4.107 1.00 96.69 378 GLU A N 1
ATOM 2880 C CA . GLU A 1 378 ? 5.764 -10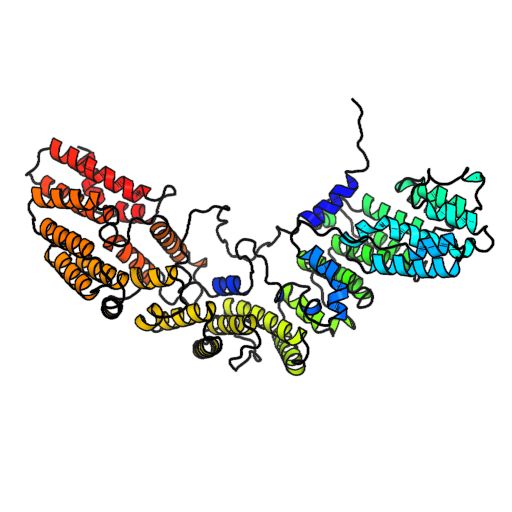.038 3.594 1.00 96.69 378 GLU A CA 1
ATOM 2881 C C . GLU A 1 378 ? 4.864 -11.089 2.924 1.00 96.69 378 GLU A C 1
ATOM 2883 O O . GLU A 1 378 ? 3.672 -11.182 3.235 1.00 96.69 378 GLU A O 1
ATOM 2888 N N . ARG A 1 379 ? 5.447 -11.979 2.110 1.00 96.12 379 ARG A N 1
ATOM 2889 C CA . ARG A 1 379 ? 4.728 -13.120 1.524 1.00 96.12 379 ARG A CA 1
ATOM 2890 C C . ARG A 1 379 ? 4.259 -14.127 2.572 1.00 96.12 379 ARG A C 1
ATOM 2892 O O . ARG A 1 379 ? 3.148 -14.646 2.450 1.00 96.12 379 ARG A O 1
ATOM 2899 N N . ALA A 1 380 ? 5.055 -14.378 3.611 1.00 96.88 380 ALA A N 1
ATOM 2900 C CA . ALA A 1 380 ? 4.659 -15.240 4.720 1.00 96.88 380 ALA A CA 1
ATOM 2901 C C . ALA A 1 380 ? 3.475 -14.655 5.507 1.00 96.88 380 ALA A C 1
ATOM 2903 O O . ALA A 1 380 ? 2.578 -15.413 5.865 1.00 96.88 380 ALA A O 1
ATOM 2904 N N . VAL A 1 381 ? 3.409 -13.328 5.700 1.00 95.94 381 VAL A N 1
ATOM 2905 C CA . VAL A 1 381 ? 2.235 -12.671 6.300 1.00 95.94 381 VAL A CA 1
ATOM 2906 C C . VAL A 1 381 ? 0.989 -12.955 5.466 1.00 95.94 381 VAL A C 1
ATOM 2908 O O . VAL A 1 381 ? 0.002 -13.447 6.002 1.00 95.94 381 VAL A O 1
ATOM 2911 N N . ARG A 1 382 ? 1.026 -12.703 4.150 1.00 94.12 382 ARG A N 1
ATOM 2912 C CA . ARG A 1 382 ? -0.135 -12.941 3.269 1.00 94.12 382 ARG A CA 1
ATOM 2913 C C . ARG A 1 382 ? -0.578 -14.405 3.254 1.00 94.12 382 ARG A C 1
ATOM 2915 O O . ARG A 1 382 ? -1.772 -14.679 3.253 1.00 94.12 382 ARG A O 1
ATOM 2922 N N . THR A 1 383 ? 0.382 -15.327 3.277 1.00 92.56 383 THR A N 1
ATOM 2923 C CA . THR A 1 383 ? 0.130 -16.775 3.358 1.00 92.56 383 THR A CA 1
ATOM 2924 C C . THR A 1 383 ? -0.573 -17.131 4.673 1.00 92.56 383 THR A C 1
ATOM 2926 O O . THR A 1 383 ? -1.605 -17.797 4.664 1.00 92.56 383 THR A O 1
ATOM 2929 N N . ALA A 1 384 ? -0.076 -16.613 5.800 1.00 93.75 384 ALA A N 1
ATOM 2930 C CA . ALA A 1 384 ? -0.678 -16.827 7.114 1.00 93.75 384 ALA A CA 1
ATOM 2931 C C . ALA A 1 384 ? -2.092 -16.229 7.221 1.00 93.75 384 ALA A C 1
ATOM 2933 O O . ALA A 1 384 ? -2.992 -16.871 7.754 1.00 93.75 384 ALA A O 1
ATOM 2934 N N . LEU A 1 385 ? -2.315 -15.038 6.655 1.00 90.31 385 LEU A N 1
ATOM 2935 C CA . LEU A 1 385 ? -3.635 -14.398 6.582 1.00 90.31 385 LEU A CA 1
ATOM 2936 C C . LEU A 1 385 ? -4.646 -15.224 5.772 1.00 90.31 385 LEU A C 1
ATOM 2938 O O . LEU A 1 385 ? -5.820 -15.291 6.130 1.00 90.31 385 LEU A O 1
ATOM 2942 N N . ALA A 1 386 ? -4.190 -15.924 4.729 1.00 90.94 386 ALA A N 1
ATOM 2943 C CA . ALA A 1 386 ? -5.007 -16.884 3.984 1.00 90.94 386 ALA A CA 1
ATOM 2944 C C . ALA A 1 386 ? -5.296 -18.186 4.768 1.00 90.94 386 ALA A C 1
ATOM 2946 O O . ALA A 1 386 ? -6.017 -19.060 4.284 1.00 90.94 386 ALA A O 1
ATOM 2947 N N . GLY A 1 387 ? -4.768 -18.324 5.990 1.00 90.88 387 GLY A N 1
ATOM 2948 C CA . GLY A 1 387 ? -4.936 -19.495 6.849 1.00 90.88 387 GLY A CA 1
ATOM 2949 C C . GLY A 1 387 ? -4.006 -20.658 6.509 1.00 90.88 387 GLY A C 1
ATOM 2950 O O . GLY A 1 387 ? -4.230 -21.769 6.989 1.00 90.88 387 GLY A O 1
ATOM 2951 N N . GLU A 1 388 ? -2.983 -20.432 5.686 1.00 93.12 388 GLU A N 1
ATOM 2952 C CA . GLU A 1 388 ? -1.968 -21.437 5.391 1.00 93.12 388 GLU A CA 1
ATOM 2953 C C . GLU A 1 388 ? -0.855 -21.447 6.454 1.00 93.12 388 GLU A C 1
ATOM 2955 O O . GLU A 1 388 ? -0.489 -20.396 6.986 1.00 93.12 388 GLU A O 1
ATOM 2960 N N . PRO A 1 389 ? -0.253 -22.616 6.752 1.00 94.25 389 PRO A N 1
ATOM 2961 C CA . PRO A 1 389 ? 0.849 -22.685 7.701 1.00 94.25 389 PRO A CA 1
ATOM 2962 C C . PRO A 1 389 ? 2.090 -21.982 7.147 1.00 94.25 389 PRO A C 1
ATOM 2964 O O . PRO A 1 389 ? 2.367 -22.066 5.943 1.00 94.25 389 PRO A O 1
ATOM 2967 N N . LEU A 1 390 ? 2.858 -21.358 8.048 1.00 95.50 390 LEU A N 1
ATOM 2968 C CA . LEU A 1 390 ? 4.123 -20.699 7.721 1.00 95.50 390 LEU A CA 1
ATOM 2969 C C . LEU A 1 390 ? 5.095 -21.661 7.001 1.00 95.50 390 LEU A C 1
ATOM 2971 O O . LEU A 1 390 ? 5.057 -22.872 7.244 1.00 95.50 390 LEU A O 1
ATOM 2975 N N . PRO A 1 391 ? 5.974 -21.146 6.118 1.00 95.25 391 PRO A N 1
ATOM 2976 C CA . PRO A 1 391 ? 6.987 -21.957 5.442 1.00 95.25 391 PRO A CA 1
ATOM 2977 C C . PRO A 1 391 ? 7.909 -22.694 6.420 1.00 95.25 391 PRO A C 1
ATOM 2979 O O . PRO A 1 391 ? 8.199 -22.201 7.508 1.00 95.25 391 PRO A O 1
ATOM 2982 N N . THR A 1 392 ? 8.427 -23.855 6.015 1.00 93.62 392 THR A N 1
ATOM 2983 C CA . THR A 1 392 ? 9.251 -24.722 6.874 1.00 93.62 392 THR A CA 1
ATOM 2984 C C . THR A 1 392 ? 10.502 -24.016 7.395 1.00 93.62 392 THR A C 1
ATOM 2986 O O . THR A 1 392 ? 10.887 -24.213 8.545 1.00 93.62 392 THR A O 1
ATOM 2989 N N . ARG A 1 393 ? 11.140 -23.177 6.567 1.00 95.06 393 ARG A N 1
ATOM 2990 C CA . ARG A 1 393 ? 12.313 -22.382 6.964 1.00 95.06 393 ARG A CA 1
ATOM 2991 C C . ARG A 1 393 ? 11.968 -20.997 7.520 1.00 95.06 393 ARG A C 1
ATOM 2993 O O . ARG A 1 393 ? 12.835 -20.127 7.546 1.00 95.06 393 ARG A O 1
ATOM 3000 N N . PHE A 1 394 ? 10.730 -20.761 7.956 1.00 97.25 394 PHE A N 1
ATOM 3001 C CA . PHE A 1 394 ? 10.387 -19.504 8.618 1.00 97.25 394 PHE A CA 1
ATOM 3002 C C . PHE A 1 394 ? 11.324 -19.259 9.822 1.00 97.25 394 PHE A C 1
ATOM 3004 O O . PHE A 1 394 ? 11.567 -20.186 10.600 1.00 97.25 394 PHE A O 1
ATOM 3011 N N . PRO A 1 395 ? 11.879 -18.042 9.999 1.00 96.44 395 PRO A N 1
ATOM 3012 C CA . PRO A 1 395 ? 12.892 -17.786 11.020 1.00 96.44 395 PRO A CA 1
ATOM 3013 C C . PRO A 1 395 ? 12.377 -18.098 12.426 1.00 96.44 395 PRO A C 1
ATOM 3015 O O . PRO A 1 395 ? 11.458 -17.446 12.928 1.00 96.44 395 PRO A O 1
ATOM 3018 N N . ALA A 1 396 ? 13.012 -19.063 13.093 1.00 93.81 396 ALA A N 1
ATOM 3019 C CA . ALA A 1 396 ? 12.583 -19.544 14.406 1.00 93.81 396 ALA A CA 1
ATOM 3020 C C . ALA A 1 396 ? 12.900 -18.566 15.550 1.00 93.81 396 ALA A C 1
ATOM 3022 O O . ALA A 1 396 ? 12.174 -18.512 16.542 1.00 93.81 396 ALA A O 1
ATOM 3023 N N . ARG A 1 397 ? 13.974 -17.777 15.426 1.00 94.56 397 ARG A N 1
ATOM 3024 C CA . ARG A 1 397 ? 14.440 -16.881 16.492 1.00 94.56 397 ARG A CA 1
ATOM 3025 C C . ARG A 1 397 ? 13.939 -15.451 16.292 1.00 94.56 397 ARG A C 1
ATOM 3027 O O . ARG A 1 397 ? 13.842 -15.000 15.149 1.00 94.56 397 ARG A O 1
ATOM 3034 N N . PRO A 1 398 ? 13.619 -14.733 17.383 1.00 92.75 398 PRO A N 1
ATOM 3035 C CA . PRO A 1 398 ? 13.337 -13.315 17.291 1.00 92.75 398 PRO A CA 1
ATOM 3036 C C . PRO A 1 398 ? 14.614 -12.558 16.924 1.00 92.75 398 PRO A C 1
ATOM 3038 O O . PRO A 1 398 ? 15.643 -12.698 17.579 1.00 92.75 398 PRO A O 1
ATOM 3041 N N . GLU A 1 399 ? 14.535 -11.749 15.876 1.00 91.62 399 GLU A N 1
ATOM 3042 C CA . GLU A 1 399 ? 15.642 -10.922 15.396 1.00 91.62 399 GLU A CA 1
ATOM 3043 C C . GLU A 1 399 ? 15.120 -9.542 14.983 1.00 91.62 399 GLU A C 1
ATOM 3045 O O . GLU A 1 399 ? 13.919 -9.331 14.786 1.00 91.62 399 GLU A O 1
ATOM 3050 N N . ARG A 1 400 ? 16.033 -8.579 14.855 1.00 88.00 400 ARG A N 1
ATOM 3051 C CA . ARG A 1 400 ? 15.734 -7.223 14.384 1.00 88.00 400 ARG A CA 1
ATOM 3052 C C . ARG A 1 400 ? 16.830 -6.749 13.435 1.00 88.00 400 ARG A C 1
ATOM 3054 O O . ARG A 1 400 ? 17.538 -5.789 13.714 1.00 88.00 400 ARG A O 1
ATOM 3061 N N . ARG A 1 401 ? 16.977 -7.452 12.310 1.00 91.69 401 ARG A N 1
ATOM 3062 C CA . ARG A 1 401 ? 17.929 -7.074 11.246 1.00 91.69 401 ARG A CA 1
ATOM 3063 C C . ARG A 1 401 ? 17.651 -5.664 10.738 1.00 91.69 401 ARG A C 1
ATOM 3065 O O . ARG A 1 401 ? 18.559 -4.860 10.586 1.00 91.69 401 ARG A O 1
ATOM 3072 N N . THR A 1 402 ? 16.369 -5.367 10.566 1.00 94.19 402 THR A N 1
ATOM 3073 C CA . THR A 1 402 ? 15.814 -4.024 10.405 1.00 94.19 402 THR A CA 1
ATOM 3074 C C . THR A 1 402 ? 14.522 -3.937 11.219 1.00 94.19 402 THR A C 1
ATOM 3076 O O . THR A 1 402 ? 13.973 -4.950 11.673 1.00 94.19 402 THR A O 1
ATOM 3079 N N . THR A 1 403 ? 14.003 -2.722 11.402 1.00 94.75 403 THR A N 1
ATOM 3080 C CA . THR A 1 403 ? 12.673 -2.530 11.998 1.00 94.75 403 THR A CA 1
ATOM 3081 C C . THR A 1 403 ? 11.576 -3.164 11.127 1.00 94.75 403 THR A C 1
ATOM 3083 O O . THR A 1 403 ? 10.688 -3.817 11.669 1.00 94.75 403 THR A O 1
ATOM 3086 N N . LEU A 1 404 ? 11.656 -3.042 9.793 1.00 95.31 404 LEU A N 1
ATOM 3087 C CA . LEU A 1 404 ? 10.688 -3.639 8.863 1.00 95.31 404 LEU A CA 1
ATOM 3088 C C . LEU A 1 404 ? 10.682 -5.170 8.959 1.00 95.31 404 LEU A C 1
ATOM 3090 O O . LEU A 1 404 ? 9.620 -5.766 9.124 1.00 95.31 404 LEU A O 1
ATOM 3094 N N . TRP A 1 405 ? 11.859 -5.798 8.950 1.00 96.88 405 TRP A N 1
ATOM 3095 C CA . TRP A 1 405 ? 12.015 -7.246 9.102 1.00 96.88 405 TRP A CA 1
ATOM 3096 C C . TRP A 1 405 ? 11.330 -7.754 10.376 1.00 96.88 405 TRP A C 1
ATOM 3098 O O . TRP A 1 405 ? 10.524 -8.684 10.331 1.00 96.88 405 TRP A O 1
ATOM 3108 N N . GLY A 1 406 ? 11.594 -7.103 11.517 1.00 97.69 406 GLY A N 1
ATOM 3109 C CA . GLY A 1 406 ? 11.012 -7.505 12.799 1.00 97.69 406 GLY A CA 1
ATOM 3110 C C . GLY A 1 406 ? 9.493 -7.336 12.839 1.00 97.69 406 GLY A C 1
ATOM 3111 O O . GLY A 1 406 ? 8.800 -8.206 13.368 1.00 97.69 406 GLY A O 1
ATOM 3112 N N . ARG A 1 407 ? 8.966 -6.258 12.240 1.00 97.12 407 ARG A N 1
ATOM 3113 C CA . ARG A 1 407 ? 7.519 -6.021 12.114 1.00 97.12 407 ARG A CA 1
ATOM 3114 C C . ARG A 1 407 ? 6.846 -7.076 11.237 1.00 97.12 407 ARG A C 1
ATOM 3116 O O . ARG A 1 407 ? 5.837 -7.635 11.646 1.00 97.12 407 ARG A O 1
ATOM 3123 N N . LEU A 1 408 ? 7.413 -7.403 10.076 1.00 97.62 408 LEU A N 1
ATOM 3124 C CA . LEU A 1 408 ? 6.846 -8.417 9.180 1.00 97.62 408 LEU A CA 1
ATOM 3125 C C . LEU A 1 408 ? 6.847 -9.808 9.823 1.00 97.62 408 LEU A C 1
ATOM 3127 O O . LEU A 1 408 ? 5.832 -10.500 9.780 1.00 97.62 408 LEU A O 1
ATOM 3131 N N . ARG A 1 409 ? 7.940 -10.195 10.499 1.00 97.94 409 ARG A N 1
ATOM 3132 C CA . ARG A 1 409 ? 7.984 -11.451 11.265 1.00 97.94 409 ARG A CA 1
ATOM 3133 C C . ARG A 1 409 ? 6.929 -11.475 12.372 1.00 97.94 409 ARG A C 1
ATOM 3135 O O . ARG A 1 409 ? 6.252 -12.486 12.532 1.00 97.94 409 ARG A O 1
ATOM 3142 N N . LEU A 1 410 ? 6.781 -10.378 13.118 1.00 97.38 410 LEU A N 1
ATOM 3143 C CA . LEU A 1 410 ? 5.778 -10.252 14.178 1.00 97.38 410 LEU A CA 1
ATOM 3144 C C . LEU A 1 410 ? 4.359 -10.468 13.637 1.00 97.38 410 LEU A C 1
ATOM 3146 O O . LEU A 1 410 ? 3.612 -11.273 14.193 1.00 97.38 410 LEU A O 1
ATOM 3150 N N . VAL A 1 411 ? 4.001 -9.772 12.554 1.00 95.94 411 VAL A N 1
ATOM 3151 C CA . VAL A 1 411 ? 2.666 -9.874 11.952 1.00 95.94 411 VAL A CA 1
ATOM 3152 C C . VAL A 1 411 ? 2.433 -11.279 11.388 1.00 95.94 411 VAL A C 1
ATOM 3154 O O . VAL A 1 411 ? 1.353 -11.825 11.585 1.00 95.94 411 VAL A O 1
ATOM 3157 N N . ALA A 1 412 ? 3.440 -11.909 10.771 1.00 96.50 412 ALA A N 1
ATOM 3158 C CA . ALA A 1 412 ? 3.321 -13.268 10.236 1.00 96.50 412 ALA A CA 1
ATOM 3159 C C . ALA A 1 412 ? 3.066 -14.307 11.340 1.00 96.50 412 ALA A C 1
ATOM 3161 O O . ALA A 1 412 ? 2.178 -15.144 11.198 1.00 96.50 412 ALA A O 1
ATOM 3162 N N . LEU A 1 413 ? 3.804 -14.231 12.454 1.00 96.75 413 LEU A N 1
ATOM 3163 C CA . LEU A 1 413 ? 3.617 -15.121 13.607 1.00 96.75 413 LEU A CA 1
ATOM 3164 C C . LEU A 1 413 ? 2.235 -14.958 14.225 1.00 96.75 413 LEU A C 1
ATOM 3166 O O . LEU A 1 413 ? 1.562 -15.947 14.503 1.00 96.75 413 LEU A O 1
ATOM 3170 N N . TYR A 1 414 ? 1.802 -13.709 14.399 1.00 93.88 414 TYR A N 1
ATOM 3171 C CA . TYR A 1 414 ? 0.481 -13.427 14.938 1.00 93.88 414 TYR A CA 1
ATOM 3172 C C . TYR A 1 414 ? -0.629 -13.944 14.012 1.00 93.88 414 TYR A C 1
ATOM 3174 O O . TYR A 1 414 ? -1.540 -14.626 14.473 1.00 93.88 414 TYR A O 1
ATOM 3182 N N . ALA A 1 415 ? -0.532 -13.675 12.705 1.00 92.62 415 ALA A N 1
ATOM 3183 C CA . ALA A 1 415 ? -1.487 -14.153 11.704 1.00 92.62 415 ALA A CA 1
ATOM 3184 C C . ALA A 1 415 ? -1.559 -15.690 11.642 1.00 92.62 415 ALA A C 1
ATOM 3186 O O . ALA A 1 415 ? -2.634 -16.245 11.439 1.00 92.62 415 ALA A O 1
ATOM 3187 N N . ALA A 1 416 ? -0.437 -16.377 11.872 1.00 93.69 416 ALA A N 1
ATOM 3188 C CA . ALA A 1 416 ? -0.368 -17.836 11.922 1.00 93.69 416 ALA A CA 1
ATOM 3189 C C . ALA A 1 416 ? -0.843 -18.443 13.259 1.00 93.69 416 ALA A C 1
ATOM 3191 O O . ALA A 1 416 ? -0.868 -19.665 13.394 1.00 93.69 416 ALA A O 1
ATOM 3192 N N . GLY A 1 417 ? -1.189 -17.618 14.254 1.00 92.19 417 GLY A N 1
ATOM 3193 C CA . GLY A 1 417 ? -1.599 -18.068 15.587 1.00 92.19 417 GLY A CA 1
ATOM 3194 C C . GLY A 1 417 ? -0.449 -18.484 16.517 1.00 92.19 417 GLY A C 1
ATOM 3195 O O . GLY A 1 417 ? -0.709 -19.016 17.595 1.00 92.19 417 GLY A O 1
ATOM 3196 N N . ASP A 1 418 ? 0.816 -18.230 16.159 1.00 94.88 418 ASP A N 1
ATOM 3197 C CA . ASP A 1 418 ? 1.960 -18.464 17.051 1.00 94.88 418 ASP A CA 1
ATOM 3198 C C . ASP A 1 418 ? 2.120 -17.301 18.042 1.00 94.88 418 ASP A C 1
ATOM 3200 O O . ASP A 1 418 ? 2.971 -16.416 17.903 1.00 94.88 418 ASP A O 1
ATOM 3204 N N . GLU A 1 419 ? 1.279 -17.300 19.078 1.00 93.62 419 GLU A N 1
ATOM 3205 C CA . GLU A 1 419 ? 1.284 -16.249 20.095 1.00 93.62 419 GLU A CA 1
ATOM 3206 C C . GLU A 1 419 ? 2.610 -16.143 20.859 1.00 93.62 419 GLU A C 1
ATOM 3208 O O . GLU A 1 419 ? 3.014 -15.043 21.244 1.00 93.62 419 GLU A O 1
ATOM 3213 N N . ARG A 1 420 ? 3.288 -17.273 21.111 1.00 95.62 420 ARG A N 1
ATOM 3214 C CA . ARG A 1 420 ? 4.561 -17.289 21.852 1.00 95.62 420 ARG A CA 1
ATOM 3215 C C . ARG A 1 420 ? 5.675 -16.689 21.005 1.00 95.62 420 ARG A C 1
ATOM 3217 O O . ARG A 1 420 ? 6.456 -15.875 21.509 1.00 95.62 420 ARG A O 1
ATOM 3224 N N . GLY A 1 421 ? 5.728 -17.049 19.724 1.00 97.06 421 GLY A N 1
ATOM 3225 C CA . GLY A 1 421 ? 6.638 -16.444 18.761 1.00 97.06 421 GLY A CA 1
ATOM 3226 C C . GLY A 1 421 ? 6.377 -14.946 18.603 1.00 97.06 421 GLY A C 1
ATOM 3227 O O . GLY A 1 421 ? 7.327 -14.157 18.633 1.00 97.06 421 GLY A O 1
ATOM 3228 N N . ALA A 1 422 ? 5.107 -14.544 18.496 1.00 96.31 422 ALA A N 1
ATOM 3229 C CA . ALA A 1 422 ? 4.705 -13.144 18.382 1.00 96.31 422 ALA A CA 1
ATOM 3230 C C . ALA A 1 422 ? 5.087 -12.327 19.628 1.00 96.31 422 ALA A C 1
ATOM 3232 O O . ALA A 1 422 ? 5.686 -11.262 19.495 1.00 96.31 422 ALA A O 1
ATOM 3233 N N . GLU A 1 423 ? 4.832 -12.829 20.842 1.00 95.94 423 GLU A N 1
ATOM 3234 C CA . GLU A 1 423 ? 5.249 -12.162 22.086 1.00 95.94 423 GLU A CA 1
ATOM 3235 C C . GLU A 1 423 ? 6.774 -12.015 22.167 1.00 95.94 423 GLU A C 1
ATOM 3237 O O . GLU A 1 423 ? 7.277 -10.925 22.449 1.00 95.94 423 GLU A O 1
ATOM 3242 N N . SER A 1 424 ? 7.517 -13.074 21.829 1.00 97.00 424 SER A N 1
ATOM 3243 C CA . SER A 1 424 ? 8.986 -13.040 21.805 1.00 97.00 424 SER A CA 1
ATOM 3244 C C . SER A 1 424 ? 9.522 -12.015 20.798 1.00 97.00 424 SER A C 1
ATOM 3246 O O . SER A 1 424 ? 10.451 -11.265 21.099 1.00 97.00 424 SER A O 1
ATOM 3248 N N . GLN A 1 425 ? 8.922 -11.933 19.606 1.00 98.06 425 GLN A N 1
ATOM 3249 C CA . GLN A 1 425 ? 9.307 -10.945 18.597 1.00 98.06 425 GLN A CA 1
ATOM 3250 C C . GLN A 1 425 ? 8.930 -9.518 19.014 1.00 98.06 425 GLN A C 1
ATOM 3252 O O . GLN A 1 425 ? 9.711 -8.590 18.800 1.00 98.06 425 GLN A O 1
ATOM 3257 N N . ALA A 1 426 ? 7.755 -9.326 19.617 1.00 96.25 426 ALA A N 1
ATOM 3258 C CA . ALA A 1 426 ? 7.313 -8.024 20.101 1.00 96.25 426 ALA A CA 1
ATOM 3259 C C . ALA A 1 426 ? 8.216 -7.503 21.229 1.00 96.25 426 ALA A C 1
ATOM 3261 O O . ALA A 1 426 ? 8.469 -6.301 21.300 1.00 96.25 426 ALA A O 1
ATOM 3262 N N . ALA A 1 427 ? 8.730 -8.392 22.085 1.00 95.25 427 ALA A N 1
ATOM 3263 C CA . ALA A 1 427 ? 9.741 -8.048 23.080 1.00 95.25 427 ALA A CA 1
ATOM 3264 C C . ALA A 1 427 ? 11.061 -7.610 22.420 1.00 95.25 427 ALA A C 1
ATOM 3266 O O . ALA A 1 427 ? 11.609 -6.575 22.792 1.00 95.25 427 ALA A O 1
ATOM 3267 N N . ALA A 1 428 ? 11.529 -8.331 21.393 1.00 96.56 428 ALA A N 1
ATOM 3268 C CA . ALA A 1 428 ? 12.760 -7.995 20.667 1.00 96.56 428 ALA A CA 1
ATOM 3269 C C . ALA A 1 428 ? 12.688 -6.662 19.895 1.00 96.56 428 ALA A C 1
ATOM 3271 O O . ALA A 1 428 ? 13.701 -5.984 19.719 1.00 96.56 428 ALA A O 1
ATOM 3272 N N . LEU A 1 429 ? 11.498 -6.258 19.439 1.00 95.81 429 LEU A N 1
ATOM 3273 C CA . LEU A 1 429 ? 11.282 -4.942 18.826 1.00 95.81 429 LEU A CA 1
ATOM 3274 C C . LEU A 1 429 ? 11.341 -3.791 19.845 1.00 95.81 429 LEU A C 1
ATOM 3276 O O . LEU A 1 429 ? 11.712 -2.675 19.480 1.00 95.81 429 LEU A O 1
ATOM 3280 N N . GLY A 1 430 ? 11.014 -4.057 21.113 1.00 92.69 430 GLY A N 1
ATOM 3281 C CA . GLY A 1 430 ? 11.007 -3.067 22.185 1.00 92.69 430 GLY A CA 1
ATOM 3282 C C . GLY A 1 430 ? 9.959 -1.971 21.968 1.00 92.69 430 GLY A C 1
ATOM 3283 O O . GLY A 1 430 ? 8.757 -2.247 21.854 1.00 92.69 430 GLY A O 1
ATOM 3284 N N . ALA A 1 431 ? 10.432 -0.722 21.940 1.00 93.25 431 ALA A N 1
ATOM 3285 C CA . ALA A 1 431 ? 9.632 0.485 21.762 1.00 93.25 431 ALA A CA 1
ATOM 3286 C C . ALA A 1 431 ? 9.213 0.689 20.288 1.00 93.25 431 ALA A C 1
ATOM 3288 O O . ALA A 1 431 ? 9.713 1.575 19.600 1.00 93.25 431 ALA A O 1
ATOM 3289 N N . ASP A 1 432 ? 8.302 -0.156 19.802 1.00 94.44 432 ASP A N 1
ATOM 3290 C CA . ASP A 1 432 ? 7.740 -0.107 18.449 1.00 94.44 432 ASP A CA 1
ATOM 3291 C C . ASP A 1 432 ? 6.203 -0.093 18.491 1.00 94.44 432 ASP A C 1
ATOM 3293 O O . ASP A 1 432 ? 5.597 -0.819 19.283 1.00 94.44 432 ASP A O 1
ATOM 3297 N N . SER A 1 433 ? 5.566 0.724 17.644 1.00 91.00 433 SER A N 1
ATOM 3298 C CA . SER A 1 433 ? 4.108 0.904 17.644 1.00 91.00 433 SER A CA 1
ATOM 3299 C C . SER A 1 433 ? 3.354 -0.360 17.230 1.00 91.00 433 SER A C 1
ATOM 3301 O O . SER A 1 433 ? 2.371 -0.718 17.873 1.00 91.00 433 SER A O 1
ATOM 3303 N N . VAL A 1 434 ? 3.835 -1.098 16.226 1.00 91.88 434 VAL A N 1
ATOM 3304 C CA . VAL A 1 434 ? 3.205 -2.359 15.800 1.00 91.88 434 VAL A CA 1
ATOM 3305 C C . VAL A 1 434 ? 3.363 -3.412 16.893 1.00 91.88 434 VAL A C 1
ATOM 3307 O O . VAL A 1 434 ? 2.409 -4.118 17.221 1.00 91.88 434 VAL A O 1
ATOM 3310 N N . ALA A 1 435 ? 4.537 -3.472 17.529 1.00 94.06 435 ALA A N 1
ATOM 3311 C CA . ALA A 1 435 ? 4.750 -4.343 18.682 1.00 94.06 435 ALA A CA 1
ATOM 3312 C C . ALA A 1 435 ? 3.789 -4.023 19.839 1.00 94.06 435 ALA A C 1
ATOM 3314 O O . ALA A 1 435 ? 3.254 -4.944 20.456 1.00 94.06 435 ALA A O 1
ATOM 3315 N N . ALA A 1 436 ? 3.522 -2.743 20.104 1.00 93.69 436 ALA A N 1
ATOM 3316 C CA . ALA A 1 436 ? 2.566 -2.312 21.120 1.00 93.69 436 ALA A CA 1
ATOM 3317 C C . ALA A 1 436 ? 1.126 -2.740 20.798 1.00 93.69 436 ALA A C 1
ATOM 3319 O O . ALA A 1 436 ? 0.436 -3.248 21.685 1.00 93.69 436 ALA A O 1
ATOM 3320 N N . LEU A 1 437 ? 0.688 -2.618 19.539 1.00 91.69 437 LEU A N 1
ATOM 3321 C CA . LEU A 1 437 ? -0.632 -3.098 19.106 1.00 91.69 437 LEU A CA 1
ATOM 3322 C C . LEU A 1 437 ? -0.770 -4.613 19.302 1.00 91.69 437 LEU A C 1
ATOM 3324 O O . LEU A 1 437 ? -1.750 -5.071 19.892 1.00 91.69 437 LEU A O 1
ATOM 3328 N N . VAL A 1 438 ? 0.241 -5.393 18.904 1.00 91.94 438 VAL A N 1
ATOM 3329 C CA . VAL A 1 438 ? 0.221 -6.855 19.071 1.00 91.94 438 VAL A CA 1
ATOM 3330 C C . VAL A 1 438 ? 0.239 -7.257 20.546 1.00 91.94 438 VAL A C 1
ATOM 3332 O O . VAL A 1 438 ? -0.566 -8.093 20.955 1.00 91.94 438 VAL A O 1
ATOM 3335 N N . ARG A 1 439 ? 1.097 -6.647 21.379 1.00 93.75 439 ARG A N 1
ATOM 3336 C CA . ARG A 1 439 ? 1.118 -6.901 22.834 1.00 93.75 439 ARG A CA 1
ATOM 3337 C C . ARG A 1 439 ? -0.224 -6.576 23.479 1.00 93.75 439 ARG A C 1
ATOM 3339 O O . ARG A 1 439 ? -0.716 -7.364 24.286 1.00 93.75 439 ARG A O 1
ATOM 3346 N N . THR A 1 440 ? -0.824 -5.451 23.097 1.00 93.44 440 THR A N 1
ATOM 3347 C CA . THR A 1 440 ? -2.148 -5.037 23.573 1.00 93.44 440 THR A CA 1
ATOM 3348 C C . THR A 1 440 ? -3.197 -6.077 23.200 1.00 93.44 440 THR A C 1
ATOM 3350 O O . THR A 1 440 ? -3.932 -6.539 24.070 1.00 93.44 440 THR A O 1
ATOM 3353 N N . ARG A 1 441 ? -3.227 -6.522 21.940 1.00 91.44 441 ARG A N 1
ATOM 3354 C CA . ARG A 1 441 ? -4.187 -7.525 21.468 1.00 91.44 441 ARG A CA 1
ATOM 3355 C C . ARG A 1 441 ? -4.012 -8.882 22.151 1.00 91.44 441 ARG A C 1
ATOM 3357 O O . ARG A 1 441 ? -5.001 -9.493 22.559 1.00 91.44 441 ARG A O 1
ATOM 3364 N N . LEU A 1 442 ? -2.772 -9.343 22.329 1.00 91.44 442 LEU A N 1
ATOM 3365 C CA . LEU A 1 442 ? -2.466 -10.565 23.084 1.00 91.44 442 LEU A CA 1
ATOM 3366 C C . LEU A 1 442 ? -2.929 -10.445 24.542 1.00 91.44 442 LEU A C 1
ATOM 3368 O O . LEU A 1 442 ? -3.541 -11.368 25.079 1.00 91.44 442 LEU A O 1
ATOM 3372 N N . ALA A 1 443 ? -2.700 -9.293 25.178 1.00 93.38 443 ALA A N 1
ATOM 3373 C CA . ALA A 1 443 ? -3.171 -9.034 26.533 1.00 93.38 443 ALA A CA 1
ATOM 3374 C C . ALA A 1 443 ? -4.709 -9.031 26.618 1.00 93.38 443 ALA A C 1
ATOM 3376 O O . ALA A 1 443 ? -5.251 -9.643 27.535 1.00 93.38 443 ALA A O 1
ATOM 3377 N N . VAL A 1 444 ? -5.420 -8.429 25.656 1.00 91.31 444 VAL A N 1
ATOM 3378 C CA . VAL A 1 444 ? -6.895 -8.478 25.579 1.00 91.31 444 VAL A CA 1
ATOM 3379 C C . VAL A 1 444 ? -7.398 -9.914 25.422 1.00 91.31 444 VAL A C 1
ATOM 3381 O O . VAL A 1 444 ? -8.267 -10.337 26.183 1.00 91.31 444 VAL A O 1
ATOM 3384 N N . THR A 1 445 ? -6.806 -10.684 24.505 1.00 88.56 445 THR A N 1
ATOM 3385 C CA . THR A 1 445 ? -7.168 -12.092 24.246 1.00 88.56 445 THR A CA 1
ATOM 3386 C C . THR A 1 445 ? -7.033 -12.938 25.517 1.00 88.56 445 THR A C 1
ATOM 3388 O O . THR A 1 445 ? -7.911 -13.727 25.857 1.00 88.56 445 THR A O 1
ATOM 3391 N N . ARG A 1 446 ? -5.973 -12.698 26.298 1.00 91.38 446 ARG A N 1
ATOM 3392 C CA . ARG A 1 446 ? -5.710 -13.366 27.585 1.00 91.38 446 ARG A CA 1
ATOM 3393 C C . ARG A 1 446 ? -6.454 -12.743 28.770 1.00 91.38 446 ARG A C 1
ATOM 3395 O O . ARG A 1 446 ? -6.167 -13.087 29.915 1.00 91.38 446 ARG A O 1
ATOM 3402 N N . ARG A 1 447 ? -7.362 -11.791 28.522 1.00 91.88 447 ARG A N 1
ATOM 3403 C CA . ARG A 1 447 ? -8.103 -11.022 29.539 1.00 91.88 447 ARG A CA 1
ATOM 3404 C C . ARG A 1 447 ? -7.190 -10.307 30.558 1.00 91.88 447 ARG A C 1
ATOM 3406 O O . ARG A 1 447 ? -7.606 -9.981 31.668 1.00 91.88 447 ARG A O 1
ATOM 3413 N N . GLN A 1 448 ? -5.950 -9.994 30.174 1.00 94.25 448 GLN A N 1
ATOM 3414 C CA . GLN A 1 448 ? -4.974 -9.200 30.933 1.00 94.25 448 GLN A CA 1
ATOM 3415 C C . GLN A 1 448 ? -5.220 -7.697 30.729 1.00 94.25 448 GLN A C 1
ATOM 3417 O O . GLN A 1 448 ? -4.355 -6.935 30.294 1.00 94.25 448 GLN A O 1
ATOM 3422 N N . TRP A 1 449 ? -6.433 -7.265 31.049 1.00 93.31 449 TRP A N 1
ATOM 3423 C CA . TRP A 1 449 ? -6.971 -5.940 30.752 1.00 93.31 449 TRP A CA 1
ATOM 3424 C C . TRP A 1 449 ? -6.117 -4.771 31.254 1.00 93.31 449 TRP A C 1
ATOM 3426 O O . TRP A 1 449 ? -5.828 -3.842 30.502 1.00 93.31 449 TRP A O 1
ATOM 3436 N N . SER A 1 450 ? -5.640 -4.840 32.498 1.00 90.38 450 SER A N 1
ATOM 3437 C CA . SER A 1 450 ? -4.789 -3.794 33.078 1.00 90.38 450 SER A CA 1
ATOM 3438 C C . SER A 1 450 ? -3.429 -3.682 32.383 1.00 90.38 450 SER A C 1
ATOM 3440 O O . SER A 1 450 ? -2.864 -2.593 32.341 1.00 90.38 450 SER A O 1
ATOM 3442 N N . ARG A 1 451 ? -2.900 -4.786 31.831 1.00 93.81 451 ARG A N 1
ATOM 3443 C CA . ARG A 1 451 ? -1.665 -4.777 31.029 1.00 93.81 451 ARG A CA 1
ATOM 3444 C C . ARG A 1 451 ? -1.924 -4.116 29.677 1.00 93.81 451 ARG A C 1
ATOM 3446 O O . ARG A 1 451 ? -1.163 -3.236 29.298 1.00 93.81 451 ARG A O 1
ATOM 3453 N N . ALA A 1 452 ? -3.019 -4.481 29.004 1.00 94.25 452 ALA A N 1
ATOM 3454 C CA . ALA A 1 452 ? -3.412 -3.891 27.722 1.00 94.25 452 ALA A CA 1
ATOM 3455 C C . ALA A 1 452 ? -3.595 -2.364 27.824 1.00 94.25 452 ALA A C 1
ATOM 3457 O O . ALA A 1 452 ? -3.011 -1.611 27.052 1.00 94.25 452 ALA A O 1
ATOM 3458 N N . ALA A 1 453 ? -4.333 -1.893 28.834 1.00 93.12 453 ALA A N 1
ATOM 3459 C CA . ALA A 1 453 ? -4.606 -0.467 29.032 1.00 93.12 453 ALA A CA 1
ATOM 3460 C C . ALA A 1 453 ? -3.373 0.366 29.426 1.00 93.12 453 ALA A C 1
ATOM 3462 O O . ALA A 1 453 ? -3.399 1.589 29.290 1.00 93.12 453 ALA A O 1
ATOM 3463 N N . ARG A 1 454 ? -2.300 -0.269 29.917 1.00 93.12 454 ARG A N 1
ATOM 3464 C CA . ARG A 1 454 ? -1.052 0.386 30.350 1.00 93.12 454 ARG A CA 1
ATOM 3465 C C . ARG A 1 454 ? 0.096 0.238 29.351 1.00 93.12 454 ARG A C 1
ATOM 3467 O O . ARG A 1 454 ? 1.205 0.662 29.659 1.00 93.12 454 ARG A O 1
ATOM 3474 N N . GLU A 1 455 ? -0.141 -0.328 28.169 1.00 94.75 455 GLU A N 1
ATOM 3475 C CA . GLU A 1 455 ? 0.892 -0.455 27.134 1.00 94.75 455 GLU A CA 1
ATOM 3476 C C . GLU A 1 455 ? 1.434 0.945 26.756 1.00 94.75 455 GLU A C 1
ATOM 3478 O O . GLU A 1 455 ? 0.644 1.777 26.298 1.00 94.75 455 GLU A O 1
ATOM 3483 N N . PRO A 1 456 ? 2.734 1.252 26.954 1.00 91.69 456 PRO A N 1
ATOM 3484 C CA . PRO A 1 456 ? 3.247 2.626 26.866 1.00 91.69 456 PRO A CA 1
ATOM 3485 C C . PRO A 1 456 ? 3.125 3.286 25.490 1.00 91.69 456 PRO A C 1
ATOM 3487 O O . PRO A 1 456 ? 2.977 4.500 25.414 1.00 91.69 456 PRO A O 1
ATOM 3490 N N . LEU A 1 457 ? 3.169 2.502 24.409 1.00 92.56 457 LEU A N 1
ATOM 3491 C CA . LEU A 1 457 ? 3.141 3.012 23.030 1.00 92.56 457 LEU A CA 1
ATOM 3492 C C . LEU A 1 457 ? 1.804 2.797 22.319 1.00 92.56 457 LEU A C 1
ATOM 3494 O O . LEU A 1 457 ? 1.711 2.964 21.103 1.00 92.56 457 LEU A O 1
ATOM 3498 N N . LEU A 1 458 ? 0.769 2.407 23.060 1.00 91.00 458 LEU A N 1
ATOM 3499 C CA . LEU A 1 458 ? -0.573 2.358 22.510 1.00 91.00 458 LEU A CA 1
ATOM 3500 C C . LEU A 1 458 ? -1.055 3.785 22.215 1.00 91.00 458 LEU A C 1
ATOM 3502 O O . LEU A 1 458 ? -1.026 4.637 23.108 1.00 91.00 458 LEU A O 1
ATOM 3506 N N . VAL A 1 459 ? -1.490 4.020 20.973 1.00 89.56 459 VAL A N 1
ATOM 3507 C CA . VAL A 1 459 ? -2.057 5.305 20.539 1.00 89.56 459 VAL A CA 1
ATOM 3508 C C . VAL A 1 459 ? -3.254 5.686 21.413 1.00 89.56 459 VAL A C 1
ATOM 3510 O O . VAL A 1 459 ? -3.996 4.818 21.878 1.00 89.56 459 VAL A O 1
ATOM 3513 N N . GLU A 1 460 ? -3.431 6.982 21.669 1.00 89.94 460 GLU A N 1
ATOM 3514 C CA . GLU A 1 460 ? -4.380 7.439 22.691 1.00 89.94 460 GLU A CA 1
ATOM 3515 C C . GLU A 1 460 ? -5.831 7.085 22.354 1.00 89.94 460 GLU A C 1
ATOM 3517 O O . GLU A 1 460 ? -6.581 6.682 23.239 1.00 89.94 460 GLU A O 1
ATOM 3522 N N . ASP A 1 461 ? -6.208 7.116 21.078 1.00 90.06 461 ASP A N 1
ATOM 3523 C CA . ASP A 1 461 ? -7.537 6.714 20.604 1.00 90.06 461 ASP A CA 1
ATOM 3524 C C . ASP A 1 461 ? -7.850 5.251 20.938 1.00 90.06 461 ASP A C 1
ATOM 3526 O O . ASP A 1 461 ? -8.921 4.915 21.451 1.00 90.06 461 ASP A O 1
ATOM 3530 N N . ALA A 1 462 ? -6.876 4.372 20.705 1.00 90.00 462 ALA A N 1
ATOM 3531 C CA . ALA A 1 462 ? -6.966 2.952 21.007 1.00 90.00 462 ALA A CA 1
ATOM 3532 C C . ALA A 1 462 ? -7.044 2.701 22.515 1.00 90.00 462 ALA A C 1
ATOM 3534 O O . ALA A 1 462 ? -7.842 1.882 22.976 1.00 90.00 462 ALA A O 1
ATOM 3535 N N . ARG A 1 463 ? -6.238 3.425 23.301 1.00 92.62 463 ARG A N 1
ATOM 3536 C CA . ARG A 1 463 ? -6.288 3.364 24.767 1.00 92.62 463 ARG A CA 1
ATOM 3537 C C . ARG A 1 463 ? -7.641 3.838 25.282 1.00 92.62 463 ARG A C 1
ATOM 3539 O O . ARG A 1 463 ? -8.244 3.168 26.119 1.00 92.62 463 ARG A O 1
ATOM 3546 N N . THR A 1 464 ? -8.135 4.943 24.740 1.00 92.56 464 THR A N 1
ATOM 3547 C CA . THR A 1 464 ? -9.444 5.519 25.040 1.00 92.56 464 THR A CA 1
ATOM 3548 C C . THR A 1 464 ? -10.555 4.511 24.756 1.00 92.56 464 THR A C 1
ATOM 3550 O O . THR A 1 464 ? -11.429 4.310 25.598 1.00 92.56 464 THR A O 1
ATOM 3553 N N . TYR A 1 465 ? -10.494 3.806 23.625 1.00 93.69 465 TYR A N 1
ATOM 3554 C CA . TYR A 1 465 ? -11.443 2.749 23.276 1.00 93.69 465 TYR A CA 1
ATOM 3555 C C . TYR A 1 465 ? -11.402 1.558 24.217 1.00 93.69 465 TYR A C 1
ATOM 3557 O O . TYR A 1 465 ? -12.451 1.145 24.718 1.00 93.69 465 TYR A O 1
ATOM 3565 N N . LEU A 1 466 ? -10.209 1.068 24.556 1.00 94.00 466 LEU A N 1
ATOM 3566 C CA . LEU A 1 466 ? -10.082 0.030 25.572 1.00 94.00 466 LEU A CA 1
ATOM 3567 C C . LEU A 1 466 ? -10.723 0.479 26.883 1.00 94.00 466 LEU A C 1
ATOM 3569 O O . LEU A 1 466 ? -11.587 -0.225 27.400 1.00 94.00 466 LEU A O 1
ATOM 3573 N N . VAL A 1 467 ? -10.340 1.652 27.396 1.00 94.56 467 VAL A N 1
ATOM 3574 C CA . VAL A 1 467 ? -10.773 2.130 28.712 1.00 94.56 467 VAL A CA 1
ATOM 3575 C C . VAL A 1 467 ? -12.270 2.408 28.750 1.00 94.56 467 VAL A C 1
ATOM 3577 O O . VAL A 1 467 ? -12.955 1.893 29.625 1.00 94.56 467 VAL A O 1
ATOM 3580 N N . ARG A 1 468 ? -12.801 3.189 27.812 1.00 94.50 468 ARG A N 1
ATOM 3581 C CA . ARG A 1 468 ? -14.209 3.606 27.849 1.00 94.50 468 ARG A CA 1
ATOM 3582 C C . ARG A 1 468 ? -15.157 2.455 27.497 1.00 94.50 468 ARG A C 1
ATOM 3584 O O . ARG A 1 468 ? -16.211 2.291 28.114 1.00 94.50 468 ARG A O 1
ATOM 3591 N N . VAL A 1 469 ? -14.765 1.607 26.545 1.00 94.94 469 VAL A N 1
ATOM 3592 C CA . VAL A 1 469 ? -15.681 0.630 25.944 1.00 94.94 469 VAL A CA 1
ATOM 3593 C C . VAL A 1 469 ? -15.432 -0.791 26.436 1.00 94.94 469 VAL A C 1
ATOM 3595 O O . VAL A 1 469 ? -16.370 -1.444 26.884 1.00 94.94 469 VAL A O 1
ATOM 3598 N N . LEU A 1 470 ? -14.193 -1.282 26.419 1.00 93.88 470 LEU A N 1
ATOM 3599 C CA . LEU A 1 470 ? -13.939 -2.730 26.493 1.00 93.88 470 LEU A CA 1
ATOM 3600 C C . LEU A 1 470 ? -13.516 -3.258 27.857 1.00 93.88 470 LEU A C 1
ATOM 3602 O O . LEU A 1 470 ? -13.780 -4.422 28.161 1.00 93.88 470 LEU A O 1
ATOM 3606 N N . LEU A 1 471 ? -12.865 -2.442 28.686 1.00 94.69 471 LEU A N 1
ATOM 3607 C CA . LEU A 1 471 ? -12.410 -2.902 29.993 1.00 94.69 471 LEU A CA 1
ATOM 3608 C C . LEU A 1 471 ? -13.598 -3.357 30.853 1.00 94.69 471 LEU A C 1
ATOM 3610 O O . LEU A 1 471 ? -14.588 -2.630 30.951 1.00 94.69 471 LEU A O 1
ATOM 3614 N N . PRO A 1 472 ? -13.515 -4.512 31.535 1.00 94.44 472 PRO A N 1
ATOM 3615 C CA . PRO A 1 472 ? -14.502 -4.882 32.538 1.00 94.44 472 PRO A CA 1
ATOM 3616 C C . PRO A 1 472 ? -14.376 -3.986 33.775 1.00 94.44 472 PRO A C 1
ATOM 3618 O O . PRO A 1 472 ? -13.318 -3.418 34.057 1.00 94.44 472 PRO A O 1
ATOM 3621 N N . ASP A 1 473 ? -15.440 -3.919 34.570 1.00 93.50 473 ASP A N 1
ATOM 3622 C CA . ASP A 1 473 ? -15.514 -3.068 35.763 1.00 93.50 473 ASP A CA 1
ATOM 3623 C C . ASP A 1 473 ? -14.401 -3.331 36.786 1.00 93.50 473 ASP A C 1
ATOM 3625 O O . ASP A 1 473 ? -13.929 -2.400 37.434 1.00 93.50 473 ASP A O 1
ATOM 3629 N N . SER A 1 474 ? -13.931 -4.576 36.907 1.00 93.62 474 SER A N 1
ATOM 3630 C CA . SER A 1 474 ? -12.799 -4.920 37.775 1.00 93.62 474 SER A CA 1
ATOM 3631 C C . SER A 1 474 ? -11.489 -4.271 37.316 1.00 93.62 474 SER A C 1
ATOM 3633 O O . SER A 1 474 ? -10.729 -3.763 38.139 1.00 93.62 474 SER A O 1
ATOM 3635 N N . ALA A 1 475 ? -11.236 -4.229 36.005 1.00 94.44 475 ALA A N 1
ATOM 3636 C CA . ALA A 1 475 ? -10.064 -3.569 35.439 1.00 94.44 475 ALA A CA 1
ATOM 3637 C C . ALA A 1 475 ? -10.189 -2.041 35.509 1.00 94.44 475 ALA A C 1
ATOM 3639 O O . ALA A 1 475 ? -9.213 -1.363 35.824 1.00 94.44 475 ALA A O 1
ATOM 3640 N N . LEU A 1 476 ? -11.395 -1.503 35.291 1.00 94.00 476 LEU A N 1
ATOM 3641 C CA . LEU A 1 476 ? -11.683 -0.081 35.486 1.00 94.00 476 LEU A CA 1
ATOM 3642 C C . LEU A 1 476 ? -11.430 0.351 36.930 1.00 94.00 476 LEU A C 1
ATOM 3644 O O . LEU A 1 476 ? -10.766 1.358 37.155 1.00 94.00 476 LEU A O 1
ATOM 3648 N N . ALA A 1 477 ? -11.889 -0.429 37.911 1.00 91.75 477 ALA A N 1
ATOM 3649 C CA . ALA A 1 477 ? -11.648 -0.154 39.323 1.00 91.75 477 ALA A CA 1
ATOM 3650 C C . ALA A 1 477 ? -10.152 -0.118 39.663 1.00 91.75 477 ALA A C 1
ATOM 3652 O O . ALA A 1 477 ? -9.729 0.762 40.403 1.00 91.75 477 ALA A O 1
ATOM 3653 N N . ALA A 1 478 ? -9.349 -1.014 39.080 1.00 91.19 478 ALA A N 1
ATOM 3654 C CA . ALA A 1 478 ? -7.897 -1.040 39.270 1.00 91.19 478 ALA A CA 1
ATOM 3655 C C . ALA A 1 478 ? -7.149 0.117 38.573 1.00 91.19 478 ALA A C 1
ATOM 3657 O O . ALA A 1 478 ? -5.968 0.342 38.848 1.00 91.19 478 ALA A O 1
ATOM 3658 N N . LEU A 1 479 ? -7.795 0.814 37.633 1.00 91.06 479 LEU A N 1
ATOM 3659 C CA . LEU A 1 479 ? -7.229 1.950 36.898 1.00 91.06 479 LEU A CA 1
ATOM 3660 C C . LEU A 1 479 ? -7.780 3.301 37.361 1.00 91.06 479 LEU A C 1
ATOM 3662 O O . LEU A 1 479 ? -7.140 4.320 37.086 1.00 91.06 479 LEU A O 1
ATOM 3666 N N . ALA A 1 480 ? -8.921 3.311 38.056 1.00 90.75 480 ALA A N 1
ATOM 3667 C CA . ALA A 1 480 ? -9.651 4.510 38.456 1.00 90.75 480 ALA A CA 1
ATOM 3668 C C . ALA A 1 480 ? -8.770 5.500 39.227 1.00 90.75 480 ALA A C 1
ATOM 3670 O O . ALA A 1 480 ? -8.825 6.688 38.936 1.00 90.75 480 ALA A O 1
ATOM 3671 N N . ASP A 1 481 ? -7.889 5.011 40.103 1.00 86.12 481 ASP A N 1
ATOM 3672 C CA . ASP A 1 481 ? -6.985 5.844 40.915 1.00 86.12 481 ASP A CA 1
ATOM 3673 C C . ASP A 1 481 ? -5.930 6.596 40.085 1.00 86.12 481 ASP A C 1
ATOM 3675 O O . ASP A 1 481 ? -5.368 7.598 40.521 1.00 86.12 481 ASP A O 1
ATOM 3679 N N . SER A 1 482 ? -5.648 6.106 38.876 1.00 84.38 482 SER A N 1
ATOM 3680 C CA . SER A 1 482 ? -4.576 6.609 38.006 1.00 84.38 482 SER A CA 1
ATOM 3681 C C . SER A 1 482 ? -5.077 7.286 36.731 1.00 84.38 482 SER A C 1
ATOM 3683 O O . SER A 1 482 ? -4.309 7.971 36.062 1.00 84.38 482 SER A O 1
ATOM 3685 N N . THR A 1 483 ? -6.351 7.098 36.369 1.00 88.75 483 THR A N 1
ATOM 3686 C CA . THR A 1 483 ? -6.900 7.567 35.090 1.00 88.75 483 THR A CA 1
ATOM 3687 C C . THR A 1 483 ? -8.324 8.091 35.249 1.00 88.75 483 THR A C 1
ATOM 3689 O O . THR A 1 483 ? -9.234 7.373 35.668 1.00 88.75 483 THR A O 1
ATOM 3692 N N . ARG A 1 484 ? -8.536 9.352 34.845 1.00 90.25 484 ARG A N 1
ATOM 3693 C CA . ARG A 1 484 ? -9.856 10.005 34.858 1.00 90.25 484 ARG A CA 1
ATOM 3694 C C . ARG A 1 484 ? -10.895 9.188 34.094 1.00 90.25 484 ARG A C 1
ATOM 3696 O O . ARG A 1 484 ? -11.995 8.976 34.594 1.00 90.25 484 ARG A O 1
ATOM 3703 N N . ASP A 1 485 ? -10.543 8.730 32.896 1.00 92.00 485 ASP A N 1
ATOM 3704 C CA . ASP A 1 485 ? -11.475 8.026 32.017 1.00 92.00 485 ASP A CA 1
ATOM 3705 C C . ASP A 1 485 ? -11.954 6.700 32.608 1.00 92.00 485 ASP A C 1
ATOM 3707 O O . ASP A 1 485 ? -13.135 6.381 32.472 1.00 92.00 485 ASP A O 1
ATOM 3711 N N . ALA A 1 486 ? -11.100 5.969 33.333 1.00 92.88 486 ALA A N 1
ATOM 3712 C CA . ALA A 1 486 ? -11.527 4.748 34.008 1.00 92.88 486 ALA A CA 1
ATOM 3713 C C . ALA A 1 486 ? -12.499 5.048 35.157 1.00 92.88 486 ALA A C 1
ATOM 3715 O O . ALA A 1 486 ? -13.527 4.380 35.273 1.00 92.88 486 ALA A O 1
ATOM 3716 N N . ALA A 1 487 ? -12.221 6.078 35.967 1.00 91.56 487 ALA A N 1
ATOM 3717 C CA . ALA A 1 487 ? -13.099 6.493 37.062 1.00 91.56 487 ALA A CA 1
ATOM 3718 C C . ALA A 1 487 ? -14.478 6.957 36.555 1.00 91.56 487 ALA A C 1
ATOM 3720 O O . ALA A 1 487 ? -15.509 6.539 37.085 1.00 91.56 487 ALA A O 1
ATOM 3721 N N . VAL A 1 488 ? -14.505 7.771 35.491 1.00 93.44 488 VAL A N 1
ATOM 3722 C CA . VAL A 1 488 ? -15.745 8.248 34.851 1.00 93.44 488 VAL A CA 1
ATOM 3723 C C . VAL A 1 488 ? -16.537 7.086 34.253 1.00 93.44 488 VAL A C 1
ATOM 3725 O O . VAL A 1 488 ? -17.732 6.967 34.519 1.00 93.44 488 VAL A O 1
ATOM 3728 N N . THR A 1 489 ? -15.880 6.197 33.504 1.00 94.81 489 THR A N 1
ATOM 3729 C CA . THR A 1 489 ? -16.532 5.038 32.869 1.00 94.81 489 THR A CA 1
ATOM 3730 C C . THR A 1 489 ? -17.114 4.088 33.915 1.00 94.81 489 THR A C 1
ATOM 3732 O O . THR A 1 489 ? -18.270 3.678 33.807 1.00 94.81 489 THR A O 1
ATOM 3735 N N . LEU A 1 490 ? -16.348 3.773 34.967 1.00 92.88 490 LEU A N 1
ATOM 3736 C CA . LEU A 1 490 ? -16.807 2.930 36.072 1.00 92.88 490 LEU A CA 1
ATOM 3737 C C . LEU A 1 490 ? -18.042 3.528 36.749 1.00 92.88 490 LEU A C 1
ATOM 3739 O O . LEU A 1 490 ? -19.027 2.826 36.983 1.00 92.88 490 LEU A O 1
ATOM 3743 N N . GLY A 1 491 ? -17.997 4.830 37.038 1.00 90.38 491 GLY A N 1
ATOM 3744 C CA . GLY A 1 491 ? -19.111 5.527 37.661 1.00 90.38 491 GLY A CA 1
ATOM 3745 C C . GLY A 1 491 ? -20.359 5.554 36.777 1.00 90.38 491 GLY A C 1
ATOM 3746 O O . GLY A 1 491 ? -21.459 5.323 37.276 1.00 90.38 491 GLY A O 1
ATOM 3747 N N . ALA A 1 492 ? -20.194 5.764 35.469 1.00 92.94 492 ALA A N 1
ATOM 3748 C CA . ALA A 1 492 ? -21.299 5.817 34.518 1.00 92.94 492 ALA A CA 1
ATOM 3749 C C . ALA A 1 492 ? -21.980 4.449 34.387 1.00 92.94 492 ALA A C 1
ATOM 3751 O O . ALA A 1 492 ? -23.204 4.360 34.433 1.00 92.94 492 ALA A O 1
ATOM 3752 N N . ARG A 1 493 ? -21.201 3.361 34.324 1.00 92.00 493 ARG A N 1
ATOM 3753 C CA . ARG A 1 493 ? -21.737 1.989 34.297 1.00 92.00 493 ARG A CA 1
ATOM 3754 C C . ARG A 1 493 ? -22.456 1.613 35.588 1.00 92.00 493 ARG A C 1
ATOM 3756 O O . ARG A 1 493 ? -23.515 0.985 35.536 1.00 92.00 493 ARG A O 1
ATOM 3763 N N . ALA A 1 494 ? -21.916 2.007 36.743 1.00 87.19 494 ALA A N 1
ATOM 3764 C CA . ALA A 1 494 ? -22.578 1.802 38.031 1.00 87.19 494 ALA A CA 1
ATOM 3765 C C . ALA A 1 494 ? -23.924 2.543 38.094 1.00 87.19 494 ALA A C 1
ATOM 3767 O O . ALA A 1 494 ? -24.935 1.958 38.491 1.00 87.19 494 ALA A O 1
ATOM 3768 N N . ALA A 1 495 ? -23.948 3.797 37.639 1.00 85.75 495 ALA A N 1
ATOM 3769 C CA . ALA A 1 495 ? -25.154 4.607 37.589 1.00 85.75 495 ALA A CA 1
ATOM 3770 C C . ALA A 1 495 ? -26.197 4.040 36.603 1.00 85.75 495 ALA A C 1
ATOM 3772 O O . ALA A 1 495 ? -27.370 3.916 36.961 1.00 85.75 495 ALA A O 1
ATOM 3773 N N . ALA A 1 496 ? -25.765 3.586 35.421 1.00 86.62 496 ALA A N 1
ATOM 3774 C CA . ALA A 1 496 ? -26.621 2.948 34.423 1.00 86.62 496 ALA A CA 1
ATOM 3775 C C . ALA A 1 496 ? -27.279 1.656 34.933 1.00 86.62 496 ALA A C 1
ATOM 3777 O O . ALA A 1 496 ? -28.492 1.493 34.797 1.00 86.62 496 ALA A O 1
ATOM 3778 N N . ARG A 1 497 ? -26.520 0.761 35.588 1.00 84.88 497 ARG A N 1
ATOM 3779 C CA . ARG A 1 497 ? -27.068 -0.487 36.161 1.00 84.88 497 ARG A CA 1
ATOM 3780 C C . ARG A 1 497 ? -28.131 -0.245 37.225 1.00 84.88 497 ARG A C 1
ATOM 3782 O O . ARG A 1 497 ? -29.098 -0.993 37.303 1.00 84.88 497 ARG A O 1
ATOM 3789 N N . GLY A 1 498 ? -27.965 0.797 38.036 1.00 76.56 498 GLY A N 1
ATOM 3790 C CA . GLY A 1 498 ? -28.962 1.205 39.025 1.00 76.56 498 GLY A CA 1
ATOM 3791 C C . GLY A 1 498 ? -30.064 2.099 38.450 1.00 76.56 498 GLY A C 1
ATOM 3792 O O . GLY A 1 498 ? -30.706 2.832 39.211 1.00 76.56 498 GLY A O 1
ATOM 3793 N N . THR A 1 499 ? -30.267 2.078 37.125 1.00 81.56 499 THR A N 1
ATOM 3794 C CA . THR A 1 499 ? -31.288 2.844 36.385 1.00 81.56 499 THR A CA 1
ATOM 3795 C C . THR A 1 499 ? -31.253 4.343 36.676 1.00 81.56 499 THR A C 1
ATOM 3797 O O . THR A 1 499 ? -32.284 5.013 36.715 1.00 81.56 499 THR A O 1
ATOM 3800 N N . TRP A 1 500 ? -30.054 4.875 36.926 1.00 84.38 500 TRP A N 1
ATOM 3801 C CA . TRP A 1 500 ? -29.834 6.292 37.211 1.00 84.38 500 TRP A CA 1
ATOM 3802 C C . TRP A 1 500 ? -30.589 6.809 38.442 1.00 84.38 500 TRP A C 1
ATOM 3804 O O . TRP A 1 500 ? -30.931 7.987 38.515 1.00 84.38 500 TRP A O 1
ATOM 3814 N N . SER A 1 501 ? -30.852 5.939 39.421 1.00 85.81 501 SER A N 1
ATOM 3815 C CA . SER A 1 501 ? -31.382 6.338 40.731 1.00 85.81 501 SER A CA 1
ATOM 3816 C C . SER A 1 501 ? -30.362 7.162 41.529 1.00 85.81 501 SER A C 1
ATOM 3818 O O . SER A 1 501 ? -29.163 7.142 41.239 1.00 85.81 501 SER A O 1
ATOM 3820 N N . ALA A 1 502 ? -30.808 7.854 42.584 1.00 87.38 502 ALA A N 1
ATOM 3821 C CA . ALA A 1 502 ? -29.902 8.577 43.484 1.00 87.38 502 ALA A CA 1
ATOM 3822 C C . ALA A 1 502 ? -28.799 7.676 44.064 1.00 87.38 502 ALA A C 1
ATOM 3824 O O . ALA A 1 502 ? -27.635 8.068 44.099 1.00 87.38 502 ALA A O 1
ATOM 3825 N N . ALA A 1 503 ? -29.144 6.447 44.464 1.00 84.50 503 ALA A N 1
ATOM 3826 C CA . ALA A 1 503 ? -28.177 5.466 44.953 1.00 84.50 503 ALA A CA 1
ATOM 3827 C C . ALA A 1 503 ? -27.132 5.111 43.880 1.00 84.50 503 ALA A C 1
ATOM 3829 O O . ALA A 1 503 ? -25.940 5.036 44.177 1.00 84.50 503 ALA A O 1
ATOM 3830 N N . ALA A 1 504 ? -27.564 4.960 42.627 1.00 85.56 504 ALA A N 1
ATOM 3831 C CA . ALA A 1 504 ? -26.693 4.632 41.504 1.00 85.56 504 ALA A CA 1
ATOM 3832 C C . ALA A 1 504 ? -25.738 5.788 41.151 1.00 85.56 504 ALA A C 1
ATOM 3834 O O . ALA A 1 504 ? -24.541 5.571 40.966 1.00 85.56 504 ALA A O 1
ATOM 3835 N N . TRP A 1 505 ? -26.233 7.030 41.143 1.00 88.62 505 TRP A N 1
ATOM 3836 C CA . TRP A 1 505 ? -25.384 8.216 40.997 1.00 88.62 505 TRP A CA 1
ATOM 3837 C C . TRP A 1 505 ? -24.397 8.370 42.151 1.00 88.62 505 TRP A C 1
ATOM 3839 O O . TRP A 1 505 ? -23.235 8.687 41.911 1.00 88.62 505 TRP A O 1
ATOM 3849 N N . ASN A 1 506 ? -24.821 8.109 43.390 1.00 87.88 506 ASN A N 1
ATOM 3850 C CA . ASN A 1 506 ? -23.935 8.154 44.552 1.00 87.88 506 ASN A CA 1
ATOM 3851 C C . ASN A 1 506 ? -22.822 7.106 44.453 1.00 87.88 506 ASN A C 1
ATOM 3853 O O . ASN A 1 506 ? -21.668 7.436 44.716 1.00 87.88 506 ASN A O 1
ATOM 3857 N N . ALA A 1 507 ? -23.122 5.884 44.001 1.00 83.31 507 ALA A N 1
ATOM 3858 C CA . ALA A 1 507 ? -22.091 4.890 43.692 1.00 83.31 507 ALA A CA 1
ATOM 3859 C C . ALA A 1 507 ? -21.106 5.409 42.626 1.00 83.31 507 ALA A C 1
ATOM 3861 O O . ALA A 1 507 ? -19.894 5.233 42.750 1.00 83.31 507 ALA A O 1
ATOM 3862 N N . GLY A 1 508 ? -21.619 6.128 41.626 1.00 83.31 508 GLY A N 1
ATOM 3863 C CA . GLY A 1 508 ? -20.818 6.831 40.633 1.00 83.31 508 GLY A CA 1
ATOM 3864 C C . GLY A 1 508 ? -19.907 7.923 41.208 1.00 83.31 508 GLY A C 1
ATOM 3865 O O . GLY A 1 508 ? -18.727 7.981 40.872 1.00 83.31 508 GLY A O 1
ATOM 3866 N N . VAL A 1 509 ? -20.414 8.750 42.126 1.00 88.12 509 VAL A N 1
ATOM 3867 C CA . VAL A 1 509 ? -19.622 9.765 42.846 1.00 88.12 509 VAL A CA 1
ATOM 3868 C C . VAL A 1 509 ? -18.494 9.112 43.646 1.00 88.12 509 VAL A C 1
ATOM 3870 O O . VAL A 1 509 ? -17.375 9.621 43.635 1.00 88.12 509 VAL A O 1
ATOM 3873 N N . GLN A 1 510 ? -18.751 7.969 44.291 1.00 86.50 510 GLN A N 1
ATOM 3874 C CA . GLN A 1 510 ? -17.708 7.219 45.000 1.00 86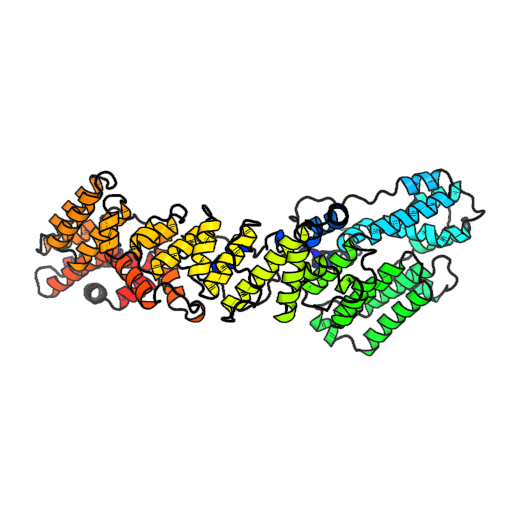.50 510 GLN A CA 1
ATOM 3875 C C . GLN A 1 510 ? -16.632 6.689 44.042 1.00 86.50 510 GLN A C 1
ATOM 3877 O O . GLN A 1 510 ? -15.446 6.750 44.357 1.00 86.50 510 GLN A O 1
ATOM 3882 N N . ALA A 1 511 ? -17.019 6.219 42.853 1.00 83.75 511 ALA A N 1
ATOM 3883 C CA . ALA A 1 511 ? -16.066 5.814 41.820 1.00 83.75 511 ALA A CA 1
ATOM 3884 C C . ALA A 1 511 ? -15.226 6.997 41.305 1.00 83.75 511 ALA A C 1
ATOM 3886 O O . ALA A 1 511 ? -14.020 6.853 41.129 1.00 83.75 511 ALA A O 1
ATOM 3887 N N . LEU A 1 512 ? -15.826 8.179 41.127 1.00 85.00 512 LEU A N 1
ATOM 3888 C CA . LEU A 1 512 ? -15.094 9.397 40.762 1.00 85.00 512 LEU A CA 1
ATOM 3889 C C . LEU A 1 512 ? -14.115 9.846 41.851 1.00 85.00 512 LEU A C 1
ATOM 3891 O O . LEU A 1 512 ? -13.010 10.275 41.529 1.00 85.00 512 LEU A O 1
ATOM 3895 N N . ALA A 1 513 ? -14.500 9.736 43.125 1.00 85.75 513 ALA A N 1
ATOM 3896 C CA . ALA A 1 513 ? -13.654 10.125 44.252 1.00 85.75 513 ALA A CA 1
ATOM 3897 C C . ALA A 1 513 ? -12.341 9.325 44.302 1.00 85.75 513 ALA A C 1
ATOM 3899 O O . ALA A 1 513 ? -11.308 9.873 44.685 1.00 85.75 513 ALA A O 1
ATOM 3900 N N . ARG A 1 514 ? -12.358 8.066 43.842 1.00 82.31 514 ARG A N 1
ATOM 3901 C CA . ARG A 1 514 ? -11.151 7.233 43.698 1.00 82.31 514 ARG A CA 1
ATOM 3902 C C . ARG A 1 514 ? -10.124 7.831 42.741 1.00 82.31 514 ARG A C 1
ATOM 3904 O O . ARG A 1 514 ? -8.935 7.779 43.018 1.00 82.31 514 ARG A O 1
ATOM 3911 N N . GLY A 1 515 ? -10.576 8.499 41.679 1.00 79.50 515 GLY A N 1
ATOM 3912 C CA . GLY A 1 515 ? -9.690 9.177 40.730 1.00 79.50 515 GLY A CA 1
ATOM 3913 C C . GLY A 1 515 ? -8.908 10.356 41.308 1.00 79.50 515 GLY A C 1
ATOM 3914 O O . GLY A 1 515 ? -8.027 10.883 40.628 1.00 79.50 515 GLY A O 1
ATOM 3915 N N . GLY A 1 516 ? -9.195 10.775 42.547 1.00 84.06 516 GLY A N 1
ATOM 3916 C CA . GLY A 1 516 ? -8.407 11.760 43.279 1.00 84.06 516 GLY A CA 1
ATOM 3917 C C . GLY A 1 516 ? -8.147 13.020 42.454 1.00 84.06 516 GLY A C 1
ATOM 3918 O O . GLY A 1 516 ? -9.073 13.686 41.998 1.00 84.06 516 GLY A O 1
ATOM 3919 N N . ARG A 1 517 ? -6.866 13.335 42.228 1.00 81.06 517 ARG A N 1
ATOM 3920 C CA . ARG A 1 517 ? -6.445 14.524 41.466 1.00 81.06 517 ARG A CA 1
ATOM 3921 C C . ARG A 1 517 ? -6.728 14.438 39.961 1.00 81.06 517 ARG A C 1
ATOM 3923 O O . ARG A 1 517 ? -6.727 15.475 39.306 1.00 81.06 517 ARG A O 1
ATOM 3930 N N . ALA A 1 518 ? -6.964 13.248 39.404 1.00 78.50 518 ALA A N 1
ATOM 3931 C CA . ALA A 1 518 ? -7.264 13.090 37.980 1.00 78.50 518 ALA A CA 1
ATOM 3932 C C . ALA A 1 518 ? -8.692 13.544 37.619 1.00 78.50 518 ALA A C 1
ATOM 3934 O O . ALA A 1 518 ? -8.979 13.803 36.450 1.00 78.50 518 ALA A O 1
ATOM 3935 N N . VAL A 1 519 ? -9.596 13.656 38.599 1.00 83.56 519 VAL A N 1
ATOM 3936 C CA . VAL A 1 519 ? -10.989 14.061 38.377 1.00 83.56 519 VAL A CA 1
ATOM 3937 C C . VAL A 1 519 ? -11.193 15.514 38.824 1.00 83.56 519 VAL A C 1
ATOM 3939 O O . VAL A 1 519 ? -11.016 15.820 40.003 1.00 83.56 519 VAL A O 1
ATOM 3942 N N . PRO A 1 520 ? -11.619 16.428 37.929 1.00 87.44 520 PRO A N 1
ATOM 3943 C CA . PRO A 1 520 ? -11.926 17.802 38.315 1.00 87.44 520 PRO A CA 1
ATOM 3944 C C . PRO A 1 520 ? -13.035 17.865 39.374 1.00 87.44 520 PRO A C 1
ATOM 3946 O O . PRO A 1 520 ? -14.082 17.231 39.226 1.00 87.44 520 PRO A O 1
ATOM 3949 N N . ALA A 1 521 ? -12.855 18.693 40.408 1.00 89.19 521 ALA A N 1
ATOM 3950 C CA . ALA A 1 521 ? -13.838 18.864 41.486 1.00 89.19 521 ALA A CA 1
ATOM 3951 C C . ALA A 1 521 ? -15.223 19.315 40.976 1.00 89.19 521 ALA A C 1
ATOM 3953 O O . ALA A 1 521 ? -16.264 18.969 41.547 1.00 89.19 521 ALA A O 1
ATOM 3954 N N . GLU A 1 522 ? -15.251 20.056 39.866 1.00 92.62 522 GLU A N 1
ATOM 3955 C CA . GLU A 1 522 ? -16.485 20.465 39.198 1.00 92.62 522 GLU A CA 1
ATOM 3956 C C . GLU A 1 522 ? -17.298 19.258 38.705 1.00 92.62 522 GLU A C 1
ATOM 3958 O O . GLU A 1 522 ? -18.515 19.217 38.891 1.00 92.62 522 GLU A O 1
ATOM 3963 N N . LEU A 1 523 ? -16.640 18.228 38.161 1.00 92.19 523 LEU A N 1
ATOM 3964 C CA . LEU A 1 523 ? -17.314 17.029 37.667 1.00 92.19 523 LEU A CA 1
ATOM 3965 C C . LEU A 1 523 ? -18.008 16.272 38.805 1.00 92.19 523 LEU A C 1
ATOM 3967 O O . LEU A 1 523 ? -19.193 15.952 38.708 1.00 92.19 523 LEU A O 1
ATOM 3971 N N . ALA A 1 524 ? -17.308 16.075 39.925 1.00 89.62 524 ALA A N 1
ATOM 3972 C CA . ALA A 1 524 ? -17.883 15.467 41.125 1.00 89.62 524 ALA A CA 1
ATOM 3973 C C . ALA A 1 524 ? -19.064 16.287 41.682 1.00 89.62 524 ALA A C 1
ATOM 3975 O O . ALA A 1 524 ? -20.021 15.735 42.226 1.00 89.62 524 ALA A O 1
ATOM 3976 N N . THR A 1 525 ? -19.027 17.614 41.538 1.00 94.00 525 THR A N 1
ATOM 3977 C CA . THR A 1 525 ? -20.126 18.507 41.939 1.00 94.00 525 THR A CA 1
ATOM 3978 C C . THR A 1 525 ? -21.346 18.337 41.036 1.00 94.00 525 THR A C 1
ATOM 3980 O O . THR A 1 525 ? -22.464 18.207 41.538 1.00 94.00 525 THR A O 1
ATOM 3983 N N . ARG A 1 526 ? -21.148 18.247 39.716 1.00 95.31 526 ARG A N 1
ATOM 3984 C CA . ARG A 1 526 ? -22.229 17.955 38.763 1.00 95.31 526 ARG A CA 1
ATOM 3985 C C . ARG A 1 526 ? -22.857 16.583 39.019 1.00 95.31 526 ARG A C 1
ATOM 3987 O O . ARG A 1 526 ? -24.079 16.479 39.011 1.00 95.31 526 ARG A O 1
ATOM 3994 N N . TRP A 1 527 ? -22.065 15.558 39.335 1.00 94.31 527 TRP A N 1
ATOM 3995 C CA . TRP A 1 527 ? -22.590 14.222 39.653 1.00 94.31 527 TRP A CA 1
ATOM 3996 C C . TRP A 1 527 ? -23.370 14.181 40.969 1.00 94.31 527 TRP A C 1
ATOM 3998 O O . TRP A 1 527 ? -24.423 13.554 41.033 1.00 94.31 527 TRP A O 1
ATOM 4008 N N . ARG A 1 528 ? -22.928 14.911 42.002 1.00 94.69 528 ARG A N 1
ATOM 4009 C CA . ARG A 1 528 ? -23.720 15.083 43.235 1.00 94.69 528 ARG A CA 1
ATOM 4010 C C . ARG A 1 528 ? -25.050 15.788 42.964 1.00 94.69 528 ARG A C 1
ATOM 4012 O O . ARG A 1 528 ? -26.076 15.390 43.511 1.00 94.69 528 ARG A O 1
ATOM 4019 N N . ARG A 1 529 ? -25.062 16.792 42.080 1.00 95.88 529 ARG A N 1
ATOM 4020 C CA . ARG A 1 529 ? -26.304 17.445 41.637 1.00 95.88 529 ARG A CA 1
ATOM 4021 C C . ARG A 1 529 ? -27.212 16.485 40.864 1.00 95.88 529 ARG A C 1
ATOM 4023 O O . ARG A 1 529 ? -28.417 16.494 41.101 1.00 95.88 529 ARG A O 1
ATOM 4030 N N . ALA A 1 530 ? -26.651 15.647 39.993 1.00 94.38 530 ALA A N 1
ATOM 4031 C CA . ALA A 1 530 ? -27.399 14.600 39.301 1.00 94.38 530 ALA A CA 1
ATOM 4032 C C . ALA A 1 530 ? -28.043 13.625 40.297 1.00 94.38 530 ALA A C 1
ATOM 4034 O O . ALA A 1 530 ? -29.229 13.336 40.170 1.00 94.38 530 ALA A O 1
ATOM 4035 N N . ALA A 1 531 ? -27.298 13.193 41.322 1.00 93.94 531 ALA A N 1
ATOM 4036 C CA . ALA A 1 531 ? -27.801 12.318 42.380 1.00 93.94 531 ALA A CA 1
ATOM 4037 C C . ALA A 1 531 ? -28.978 12.944 43.142 1.00 93.94 531 ALA A C 1
ATOM 4039 O O . ALA A 1 531 ? -29.994 12.283 43.347 1.00 93.94 531 ALA A O 1
ATOM 4040 N N . ALA A 1 532 ? -28.861 14.222 43.519 1.00 94.62 532 ALA A N 1
ATOM 4041 C CA . ALA A 1 532 ? -29.916 14.948 44.222 1.00 94.62 532 ALA A CA 1
ATOM 4042 C C . ALA A 1 532 ? -31.191 15.074 43.372 1.00 94.62 532 ALA A C 1
ATOM 4044 O O . ALA A 1 532 ? -32.279 14.760 43.846 1.00 94.62 532 ALA A O 1
ATOM 4045 N N . LEU A 1 533 ? -31.055 15.463 42.099 1.00 95.06 533 LEU A N 1
ATOM 4046 C CA . LEU A 1 533 ? -32.188 15.575 41.174 1.00 95.06 533 LEU A CA 1
ATOM 4047 C C . LEU A 1 533 ? -32.830 14.215 40.868 1.00 95.06 533 LEU A C 1
ATOM 4049 O O . LEU A 1 533 ? -34.048 14.121 40.776 1.00 95.06 533 LEU A O 1
ATOM 4053 N N . ALA A 1 534 ? -32.029 13.156 40.738 1.00 92.75 534 ALA A N 1
ATOM 4054 C CA . ALA A 1 534 ? -32.529 11.800 40.532 1.00 92.75 534 ALA A CA 1
ATOM 4055 C C . ALA A 1 534 ? -33.234 11.218 41.772 1.00 92.75 534 ALA A C 1
ATOM 4057 O O . ALA A 1 534 ? -34.023 10.281 41.635 1.00 92.75 534 ALA A O 1
ATOM 4058 N N . GLY A 1 535 ? -32.937 11.739 42.968 1.00 92.44 535 GLY A N 1
ATOM 4059 C CA . GLY A 1 535 ? -33.567 11.341 44.230 1.00 92.44 535 GLY A CA 1
ATOM 4060 C C . GLY A 1 535 ? -34.960 11.919 44.437 1.00 92.44 535 GLY A C 1
ATOM 4061 O O . GLY A 1 535 ? -35.761 11.318 45.149 1.00 92.44 535 GLY A O 1
ATOM 4062 N N . ASP A 1 536 ? -35.278 13.036 43.782 1.00 94.38 536 ASP A N 1
ATOM 4063 C CA . ASP A 1 536 ? -36.634 13.572 43.761 1.00 94.38 536 ASP A CA 1
ATOM 4064 C C . ASP A 1 536 ? -37.491 12.795 42.751 1.00 94.38 536 ASP A C 1
ATOM 4066 O O . ASP A 1 536 ? -37.499 13.049 41.543 1.00 94.38 536 ASP A O 1
ATOM 4070 N N . THR A 1 537 ? -38.223 11.806 43.262 1.00 90.94 53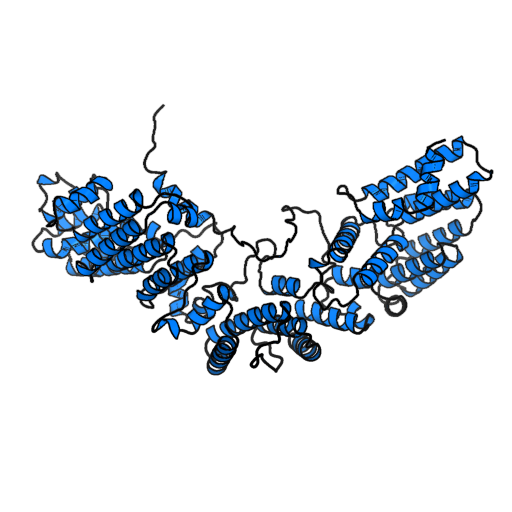7 THR A N 1
ATOM 4071 C CA . THR A 1 537 ? -39.078 10.929 42.457 1.00 90.94 537 THR A CA 1
ATOM 4072 C C . THR A 1 537 ? -40.443 11.533 42.121 1.00 90.94 537 THR A C 1
ATOM 4074 O O . THR A 1 537 ? -41.245 10.857 41.465 1.00 90.94 537 THR A O 1
ATOM 4077 N N . SER A 1 538 ? -40.730 12.765 42.560 1.00 93.44 538 SER A N 1
ATOM 4078 C CA . SER A 1 538 ? -41.956 13.480 42.198 1.00 93.44 538 SER A CA 1
ATOM 4079 C C . SER A 1 538 ? -42.000 13.793 40.695 1.00 93.44 538 SER A C 1
ATOM 4081 O O . SER A 1 538 ? -40.988 13.739 39.991 1.00 93.44 538 SER A O 1
ATOM 4083 N N . LEU A 1 539 ? -43.181 14.142 40.169 1.00 92.19 539 LEU A N 1
ATOM 4084 C CA . LEU A 1 539 ? -43.304 14.570 38.769 1.00 92.19 539 LEU A CA 1
ATOM 4085 C C . LEU A 1 539 ? -42.471 15.831 38.486 1.00 92.19 539 LEU A C 1
ATOM 4087 O O . LEU A 1 539 ? -41.805 15.900 37.453 1.00 92.19 539 LEU A O 1
ATOM 4091 N N . ALA A 1 540 ? -42.469 16.802 39.404 1.00 94.19 540 ALA A N 1
ATOM 4092 C CA . ALA A 1 540 ? -41.676 18.022 39.270 1.00 94.19 540 ALA A CA 1
ATOM 4093 C C . ALA A 1 540 ? -40.169 17.716 39.281 1.00 94.19 540 ALA A C 1
ATOM 4095 O O . ALA A 1 540 ? -39.445 18.178 38.397 1.00 94.19 540 ALA A O 1
ATOM 4096 N N . GLY A 1 541 ? -39.720 16.872 40.216 1.00 94.38 541 GLY A N 1
ATOM 4097 C CA . GLY A 1 541 ? -38.337 16.411 40.321 1.00 94.38 541 GLY A CA 1
ATOM 4098 C C . GLY A 1 541 ? -37.846 15.687 39.074 1.00 94.38 541 GLY A C 1
ATOM 4099 O O . GLY A 1 541 ? -36.816 16.054 38.504 1.00 94.38 541 GLY A O 1
ATOM 4100 N N . ARG A 1 542 ? -38.624 14.721 38.562 1.00 93.38 542 ARG A N 1
ATOM 4101 C CA . ARG A 1 542 ? -38.262 13.963 37.351 1.00 93.38 542 ARG A CA 1
ATOM 4102 C C . ARG A 1 542 ? -38.154 14.863 36.119 1.00 93.38 542 ARG A C 1
ATOM 4104 O O . ARG A 1 542 ? -37.232 14.690 35.322 1.00 93.38 542 ARG A O 1
ATOM 4111 N N . LEU A 1 543 ? -39.046 15.848 35.981 1.00 95.94 543 LEU A N 1
ATOM 4112 C CA . LEU A 1 543 ? -38.982 16.824 34.891 1.00 95.94 543 LEU A CA 1
ATOM 4113 C C . LEU A 1 543 ? -37.792 17.782 35.043 1.00 95.94 543 LEU A C 1
ATOM 4115 O O . LEU A 1 543 ? -37.117 18.081 34.056 1.00 95.94 543 LEU A O 1
ATOM 4119 N N . ALA A 1 544 ? -37.500 18.240 36.264 1.00 97.25 544 ALA A N 1
ATOM 4120 C CA . ALA A 1 544 ? -36.321 19.056 36.551 1.00 97.25 544 ALA A CA 1
ATOM 4121 C C . ALA A 1 544 ? -35.023 18.296 36.238 1.00 97.25 544 ALA A C 1
ATOM 4123 O O . ALA A 1 544 ? -34.115 18.855 35.621 1.00 97.25 544 ALA A O 1
ATOM 4124 N N . TYR A 1 545 ? -34.964 17.009 36.586 1.00 96.12 545 TYR A N 1
ATOM 4125 C CA . TYR A 1 545 ? -33.854 16.125 36.251 1.00 96.12 545 TYR A CA 1
ATOM 4126 C C . TYR A 1 545 ? -33.678 15.969 34.734 1.00 96.12 545 TYR A C 1
ATOM 4128 O O . TYR A 1 545 ? -32.580 16.197 34.225 1.00 96.12 545 TYR A O 1
ATOM 4136 N N . ALA A 1 546 ? -34.755 15.674 33.996 1.00 95.88 546 ALA A N 1
ATOM 4137 C CA . ALA A 1 546 ? -34.721 15.539 32.536 1.00 95.88 546 ALA A CA 1
ATOM 4138 C C . ALA A 1 546 ? -34.234 16.823 31.840 1.00 95.88 546 ALA A C 1
ATOM 4140 O O . ALA A 1 546 ? -33.353 16.782 30.977 1.00 95.88 546 ALA A O 1
ATOM 4141 N N . ARG A 1 547 ? -34.758 17.982 32.261 1.00 97.81 547 ARG A N 1
ATOM 4142 C CA . ARG A 1 547 ? -34.342 19.298 31.753 1.00 97.81 547 ARG A CA 1
ATOM 4143 C C . ARG A 1 547 ? -32.882 19.589 32.054 1.00 97.81 547 ARG A C 1
ATOM 4145 O O . ARG A 1 547 ? -32.170 20.054 31.172 1.00 97.81 547 ARG A O 1
ATOM 4152 N N . TRP A 1 548 ? -32.429 19.292 33.269 1.00 97.19 548 TRP A N 1
ATOM 4153 C CA . TRP A 1 548 ? -31.039 19.502 33.650 1.00 97.19 548 TRP A CA 1
ATOM 4154 C C . TRP A 1 548 ? -30.083 18.606 32.856 1.00 97.19 548 TRP A C 1
ATOM 4156 O O . TRP A 1 548 ? -29.067 19.100 32.376 1.00 97.19 548 TRP A O 1
ATOM 4166 N N . LEU A 1 549 ? -30.411 17.326 32.643 1.00 95.44 549 LEU A N 1
ATOM 4167 C CA . LEU A 1 549 ? -29.616 16.437 31.786 1.00 95.44 549 LEU A CA 1
ATOM 4168 C C . LEU A 1 549 ? -29.501 16.984 30.355 1.00 95.44 549 LEU A C 1
ATOM 4170 O O . LEU A 1 549 ? -28.405 17.026 29.796 1.00 95.44 549 LEU A O 1
ATOM 4174 N N . ALA A 1 550 ? -30.606 17.482 29.791 1.00 94.38 550 ALA A N 1
ATOM 4175 C CA . ALA A 1 550 ? -30.640 18.040 28.439 1.00 94.38 550 ALA A CA 1
ATOM 4176 C C . ALA A 1 550 ? -29.732 19.274 28.252 1.00 94.38 550 ALA A C 1
ATOM 4178 O O . ALA A 1 550 ? -29.350 19.590 27.123 1.00 94.38 550 ALA A O 1
ATOM 4179 N N . THR A 1 551 ? -29.358 19.971 29.333 1.00 94.88 551 THR A N 1
ATOM 4180 C CA . THR A 1 551 ? -28.454 21.129 29.267 1.00 94.88 551 THR A CA 1
ATOM 4181 C C . THR A 1 551 ? -26.977 20.782 29.442 1.00 94.88 551 THR A C 1
ATOM 4183 O O . THR A 1 551 ? -26.151 21.661 29.221 1.00 94.88 551 THR A O 1
ATOM 4186 N N . GLN A 1 552 ? -26.617 19.552 29.835 1.00 93.50 552 GLN A N 1
ATOM 4187 C CA . GLN A 1 552 ? -25.226 19.241 30.196 1.00 93.50 552 GLN A CA 1
ATOM 4188 C C . GLN A 1 552 ? -24.279 19.215 28.994 1.00 93.50 552 GLN A C 1
ATOM 4190 O O . GLN A 1 552 ? -23.163 19.698 29.111 1.00 93.50 552 GLN A O 1
ATOM 4195 N N . ARG A 1 553 ? -24.709 18.709 27.829 1.00 85.06 553 ARG A N 1
ATOM 4196 C CA . ARG A 1 553 ? -23.933 18.763 26.570 1.00 85.06 553 ARG A CA 1
ATOM 4197 C C . ARG A 1 553 ? -22.455 18.341 26.734 1.00 85.06 553 ARG A C 1
ATOM 4199 O O . ARG A 1 553 ? -21.547 19.122 26.458 1.00 85.06 553 ARG A O 1
ATOM 4206 N N . GLY A 1 554 ? -22.201 17.117 27.190 1.00 86.69 554 GLY A N 1
ATOM 4207 C CA . GLY A 1 554 ? -20.862 16.532 27.355 1.00 86.69 554 GLY A CA 1
ATOM 4208 C C . GLY A 1 554 ? -20.198 16.797 28.706 1.00 86.69 554 GLY A C 1
ATOM 4209 O O . GLY A 1 554 ? -19.098 16.307 28.962 1.00 86.69 554 GLY A O 1
ATOM 4210 N N . GLN A 1 555 ? -20.829 17.583 29.575 1.00 92.25 555 GLN A N 1
ATOM 4211 C CA . GLN A 1 555 ? -20.260 18.017 30.848 1.00 92.25 555 GLN A CA 1
ATOM 4212 C C . GLN A 1 555 ? -20.247 16.959 31.958 1.00 92.25 555 GLN A C 1
ATOM 4214 O O . GLN A 1 555 ? -19.578 17.194 32.971 1.00 92.25 555 GLN A O 1
ATOM 4219 N N . LEU A 1 556 ? -20.981 15.850 31.815 1.00 91.81 556 LEU A N 1
ATOM 4220 C CA . LEU A 1 556 ? -21.046 14.790 32.829 1.00 91.81 556 LEU A CA 1
ATOM 4221 C C . LEU A 1 556 ? -20.073 13.648 32.568 1.00 91.81 556 LEU A C 1
ATOM 4223 O O . LEU A 1 556 ? -19.716 12.945 33.511 1.00 91.81 556 LEU A O 1
ATOM 4227 N N . PHE A 1 557 ? -19.643 13.456 31.326 1.00 93.62 557 PHE A N 1
ATOM 4228 C CA . PHE A 1 557 ? -18.837 12.298 30.955 1.00 93.62 557 PHE A CA 1
ATOM 4229 C C . PHE A 1 557 ? -17.571 12.725 30.203 1.00 93.62 557 PHE A C 1
ATOM 4231 O O . PHE A 1 557 ? -16.705 13.400 30.770 1.00 93.62 557 PHE A O 1
ATOM 4238 N N . HIS A 1 558 ? -17.451 12.328 28.936 1.00 89.56 558 HIS A N 1
ATOM 4239 C CA . HIS A 1 558 ? -16.238 12.480 28.132 1.00 89.56 558 HIS A CA 1
ATOM 4240 C C . HIS A 1 558 ? -16.290 13.651 27.133 1.00 89.56 558 HIS A C 1
ATOM 4242 O O . HIS A 1 558 ? -15.404 13.758 26.293 1.00 89.56 558 HIS A O 1
ATOM 4248 N N . GLY A 1 559 ? -17.285 14.541 27.227 1.00 86.50 559 GLY A N 1
ATOM 4249 C CA . GLY A 1 559 ? -17.486 15.635 26.270 1.00 86.50 559 GLY A CA 1
ATOM 4250 C C . GLY A 1 559 ? -18.450 15.298 25.127 1.00 86.50 559 GLY A C 1
ATOM 4251 O O . GLY A 1 559 ? -18.938 14.175 24.998 1.00 86.50 559 GLY A O 1
ATOM 4252 N N . VAL A 1 560 ? -18.744 16.308 24.301 1.00 80.25 560 VAL A N 1
ATOM 4253 C CA . VAL A 1 560 ? -19.451 16.149 23.020 1.00 80.25 560 VAL A CA 1
ATOM 4254 C C . VAL A 1 560 ? -18.400 15.979 21.940 1.00 80.25 560 VAL A C 1
ATOM 4256 O O . VAL A 1 560 ? -17.737 16.940 21.560 1.00 80.25 560 VAL A O 1
ATOM 4259 N N . ASP A 1 561 ? -18.246 14.746 21.476 1.00 83.62 561 ASP A N 1
ATOM 4260 C CA . ASP A 1 561 ? -17.245 14.379 20.486 1.00 83.62 561 ASP A CA 1
ATOM 4261 C C . ASP A 1 561 ? -17.895 13.572 19.360 1.00 83.62 561 ASP A C 1
ATOM 4263 O O . ASP A 1 561 ? -18.057 12.352 19.429 1.00 83.62 561 ASP A O 1
ATOM 4267 N N . ASN A 1 562 ? -18.315 14.275 18.311 1.00 81.38 562 ASN A N 1
ATOM 4268 C CA . ASN A 1 562 ? -18.999 13.654 17.179 1.00 81.38 562 ASN A CA 1
ATOM 4269 C C . ASN A 1 562 ? -18.099 12.650 16.443 1.00 81.38 562 ASN A C 1
ATOM 4271 O O . ASN A 1 562 ? -18.612 11.662 15.919 1.00 81.38 562 ASN A O 1
ATOM 4275 N N . ALA A 1 563 ? -16.778 12.867 16.432 1.00 83.44 563 ALA A N 1
ATOM 4276 C CA . ALA A 1 563 ? -15.827 11.938 15.829 1.00 83.44 563 ALA A CA 1
ATOM 4277 C C . ALA A 1 563 ? -15.784 10.616 16.610 1.00 83.44 563 ALA A C 1
ATOM 4279 O O . ALA A 1 563 ? -15.790 9.544 16.000 1.00 83.44 563 ALA A O 1
ATOM 4280 N N . TRP A 1 564 ? -15.845 10.671 17.944 1.00 87.12 564 TRP A N 1
ATOM 4281 C CA . TRP A 1 564 ? -15.912 9.490 18.810 1.00 87.12 564 TRP A CA 1
ATOM 4282 C C . TRP A 1 564 ? -17.151 8.641 18.533 1.00 87.12 564 TRP A C 1
ATOM 4284 O O . TRP A 1 564 ? -17.047 7.456 18.213 1.00 87.12 564 TRP A O 1
ATOM 4294 N N . TYR A 1 565 ? -18.333 9.256 18.592 1.00 84.38 565 TYR A N 1
ATOM 4295 C CA . TYR A 1 565 ? -19.598 8.556 18.361 1.00 84.38 565 TYR A CA 1
ATOM 4296 C C . TYR A 1 565 ? -19.690 7.968 16.950 1.00 84.38 565 TYR A C 1
ATOM 4298 O O . TYR A 1 565 ? -20.134 6.830 16.786 1.00 84.38 565 TYR A O 1
ATOM 4306 N N . ARG A 1 566 ? -19.226 8.710 15.936 1.00 82.25 566 ARG A N 1
ATOM 4307 C CA . ARG A 1 566 ? -19.158 8.220 14.556 1.00 82.25 566 ARG A CA 1
ATOM 4308 C C . ARG A 1 566 ? -18.239 7.009 14.436 1.00 82.25 566 ARG A C 1
ATOM 4310 O O . ARG A 1 566 ? -18.642 6.013 13.842 1.00 82.25 566 ARG A O 1
ATOM 4317 N N . SER A 1 567 ? -17.051 7.072 15.040 1.00 85.44 567 SER A N 1
ATOM 4318 C CA . SER A 1 567 ? -16.081 5.970 15.020 1.00 85.44 567 SER A CA 1
ATOM 4319 C C . SER A 1 567 ? -16.692 4.698 15.620 1.00 85.44 567 SER A C 1
ATOM 4321 O O . SER A 1 567 ? -16.621 3.635 15.006 1.00 85.44 567 SER A O 1
ATOM 4323 N N . LEU A 1 568 ? -17.403 4.807 16.751 1.00 88.56 568 LEU A N 1
ATOM 4324 C CA . LEU A 1 568 ? -18.143 3.685 17.345 1.00 88.56 568 LEU A CA 1
ATOM 4325 C C . LEU A 1 568 ? -19.253 3.148 16.427 1.00 88.56 568 LEU A C 1
ATOM 4327 O O . LEU A 1 568 ? -19.425 1.936 16.310 1.00 88.56 568 LEU A O 1
ATOM 4331 N N . GLY A 1 569 ? -19.996 4.032 15.756 1.00 85.00 569 GLY A N 1
ATOM 4332 C CA . GLY A 1 569 ? -21.018 3.644 14.781 1.00 85.00 569 GLY A CA 1
ATOM 4333 C C . GLY A 1 569 ? -20.438 2.859 13.599 1.00 85.00 569 GLY A C 1
ATOM 4334 O O . GLY A 1 569 ? -20.968 1.807 13.237 1.00 85.00 569 GLY A O 1
ATOM 4335 N N . TRP A 1 570 ? -19.319 3.323 13.038 1.00 82.50 570 TRP A N 1
ATOM 4336 C CA . TRP A 1 570 ? -18.588 2.610 11.988 1.00 82.50 570 TRP A CA 1
ATOM 4337 C C . TRP A 1 570 ? -18.031 1.278 12.473 1.00 82.50 570 TRP A C 1
ATOM 4339 O O . TRP A 1 570 ? -18.139 0.288 11.753 1.00 82.50 570 TRP A O 1
ATOM 4349 N N . ARG A 1 571 ? -17.521 1.216 13.708 1.00 86.06 571 ARG A N 1
ATOM 4350 C CA . ARG A 1 571 ? -17.071 -0.040 14.309 1.00 86.06 571 ARG A CA 1
ATOM 4351 C C . ARG A 1 571 ? -18.210 -1.048 14.404 1.00 86.06 571 ARG A C 1
ATOM 4353 O O . ARG A 1 571 ? -18.042 -2.174 13.961 1.00 86.06 571 ARG A O 1
ATOM 4360 N N . VAL A 1 572 ? -19.387 -0.656 14.896 1.00 86.12 572 VAL A N 1
ATOM 4361 C CA . VAL A 1 572 ? -20.564 -1.548 14.938 1.00 86.12 572 VAL A CA 1
ATOM 4362 C C . VAL A 1 572 ? -20.956 -2.025 13.539 1.00 86.12 572 VAL A C 1
ATOM 4364 O O . VAL A 1 572 ? -21.288 -3.197 13.369 1.00 86.12 572 VAL A O 1
ATOM 4367 N N . ALA A 1 573 ? -20.919 -1.144 12.535 1.00 82.12 573 ALA A N 1
ATOM 4368 C CA . ALA A 1 573 ? -21.203 -1.525 11.154 1.00 82.12 573 ALA A CA 1
ATOM 4369 C C . ALA A 1 573 ? -20.181 -2.546 10.623 1.00 82.12 573 ALA A C 1
ATOM 4371 O O . ALA A 1 573 ? -20.584 -3.561 10.061 1.00 82.12 573 ALA A O 1
ATOM 4372 N N . ALA A 1 574 ? -18.887 -2.325 10.875 1.00 79.81 574 ALA A N 1
ATOM 4373 C CA . ALA A 1 574 ? -17.821 -3.252 10.511 1.00 79.81 574 ALA A CA 1
ATOM 4374 C C . ALA A 1 574 ? -17.952 -4.600 11.240 1.00 79.81 574 ALA A C 1
ATOM 4376 O O . ALA A 1 574 ? -17.793 -5.639 10.613 1.00 79.81 574 ALA A O 1
ATOM 4377 N N . LEU A 1 575 ? -18.306 -4.593 12.533 1.00 82.19 575 LEU A N 1
ATOM 4378 C CA . LEU A 1 575 ? -18.538 -5.791 13.355 1.00 82.19 575 LEU A CA 1
ATOM 4379 C C . LEU A 1 575 ? -19.690 -6.669 12.845 1.00 82.19 575 LEU A C 1
ATOM 4381 O O . LEU A 1 575 ? -19.673 -7.884 13.021 1.00 82.19 575 LEU A O 1
ATOM 4385 N N . ARG A 1 576 ? -20.690 -6.067 12.192 1.00 83.69 576 ARG A N 1
ATOM 4386 C CA . ARG A 1 576 ? -21.803 -6.793 11.559 1.00 83.69 576 ARG A CA 1
ATOM 4387 C C . ARG A 1 576 ? -21.428 -7.383 10.196 1.00 83.69 576 ARG A C 1
ATOM 4389 O O . ARG A 1 576 ? -22.111 -8.295 9.731 1.00 83.69 576 ARG A O 1
ATOM 4396 N N . ASP A 1 577 ? -20.376 -6.876 9.555 1.00 77.44 577 ASP A N 1
ATOM 4397 C CA . ASP A 1 577 ? -19.889 -7.398 8.282 1.00 77.44 577 ASP A CA 1
ATOM 4398 C C . ASP A 1 577 ? -18.945 -8.590 8.515 1.00 77.44 577 ASP A C 1
ATOM 4400 O O . ASP A 1 577 ? -17.763 -8.457 8.853 1.00 77.44 577 ASP A O 1
ATOM 4404 N N . THR A 1 578 ? -19.491 -9.792 8.328 1.00 58.53 578 THR A N 1
ATOM 4405 C CA . THR A 1 578 ? -18.765 -11.061 8.496 1.00 58.53 578 THR A CA 1
ATOM 4406 C C . THR A 1 578 ? -17.579 -11.210 7.541 1.00 58.53 578 THR A C 1
ATOM 4408 O O . THR A 1 578 ? -16.640 -11.931 7.873 1.00 58.53 578 THR A O 1
ATOM 4411 N N . ALA A 1 579 ? -17.552 -10.494 6.407 1.00 54.66 579 ALA A N 1
ATOM 4412 C CA . ALA A 1 579 ? -16.423 -10.524 5.473 1.00 54.66 579 ALA A CA 1
ATOM 4413 C C . ALA A 1 579 ? -15.160 -9.841 6.032 1.00 54.66 579 ALA A C 1
ATOM 4415 O O . ALA A 1 579 ? -14.055 -10.121 5.574 1.00 54.66 579 ALA A O 1
ATOM 4416 N N . VAL A 1 580 ? -15.310 -8.968 7.033 1.00 51.59 580 VAL A N 1
ATOM 4417 C CA . VAL A 1 580 ? -14.210 -8.208 7.658 1.00 51.59 580 VAL A CA 1
ATOM 4418 C C . VAL A 1 580 ? -13.595 -8.969 8.847 1.00 51.59 580 VAL A C 1
ATOM 4420 O O . VAL A 1 580 ? -12.542 -8.595 9.366 1.00 51.59 580 VAL A O 1
ATOM 4423 N N . HIS A 1 581 ? -14.223 -10.063 9.286 1.00 52.22 581 HIS A N 1
ATOM 4424 C CA . HIS A 1 581 ? -13.849 -10.775 10.507 1.00 52.22 581 HIS A CA 1
ATOM 4425 C C . HIS A 1 581 ? -12.937 -11.960 10.197 1.00 52.22 581 HIS A C 1
ATOM 4427 O O . HIS A 1 581 ? -13.384 -13.085 9.983 1.00 52.22 581 HIS A O 1
ATOM 4433 N N . GLY A 1 582 ? -11.627 -11.703 10.202 1.00 52.31 582 GLY A N 1
ATOM 4434 C CA . GLY A 1 582 ? -10.611 -12.756 10.207 1.00 52.31 582 GLY A CA 1
ATOM 4435 C C . GLY A 1 582 ? -10.745 -13.689 11.424 1.00 52.31 582 GLY A C 1
ATOM 4436 O O . GLY A 1 582 ? -11.276 -13.312 12.469 1.00 52.31 582 GLY A O 1
ATOM 4437 N N . ARG A 1 583 ? -10.224 -14.918 11.308 1.00 51.22 583 ARG A N 1
ATOM 4438 C CA . ARG A 1 583 ? -10.393 -16.047 12.258 1.00 51.22 583 ARG A CA 1
ATOM 4439 C C . ARG A 1 583 ? -9.862 -15.840 13.694 1.00 51.22 583 ARG A C 1
ATOM 4441 O O . ARG A 1 583 ? -9.935 -16.769 14.489 1.00 51.22 583 ARG A O 1
ATOM 4448 N N . ALA A 1 584 ? -9.335 -14.669 14.052 1.00 54.91 584 ALA A N 1
ATOM 4449 C CA . ALA A 1 584 ? -8.606 -14.455 15.307 1.00 54.91 584 ALA A CA 1
ATOM 4450 C C . ALA A 1 584 ? -9.005 -13.160 16.036 1.00 54.91 584 ALA A C 1
ATOM 4452 O O . ALA A 1 584 ? -8.138 -12.403 16.477 1.00 54.91 584 ALA A O 1
ATOM 4453 N N . ALA A 1 585 ? -10.299 -12.838 16.127 1.00 64.50 585 ALA A N 1
ATOM 4454 C CA . ALA A 1 585 ? -10.763 -11.687 16.905 1.00 64.50 585 ALA A CA 1
ATOM 4455 C C . ALA A 1 585 ? -10.491 -11.886 18.412 1.00 64.50 585 ALA A C 1
ATOM 4457 O O . ALA A 1 585 ? -10.779 -12.944 18.963 1.00 64.50 585 ALA A O 1
ATOM 4458 N N . ALA A 1 586 ? -9.930 -10.870 19.083 1.00 72.00 586 ALA A N 1
ATOM 4459 C CA . ALA A 1 586 ? -9.644 -10.931 20.526 1.00 72.00 586 ALA A CA 1
ATOM 4460 C C . ALA A 1 586 ? -10.924 -10.933 21.395 1.00 72.00 586 ALA A C 1
ATOM 4462 O O . ALA A 1 586 ? -10.881 -11.289 22.572 1.00 72.00 586 ALA A O 1
ATOM 4463 N N . LEU A 1 587 ? -12.047 -10.521 20.801 1.00 80.12 587 LEU A N 1
ATOM 4464 C CA . LEU A 1 587 ? -13.408 -10.531 21.332 1.00 80.12 587 LEU A CA 1
ATOM 4465 C C . LEU A 1 587 ? -14.342 -11.055 20.242 1.00 80.12 587 LEU A C 1
ATOM 4467 O O . LEU A 1 587 ? -14.064 -10.855 19.058 1.00 80.12 587 LEU A O 1
ATOM 4471 N N . SER A 1 588 ? -15.457 -11.683 20.618 1.00 85.38 588 SER A N 1
ATOM 4472 C CA . SER A 1 588 ? -16.508 -11.940 19.627 1.00 85.38 588 SER A CA 1
ATOM 4473 C C . SER A 1 588 ? -17.146 -10.617 19.182 1.00 85.38 588 SER A C 1
ATOM 4475 O O . SER A 1 588 ? -17.197 -9.653 19.951 1.00 85.38 588 SER A O 1
ATOM 4477 N N . ALA A 1 589 ? -17.653 -10.566 17.947 1.00 85.88 589 ALA A N 1
ATOM 4478 C CA . ALA A 1 589 ? -18.333 -9.375 17.438 1.00 85.88 589 ALA A CA 1
ATOM 4479 C C . ALA A 1 589 ? -19.520 -8.973 18.334 1.00 85.88 589 ALA A C 1
ATOM 4481 O O . ALA A 1 589 ? -19.711 -7.790 18.611 1.00 85.88 589 ALA A O 1
ATOM 4482 N N . ASP A 1 590 ? -20.263 -9.952 18.857 1.00 89.25 590 ASP A N 1
ATOM 4483 C CA . ASP A 1 590 ? -21.389 -9.716 19.764 1.00 89.25 590 ASP A CA 1
ATOM 4484 C C . ASP A 1 590 ? -20.946 -9.142 21.117 1.00 89.25 590 ASP A C 1
ATOM 4486 O O . ASP A 1 590 ? -21.572 -8.199 21.611 1.00 89.25 590 ASP A O 1
ATOM 4490 N N . GLU A 1 591 ? -19.854 -9.657 21.700 1.00 90.12 591 GLU A N 1
ATOM 4491 C CA . GLU A 1 591 ? -19.268 -9.109 22.933 1.00 90.12 591 GLU A CA 1
ATOM 4492 C C . GLU A 1 591 ? -18.877 -7.638 22.745 1.00 90.12 591 GLU A C 1
ATOM 4494 O O . GLU A 1 591 ? -19.195 -6.792 23.585 1.00 90.12 591 GLU A O 1
ATOM 4499 N N . GLU A 1 592 ? -18.220 -7.315 21.630 1.00 90.44 592 GLU A N 1
ATOM 4500 C CA . GLU A 1 592 ? -17.757 -5.957 21.351 1.00 90.44 592 GLU A CA 1
ATOM 4501 C C . GLU A 1 592 ? -18.924 -5.001 21.040 1.00 90.44 592 GLU A C 1
ATOM 4503 O O . GLU A 1 592 ? -18.986 -3.906 21.601 1.00 90.44 592 GLU A O 1
ATOM 4508 N N . ILE A 1 593 ? -19.910 -5.417 20.235 1.00 90.50 593 ILE A N 1
ATOM 4509 C CA . ILE A 1 593 ? -21.130 -4.629 19.977 1.00 90.50 593 ILE A CA 1
ATOM 4510 C C . ILE A 1 593 ? -21.893 -4.360 21.282 1.00 90.50 593 ILE A C 1
ATOM 4512 O O . ILE A 1 593 ? -22.390 -3.248 21.486 1.00 90.50 593 ILE A O 1
ATOM 4516 N N . ALA A 1 594 ? -21.998 -5.350 22.173 1.00 91.81 594 ALA A N 1
ATOM 4517 C CA . ALA A 1 594 ? -22.647 -5.182 23.471 1.00 91.81 594 ALA A CA 1
ATOM 4518 C C . ALA A 1 594 ? -21.888 -4.191 24.368 1.00 91.81 594 ALA A C 1
ATOM 4520 O O . ALA A 1 594 ? -22.513 -3.363 25.040 1.00 91.81 594 ALA A O 1
ATOM 4521 N N . ALA A 1 595 ? -20.555 -4.222 24.343 1.00 93.31 595 ALA A N 1
ATOM 4522 C CA . ALA A 1 595 ? -19.713 -3.269 25.057 1.00 93.31 595 ALA A CA 1
ATOM 4523 C C . ALA A 1 595 ? -19.874 -1.838 24.508 1.00 93.31 595 ALA A C 1
ATOM 4525 O O . ALA A 1 595 ? -20.092 -0.907 25.288 1.00 93.31 595 ALA A O 1
ATOM 4526 N N . ILE A 1 596 ? -19.874 -1.663 23.178 1.00 92.88 596 ILE A N 1
ATOM 4527 C CA . ILE A 1 596 ? -20.143 -0.371 22.521 1.00 92.88 596 ILE A CA 1
ATOM 4528 C C . ILE A 1 596 ? -21.525 0.153 22.913 1.00 92.88 596 ILE A C 1
ATOM 4530 O O . ILE A 1 596 ? -21.654 1.314 23.300 1.00 92.88 596 ILE A O 1
ATOM 4534 N N . ARG A 1 597 ? -22.560 -0.697 22.866 1.00 92.06 597 ARG A N 1
ATOM 4535 C CA . ARG A 1 597 ? -23.916 -0.316 23.285 1.00 92.06 597 ARG A CA 1
ATOM 4536 C C . ARG A 1 597 ? -23.940 0.142 24.738 1.00 92.06 597 ARG A C 1
ATOM 4538 O O . ARG A 1 597 ? -24.471 1.210 25.021 1.00 92.06 597 ARG A O 1
ATOM 4545 N N . THR A 1 598 ? -23.335 -0.638 25.632 1.00 92.94 598 THR A N 1
ATOM 4546 C CA . THR A 1 598 ? -23.265 -0.321 27.064 1.00 92.94 598 THR A CA 1
ATOM 4547 C C . THR A 1 598 ? -22.588 1.026 27.293 1.00 92.94 598 THR A C 1
ATOM 4549 O O . THR A 1 598 ? -23.095 1.833 28.064 1.00 92.94 598 THR A O 1
ATOM 4552 N N . HIS A 1 599 ? -21.477 1.299 26.602 1.00 94.12 599 HIS A N 1
ATOM 4553 C CA . HIS A 1 599 ? -20.798 2.595 26.654 1.00 94.12 599 HIS A CA 1
ATOM 4554 C C . HIS A 1 599 ? -21.726 3.730 26.214 1.00 94.12 599 HIS A C 1
ATOM 4556 O O . HIS A 1 599 ? -21.949 4.676 26.965 1.00 94.12 599 HIS A O 1
ATOM 4562 N N . LEU A 1 600 ? -22.324 3.609 25.027 1.00 91.88 600 LEU A N 1
ATOM 4563 C CA . LEU A 1 600 ? -23.195 4.637 24.459 1.00 91.88 600 LEU A CA 1
ATOM 4564 C C . LEU A 1 600 ? -24.410 4.926 25.349 1.00 91.88 600 LEU A C 1
ATOM 4566 O O . LEU A 1 600 ? -24.712 6.088 25.609 1.00 91.88 600 LEU A O 1
ATOM 4570 N N . GLU A 1 601 ? -25.078 3.900 25.869 1.00 90.19 601 GLU A N 1
ATOM 4571 C CA . GLU A 1 601 ? -26.217 4.056 26.781 1.00 90.19 601 GLU A CA 1
ATOM 4572 C C . GLU A 1 601 ? -25.801 4.620 28.147 1.00 90.19 601 GLU A C 1
ATOM 4574 O O . GLU A 1 601 ? -26.555 5.386 28.751 1.00 90.19 601 GLU A O 1
ATOM 4579 N N . ALA A 1 602 ? -24.600 4.282 28.627 1.00 91.38 602 ALA A N 1
ATOM 4580 C CA . ALA A 1 602 ? -24.102 4.739 29.918 1.00 91.38 602 ALA A CA 1
ATOM 4581 C C . ALA A 1 602 ? -23.580 6.184 29.896 1.00 91.38 602 ALA A C 1
ATOM 4583 O O . ALA A 1 602 ? -23.647 6.862 30.914 1.00 91.38 602 ALA A O 1
ATOM 4584 N N . THR A 1 603 ? -23.040 6.675 28.778 1.00 92.38 603 THR A N 1
ATOM 4585 C CA . THR A 1 603 ? -22.287 7.945 28.770 1.00 92.38 603 THR A CA 1
ATOM 4586 C C . THR A 1 603 ? -22.863 9.026 27.857 1.00 92.38 603 THR A C 1
ATOM 4588 O O . THR A 1 603 ? -22.184 10.019 27.601 1.00 92.38 603 THR A O 1
ATOM 4591 N N . THR A 1 604 ? -24.085 8.865 27.345 1.00 91.44 604 THR A N 1
ATOM 4592 C CA . THR A 1 604 ? -24.703 9.841 26.427 1.00 91.44 604 THR A CA 1
ATOM 4593 C C . THR A 1 604 ? -25.786 10.646 27.142 1.00 91.44 604 THR A C 1
ATOM 4595 O O . THR A 1 604 ? -26.908 10.170 27.307 1.00 91.44 604 THR A O 1
ATOM 4598 N N . GLU A 1 605 ? -25.499 11.889 27.557 1.00 91.88 605 GLU A N 1
ATOM 4599 C CA . GLU A 1 605 ? -26.477 12.688 28.323 1.00 91.88 605 GLU A CA 1
ATOM 4600 C C . GLU A 1 605 ? -27.819 12.910 27.603 1.00 91.88 605 GLU A C 1
ATOM 4602 O O . GLU A 1 605 ? -28.854 12.799 28.265 1.00 91.88 605 GLU A O 1
ATOM 4607 N N . PRO A 1 606 ? -27.867 13.174 26.278 1.00 91.38 606 PRO A N 1
ATOM 4608 C CA . PRO A 1 606 ? -29.137 13.270 25.558 1.00 91.38 606 PRO A CA 1
ATOM 4609 C C . PRO A 1 606 ? -29.984 11.998 25.661 1.00 91.38 606 PRO A C 1
ATOM 4611 O O . PRO A 1 606 ? -31.202 12.086 25.798 1.00 91.38 606 PRO A O 1
ATOM 4614 N N . TYR A 1 607 ? -29.354 10.820 25.652 1.00 91.19 607 TYR A N 1
ATOM 4615 C CA . TYR A 1 607 ? -30.056 9.551 25.830 1.00 91.19 607 TYR A CA 1
ATOM 4616 C C . TYR A 1 607 ? -30.663 9.447 27.234 1.00 91.19 607 TYR A C 1
ATOM 4618 O O . TYR A 1 607 ? -31.842 9.116 27.376 1.00 91.19 607 TYR A O 1
ATOM 4626 N N . LEU A 1 608 ? -29.911 9.837 28.269 1.00 92.06 608 LEU A N 1
ATOM 4627 C CA . LEU A 1 608 ? -30.414 9.881 29.647 1.00 92.06 608 LEU A CA 1
ATOM 4628 C C . LEU A 1 608 ? -31.573 10.871 29.811 1.00 92.06 608 LEU A C 1
ATOM 4630 O O . LEU A 1 608 ? -32.561 10.570 30.481 1.00 92.06 608 LEU A O 1
ATOM 4634 N N . ALA A 1 609 ? -31.482 12.040 29.172 1.00 94.00 609 ALA A N 1
ATOM 4635 C CA . ALA A 1 609 ? -32.550 13.032 29.171 1.00 94.00 609 ALA A CA 1
ATOM 4636 C C . ALA A 1 609 ? -33.820 12.489 28.497 1.00 94.00 609 ALA A C 1
ATOM 4638 O O . ALA A 1 609 ? -34.906 12.616 29.062 1.00 94.00 609 ALA A O 1
ATOM 4639 N N . VAL A 1 610 ? -33.696 11.834 27.335 1.00 92.81 610 VAL A N 1
ATOM 4640 C CA . VAL A 1 610 ? -34.814 11.158 26.649 1.00 92.81 610 VAL A CA 1
ATOM 4641 C C . VAL A 1 610 ? -35.453 10.101 27.553 1.00 92.81 610 VAL A C 1
ATOM 4643 O O . VAL A 1 610 ? -36.679 10.052 27.648 1.00 92.81 610 VAL A O 1
ATOM 4646 N N . HIS A 1 611 ? -34.647 9.311 28.270 1.00 91.75 611 HIS A N 1
ATOM 4647 C CA . HIS A 1 611 ? -35.135 8.317 29.230 1.00 91.75 611 HIS A CA 1
ATOM 4648 C C . HIS A 1 611 ? -35.954 8.964 30.358 1.00 91.75 611 HIS A C 1
ATOM 4650 O O . HIS A 1 611 ? -37.094 8.572 30.613 1.00 91.75 611 HIS A O 1
ATOM 4656 N N . ALA A 1 612 ? -35.415 10.016 30.983 1.00 93.25 612 ALA A N 1
ATOM 4657 C CA . ALA A 1 612 ? -36.084 10.739 32.063 1.00 93.25 612 ALA A CA 1
ATOM 4658 C C . ALA A 1 612 ? -37.382 11.433 31.599 1.00 93.25 612 ALA A C 1
ATOM 4660 O O . ALA A 1 612 ? -38.388 11.388 32.312 1.00 93.25 612 ALA A O 1
ATOM 4661 N N . TYR A 1 613 ? -37.399 12.017 30.393 1.00 95.44 613 TYR A N 1
ATOM 4662 C CA . TYR A 1 613 ? -38.613 12.579 29.791 1.00 95.44 613 TYR A CA 1
ATOM 4663 C C . TYR A 1 613 ? -39.669 11.511 29.503 1.00 95.44 613 TYR A C 1
ATOM 4665 O O . TYR A 1 613 ? -40.839 11.708 29.827 1.00 95.44 613 TYR A O 1
ATOM 4673 N N . GLY A 1 614 ? -39.282 10.384 28.899 1.00 92.56 614 GLY A N 1
ATOM 4674 C CA . GLY A 1 614 ? -40.228 9.317 28.572 1.00 92.56 614 GLY A CA 1
ATOM 4675 C C . GLY A 1 614 ? -40.851 8.691 29.818 1.00 92.56 614 GLY A C 1
ATOM 4676 O O . GLY A 1 614 ? -42.050 8.426 29.826 1.00 92.56 614 GLY A O 1
ATOM 4677 N N . GLU A 1 615 ? -40.090 8.544 30.905 1.00 91.06 615 GLU A N 1
ATOM 4678 C CA . GLU A 1 615 ? -40.647 8.116 32.190 1.00 91.06 615 GLU A CA 1
ATOM 4679 C C . GLU A 1 615 ? -41.627 9.126 32.790 1.00 91.06 615 GLU A C 1
ATOM 4681 O O . GLU A 1 615 ? -42.668 8.731 33.316 1.00 91.06 615 GLU A O 1
ATOM 4686 N N . TRP A 1 616 ? -41.323 10.425 32.711 1.00 94.56 616 TRP A N 1
ATOM 4687 C CA . TRP A 1 616 ? -42.255 11.463 33.154 1.00 94.56 616 TRP A CA 1
ATOM 4688 C C . TRP A 1 616 ? -43.566 11.407 32.352 1.00 94.56 616 TRP A C 1
ATOM 4690 O O . TRP A 1 616 ? -44.656 11.422 32.928 1.00 94.56 616 TRP A O 1
ATOM 4700 N N . LEU A 1 617 ? -43.474 11.258 31.026 1.00 93.12 617 LEU A N 1
ATOM 4701 C CA . LEU A 1 617 ? -44.640 11.133 30.146 1.00 93.12 617 LEU A CA 1
ATOM 4702 C C . LEU A 1 617 ? -45.454 9.871 30.454 1.00 93.12 617 LEU A C 1
ATOM 4704 O O . LEU A 1 617 ? -46.676 9.942 30.542 1.00 93.12 617 LEU A O 1
ATOM 4708 N N . ALA A 1 618 ? -44.795 8.737 30.697 1.00 90.38 618 ALA A N 1
ATOM 4709 C CA . ALA A 1 618 ? -45.468 7.493 31.065 1.00 90.38 618 ALA A CA 1
ATOM 4710 C C . ALA A 1 618 ? -46.193 7.587 32.421 1.00 90.38 618 ALA A C 1
ATOM 4712 O O . ALA A 1 618 ? -47.282 7.040 32.584 1.00 90.38 618 ALA A O 1
ATOM 4713 N N . ARG A 1 619 ? -45.626 8.299 33.407 1.00 90.19 619 ARG A N 1
ATOM 4714 C CA . ARG A 1 619 ? -46.272 8.500 34.718 1.00 90.19 619 ARG A CA 1
ATOM 4715 C C . ARG A 1 619 ? -47.486 9.427 34.634 1.00 90.19 619 ARG A C 1
ATOM 4717 O O . ARG A 1 619 ? -48.470 9.186 35.326 1.00 90.19 619 ARG A O 1
ATOM 4724 N N . THR A 1 620 ? -47.438 10.440 33.769 1.00 91.31 620 THR A N 1
ATOM 4725 C CA . THR A 1 620 ? -48.530 11.416 33.593 1.00 91.31 620 THR A CA 1
ATOM 4726 C C . THR A 1 620 ? -49.684 10.917 32.723 1.00 91.31 620 THR A C 1
ATOM 4728 O O . THR A 1 620 ? -50.766 11.501 32.758 1.00 91.31 620 THR A O 1
ATOM 4731 N N . GLU A 1 621 ? -49.517 9.805 31.994 1.00 83.25 621 GLU A N 1
ATOM 4732 C CA . GLU A 1 621 ? -50.627 9.118 31.307 1.00 83.25 621 GLU A CA 1
ATOM 4733 C C . GLU A 1 621 ? -51.741 8.687 32.282 1.00 83.25 621 GLU A C 1
ATOM 4735 O O . GLU A 1 621 ? -52.893 8.576 31.873 1.00 83.25 621 GLU A O 1
ATOM 4740 N N . ARG A 1 622 ? -51.423 8.500 33.572 1.00 79.00 622 ARG A N 1
ATOM 4741 C CA . ARG A 1 622 ? -52.368 8.087 34.626 1.00 79.00 622 ARG A CA 1
ATOM 4742 C C . ARG A 1 622 ? -52.947 9.256 35.444 1.00 79.00 622 ARG A C 1
ATOM 4744 O O . ARG A 1 622 ? -53.632 9.012 36.431 1.00 79.00 622 ARG A O 1
ATOM 4751 N N . GLY A 1 623 ? -52.676 10.504 35.050 1.00 76.50 623 GLY A N 1
ATOM 4752 C CA . GLY A 1 623 ? -53.076 11.725 35.765 1.00 76.50 623 GLY A CA 1
ATOM 4753 C C . GLY A 1 623 ? -51.885 12.527 36.310 1.00 76.50 623 GLY A C 1
ATOM 4754 O O . GLY A 1 623 ? -50.748 12.063 36.297 1.00 76.50 623 GLY A O 1
ATOM 4755 N N . GLY A 1 624 ? -52.135 13.758 36.771 1.00 82.25 624 GLY A N 1
ATOM 4756 C CA . GLY A 1 624 ? -51.128 14.606 37.437 1.00 82.25 624 GLY A CA 1
ATOM 4757 C C . GLY A 1 624 ? -50.433 15.668 36.572 1.00 82.25 624 GLY A C 1
ATOM 4758 O O . GLY A 1 624 ? -49.665 16.455 37.114 1.00 82.25 624 GLY A O 1
ATOM 4759 N N . ALA A 1 625 ? -50.715 15.734 35.268 1.00 87.56 625 ALA A N 1
ATOM 4760 C CA . ALA A 1 625 ? -50.315 16.844 34.398 1.00 87.56 625 ALA A CA 1
ATOM 4761 C C . ALA A 1 625 ? -51.432 17.167 33.397 1.00 87.56 625 ALA A C 1
ATOM 4763 O O . ALA A 1 625 ? -52.181 16.278 32.981 1.00 87.56 625 ALA A O 1
ATOM 4764 N N . THR A 1 626 ? -51.539 18.432 32.992 1.00 89.94 626 THR A N 1
ATOM 4765 C CA . THR A 1 626 ? -52.517 18.850 31.973 1.00 89.94 626 THR A CA 1
ATOM 4766 C C . THR A 1 626 ? -52.100 18.377 30.575 1.00 89.94 626 THR A C 1
ATOM 4768 O O . THR A 1 626 ? -50.924 18.106 30.317 1.00 89.94 626 THR A O 1
ATOM 4771 N N . ALA A 1 627 ? -53.049 18.295 29.637 1.00 87.69 627 ALA A N 1
ATOM 4772 C CA . ALA A 1 627 ? -52.747 17.937 28.247 1.00 87.69 627 ALA A CA 1
ATOM 4773 C C . ALA A 1 627 ? -51.746 18.915 27.597 1.00 87.69 627 ALA A C 1
ATOM 4775 O O . ALA A 1 627 ? -50.823 18.490 26.902 1.00 87.69 627 ALA A O 1
ATOM 4776 N N . ASP A 1 628 ? -51.873 20.216 27.876 1.00 89.31 628 ASP A N 1
ATOM 4777 C CA . ASP A 1 628 ? -50.958 21.242 27.364 1.00 89.31 628 ASP A CA 1
ATOM 4778 C C . ASP A 1 628 ? -49.542 21.098 27.917 1.00 89.31 628 ASP A C 1
ATOM 4780 O O . ASP A 1 628 ? -48.563 21.204 27.170 1.00 89.31 628 ASP A O 1
ATOM 4784 N N . GLU A 1 629 ? -49.420 20.801 29.211 1.00 91.81 629 GLU A N 1
ATOM 4785 C CA . GLU A 1 629 ? -48.131 20.534 29.839 1.00 91.81 629 GLU A CA 1
ATOM 4786 C C . GLU A 1 629 ? -47.471 19.292 29.234 1.00 91.81 629 GLU A C 1
ATOM 4788 O O . GLU A 1 629 ? -46.302 19.344 28.843 1.00 91.81 629 GLU A O 1
ATOM 4793 N N . ARG A 1 630 ? -48.233 18.207 29.046 1.00 91.81 630 ARG A N 1
ATOM 4794 C CA . ARG A 1 630 ? -47.746 16.996 28.372 1.00 91.81 630 ARG A CA 1
ATOM 4795 C C . ARG A 1 630 ? -47.258 17.282 26.954 1.00 91.81 630 ARG A C 1
ATOM 4797 O O . ARG A 1 630 ? -46.155 16.862 26.612 1.00 91.81 630 ARG A O 1
ATOM 4804 N N . ARG A 1 631 ? -48.008 18.047 26.152 1.00 90.00 631 ARG A N 1
ATOM 4805 C CA . ARG A 1 631 ? -47.592 18.452 24.794 1.00 90.00 631 ARG A CA 1
ATOM 4806 C C . ARG A 1 631 ? -46.335 19.317 24.800 1.00 90.00 631 ARG A C 1
ATOM 4808 O O . ARG A 1 631 ? -45.484 19.203 23.916 1.00 90.00 631 ARG A O 1
ATOM 4815 N N . ARG A 1 632 ? -46.184 20.210 25.780 1.00 93.94 632 ARG A N 1
ATOM 4816 C CA . ARG A 1 632 ? -44.963 21.013 25.937 1.00 93.94 632 ARG A CA 1
ATOM 4817 C C . ARG A 1 632 ? -43.757 20.130 26.260 1.00 93.94 632 ARG A C 1
ATOM 4819 O O . ARG A 1 632 ? -42.731 20.259 25.595 1.00 93.94 632 ARG A O 1
ATOM 4826 N N . VAL A 1 633 ? -43.887 19.228 27.230 1.00 95.19 633 VAL A N 1
ATOM 4827 C CA . VAL A 1 633 ? -42.803 18.315 27.619 1.00 95.19 633 VAL A CA 1
ATOM 4828 C C . VAL A 1 633 ? -42.471 17.335 26.490 1.00 95.19 633 VAL A C 1
ATOM 4830 O O . VAL A 1 633 ? -41.296 17.099 26.227 1.00 95.19 633 VAL A O 1
ATOM 4833 N N . ALA A 1 634 ? -43.463 16.845 25.742 1.00 93.38 634 ALA A N 1
ATOM 4834 C CA . ALA A 1 634 ? -43.232 16.016 24.559 1.00 93.38 634 ALA A CA 1
ATOM 4835 C C . ALA A 1 634 ? -42.393 16.749 23.495 1.00 93.38 634 ALA A C 1
ATOM 4837 O O . ALA A 1 634 ? -41.465 16.162 22.950 1.00 93.38 634 ALA A O 1
ATOM 4838 N N . ARG A 1 635 ? -42.632 18.048 23.259 1.00 93.81 635 ARG A N 1
ATOM 4839 C CA . ARG A 1 635 ? -41.800 18.881 22.362 1.00 93.81 635 ARG A CA 1
ATOM 4840 C C . ARG A 1 635 ? -40.392 19.145 22.903 1.00 93.81 635 ARG A C 1
ATOM 4842 O O . ARG A 1 635 ? -39.452 19.327 22.133 1.00 93.81 635 ARG A O 1
ATOM 4849 N N . GLU A 1 636 ? -40.219 19.223 24.221 1.00 96.19 636 GLU A N 1
ATOM 4850 C CA . GLU A 1 636 ? -38.888 19.267 24.846 1.00 96.19 636 GLU A CA 1
ATOM 4851 C C . GLU A 1 636 ? -38.141 17.944 24.611 1.00 96.19 636 GLU A C 1
ATOM 4853 O O . GLU A 1 636 ? -37.008 17.969 24.130 1.00 96.19 636 GLU A O 1
ATOM 4858 N N . ALA A 1 637 ? -38.799 16.809 24.852 1.00 94.81 637 ALA A N 1
ATOM 4859 C CA . ALA A 1 637 ? -38.248 15.474 24.639 1.00 94.81 637 ALA A CA 1
ATOM 4860 C C . ALA A 1 637 ? -37.909 15.201 23.165 1.00 94.81 637 ALA A C 1
ATOM 4862 O O . ALA A 1 637 ? -36.829 14.695 22.872 1.00 94.81 637 ALA A O 1
ATOM 4863 N N . ASP A 1 638 ? -38.791 15.587 22.240 1.00 91.75 638 ASP A N 1
ATOM 486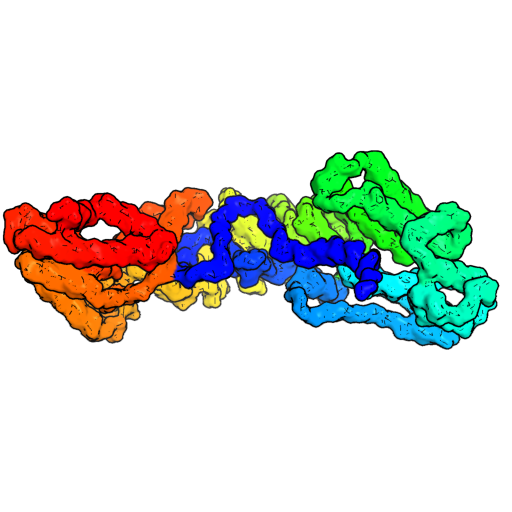4 C CA . ASP A 1 638 ? -38.606 15.409 20.797 1.00 91.75 638 ASP A CA 1
ATOM 4865 C C . ASP A 1 638 ? -37.403 16.201 20.264 1.00 91.75 638 ASP A C 1
ATOM 4867 O O . ASP A 1 638 ? -36.632 15.700 19.450 1.00 91.75 638 ASP A O 1
ATOM 4871 N N . ARG A 1 639 ? -37.146 17.405 20.793 1.00 92.88 639 ARG A N 1
ATOM 4872 C CA . ARG A 1 639 ? -35.926 18.159 20.458 1.00 92.88 639 ARG A CA 1
ATOM 4873 C C . ARG A 1 639 ? -34.659 17.407 20.859 1.00 92.88 639 ARG A C 1
ATOM 4875 O O . ARG A 1 639 ? -33.721 17.348 20.071 1.00 92.88 639 ARG A O 1
ATOM 4882 N N . VAL A 1 640 ? -34.627 16.819 22.056 1.00 92.25 640 VAL A N 1
ATOM 4883 C CA . VAL A 1 640 ? -33.470 16.030 22.516 1.00 92.25 640 VAL A CA 1
ATOM 4884 C C . VAL A 1 640 ? -33.340 14.728 21.719 1.00 92.25 640 VAL A C 1
ATOM 4886 O O . VAL A 1 640 ? -32.238 14.361 21.321 1.00 92.25 640 VAL A O 1
ATOM 4889 N N . TYR A 1 641 ? -34.461 14.067 21.426 1.00 89.56 641 TYR A N 1
ATOM 4890 C CA . TYR A 1 641 ? -34.519 12.889 20.562 1.00 89.56 641 TYR A CA 1
ATOM 4891 C C . TYR A 1 641 ? -33.941 13.182 19.171 1.00 89.56 641 TYR A C 1
ATOM 4893 O O . TYR A 1 641 ? -33.081 12.447 18.691 1.00 89.56 641 TYR A O 1
ATOM 4901 N N . ASN A 1 642 ? -34.358 14.283 18.544 1.00 86.88 642 ASN A N 1
ATOM 4902 C CA . ASN A 1 642 ? -33.886 14.669 17.217 1.00 86.88 642 ASN A CA 1
ATOM 4903 C C . ASN A 1 642 ? -32.403 15.037 17.218 1.00 86.88 642 ASN A C 1
ATOM 4905 O O . ASN A 1 642 ? -31.715 14.728 16.251 1.00 86.88 642 ASN A O 1
ATOM 4909 N N . VAL A 1 643 ? -31.894 15.638 18.297 1.00 86.88 643 VAL A N 1
ATOM 4910 C CA . VAL A 1 643 ? -30.450 15.841 18.473 1.00 86.88 643 VAL A CA 1
ATOM 4911 C C . VAL A 1 643 ? -29.715 14.499 18.506 1.00 86.88 643 VAL A C 1
ATOM 4913 O O . VAL A 1 643 ? -28.678 14.374 17.870 1.00 86.88 643 VAL A O 1
ATOM 4916 N N . LEU A 1 644 ? -30.253 13.488 19.193 1.00 85.50 644 LEU A N 1
ATOM 4917 C CA . LEU A 1 644 ? -29.630 12.168 19.314 1.00 85.50 644 LEU A CA 1
ATOM 4918 C C . LEU A 1 644 ? -29.648 11.364 18.001 1.00 85.50 644 LEU A C 1
ATOM 4920 O O . LEU A 1 644 ? -28.662 10.714 17.671 1.00 85.50 644 LEU A O 1
ATOM 4924 N N . VAL A 1 645 ? -30.744 11.418 17.236 1.00 82.94 645 VAL A N 1
ATOM 4925 C CA . VAL A 1 645 ? -30.858 10.712 15.943 1.00 82.94 645 VAL A CA 1
ATOM 4926 C C . VAL A 1 645 ? -30.061 11.412 14.838 1.00 82.94 645 VAL A C 1
ATOM 4928 O O . VAL A 1 645 ? -29.419 10.740 14.036 1.00 82.94 645 VAL A O 1
ATOM 4931 N N . ASN A 1 646 ? -30.048 12.750 14.825 1.00 79.25 646 ASN A N 1
ATOM 4932 C CA . ASN A 1 646 ? -29.315 13.556 13.839 1.00 79.25 646 ASN A CA 1
ATOM 4933 C C . ASN A 1 646 ? -27.929 13.995 14.340 1.00 79.25 646 ASN A C 1
ATOM 4935 O O . ASN A 1 646 ? -27.373 14.976 13.846 1.00 79.25 646 ASN A O 1
ATOM 4939 N N . TRP A 1 647 ? -27.384 13.302 15.344 1.00 70.31 647 TRP A N 1
ATOM 4940 C CA . TRP A 1 647 ? -26.129 13.673 16.005 1.00 70.31 647 TRP A CA 1
ATOM 4941 C C . TRP A 1 647 ? -24.939 13.718 15.035 1.00 70.31 647 TRP A C 1
ATOM 4943 O O . TRP A 1 647 ? -24.005 14.500 15.206 1.00 70.31 647 TRP A O 1
ATOM 4953 N N . ASP A 1 648 ? -25.001 12.908 13.981 1.00 64.56 648 ASP A N 1
ATOM 4954 C CA . ASP A 1 648 ? -24.132 12.993 12.818 1.00 64.56 648 ASP A CA 1
ATOM 4955 C C . ASP A 1 648 ? -25.004 13.251 11.587 1.00 64.56 648 ASP A C 1
ATOM 4957 O O . ASP A 1 648 ? -25.954 12.505 11.339 1.00 64.56 648 ASP A O 1
ATOM 4961 N N . ALA A 1 649 ? -24.687 14.286 10.804 1.00 55.81 649 ALA A N 1
ATOM 4962 C CA . ALA A 1 649 ? -25.439 14.650 9.598 1.00 55.81 649 ALA A CA 1
ATOM 4963 C C . ALA A 1 649 ? -25.511 13.499 8.572 1.00 55.81 649 ALA A C 1
ATOM 4965 O O . ALA A 1 649 ? -26.351 13.512 7.676 1.00 55.81 649 ALA A O 1
ATOM 4966 N N . THR A 1 650 ? -24.655 12.483 8.726 1.00 55.06 650 THR A N 1
ATOM 4967 C CA . THR A 1 650 ? -24.619 11.257 7.922 1.00 55.06 650 THR A CA 1
ATOM 4968 C C . THR A 1 650 ? -25.353 10.058 8.544 1.00 55.06 650 THR A C 1
ATOM 4970 O O . THR A 1 650 ? -25.109 8.929 8.132 1.00 55.06 650 THR A O 1
ATOM 4973 N N . ASN A 1 651 ? -26.303 10.289 9.462 1.00 51.72 651 ASN A N 1
ATOM 4974 C CA . ASN A 1 651 ? -27.214 9.291 10.049 1.00 51.72 651 ASN A CA 1
ATOM 4975 C C . ASN A 1 651 ? -26.489 8.223 10.897 1.00 51.72 651 ASN A C 1
ATOM 4977 O O . ASN A 1 651 ? -26.076 7.172 10.402 1.00 51.72 651 ASN A O 1
ATOM 4981 N N . THR A 1 652 ? -26.368 8.438 12.213 1.00 58.28 652 THR A N 1
ATOM 4982 C CA . THR A 1 652 ? -25.896 7.370 13.111 1.00 58.28 652 THR A CA 1
ATOM 4983 C C . THR A 1 652 ? -26.949 6.257 13.176 1.00 58.28 652 THR A C 1
ATOM 4985 O O . THR A 1 652 ? -27.938 6.371 13.903 1.00 58.28 652 THR A O 1
ATOM 4988 N N . SER A 1 653 ? -26.747 5.166 12.432 1.00 68.31 653 SER A N 1
ATOM 4989 C CA . SER A 1 653 ? -27.653 4.003 12.415 1.00 68.31 653 SER A CA 1
ATOM 4990 C C . SER A 1 653 ? -27.896 3.419 13.811 1.00 68.31 653 SER A C 1
ATOM 4992 O O . SER A 1 653 ? -28.985 2.928 14.095 1.00 68.31 653 SER A O 1
ATOM 4994 N N . PHE A 1 654 ? -26.920 3.544 14.717 1.00 81.44 654 PHE A N 1
ATOM 4995 C CA . PHE A 1 654 ? -27.013 3.028 16.080 1.00 81.44 654 PHE A CA 1
ATOM 4996 C C . PHE A 1 654 ? -28.197 3.605 16.872 1.00 81.44 654 PHE A C 1
ATOM 4998 O O . PHE A 1 654 ? -29.031 2.842 17.358 1.00 81.44 654 PHE A O 1
ATOM 5005 N N . TRP A 1 655 ? -28.296 4.933 17.022 1.00 83.62 655 TRP A N 1
ATOM 5006 C CA . TRP A 1 655 ? -29.353 5.530 17.851 1.00 83.62 655 TRP A CA 1
ATOM 5007 C C . TRP A 1 655 ? -30.726 5.390 17.211 1.00 83.62 655 TRP A C 1
ATOM 5009 O O . TRP A 1 655 ? -31.699 5.156 17.926 1.00 83.62 655 TRP A O 1
ATOM 5019 N N . ALA A 1 656 ? -30.804 5.457 15.880 1.00 82.38 656 ALA A N 1
ATOM 5020 C CA . ALA A 1 656 ? -32.029 5.152 15.154 1.00 82.38 656 ALA A CA 1
ATOM 5021 C C . ALA A 1 656 ? -32.522 3.726 15.472 1.00 82.38 656 ALA A C 1
ATOM 5023 O O . ALA A 1 656 ? -33.683 3.556 15.846 1.00 82.38 656 ALA A O 1
ATOM 5024 N N . ASP A 1 657 ? -31.635 2.724 15.426 1.00 82.12 657 ASP A N 1
ATOM 5025 C CA . ASP A 1 657 ? -31.954 1.328 15.754 1.00 82.12 657 ASP A CA 1
ATOM 5026 C C . ASP A 1 657 ? -32.396 1.157 17.219 1.00 82.12 657 ASP A C 1
ATOM 5028 O O . ASP A 1 657 ? -33.423 0.528 17.499 1.00 82.12 657 ASP A O 1
ATOM 5032 N N . VAL A 1 658 ? -31.624 1.708 18.165 1.00 83.75 658 VAL A N 1
ATOM 5033 C CA . VAL A 1 658 ? -31.880 1.585 19.612 1.00 83.75 658 VAL A CA 1
ATOM 5034 C C . VAL A 1 658 ? -33.200 2.260 19.989 1.00 83.75 658 VAL A C 1
ATOM 5036 O O . VAL A 1 658 ? -34.058 1.655 20.639 1.00 83.75 658 VAL A O 1
ATOM 5039 N N . LEU A 1 659 ? -33.410 3.499 19.542 1.00 84.00 659 LEU A N 1
ATOM 5040 C CA . LEU A 1 659 ? -34.606 4.269 19.871 1.00 84.00 659 LEU A CA 1
ATOM 5041 C C . LEU A 1 659 ? -35.854 3.742 19.159 1.00 84.00 659 LEU A C 1
ATOM 5043 O O . LEU A 1 659 ? -36.936 3.782 19.743 1.00 84.00 659 LEU A O 1
ATOM 5047 N N . ALA A 1 660 ? -35.743 3.194 17.945 1.00 82.81 660 ALA A N 1
ATOM 5048 C CA . ALA A 1 660 ? -36.891 2.609 17.250 1.00 82.81 660 ALA A CA 1
ATOM 5049 C C . ALA A 1 660 ? -37.562 1.495 18.071 1.00 82.81 660 ALA A C 1
ATOM 5051 O O . ALA A 1 660 ? -38.793 1.394 18.071 1.00 82.81 660 ALA A O 1
ATOM 5052 N N . ARG A 1 661 ? -36.762 0.709 18.805 1.00 83.50 661 ARG A N 1
ATOM 5053 C CA . ARG A 1 661 ? -37.211 -0.422 19.636 1.00 83.50 661 ARG A CA 1
ATOM 5054 C C . ARG A 1 661 ? -37.575 -0.017 21.071 1.00 83.50 661 ARG A C 1
ATOM 5056 O O . ARG A 1 661 ? -38.322 -0.735 21.737 1.00 83.50 661 ARG A O 1
ATOM 5063 N N . SER A 1 662 ? -37.098 1.138 21.533 1.00 83.94 662 SER A N 1
ATOM 5064 C CA . SER A 1 662 ? -37.286 1.621 22.904 1.00 83.94 662 SER A CA 1
ATOM 5065 C C . SER A 1 662 ? -38.750 1.957 23.235 1.00 83.94 662 SER A C 1
ATOM 5067 O O . SER A 1 662 ? -39.436 2.678 22.503 1.00 83.94 662 SER A O 1
ATOM 5069 N N . GLU A 1 663 ? -39.234 1.475 24.385 1.00 84.62 663 GLU A N 1
ATOM 5070 C CA . GLU A 1 663 ? -40.567 1.809 24.920 1.00 84.62 663 GLU A CA 1
ATOM 5071 C C . GLU A 1 663 ? -40.707 3.299 25.242 1.00 84.62 663 GLU A C 1
ATOM 5073 O O . GLU A 1 663 ? -41.775 3.886 25.085 1.00 84.62 663 GLU A O 1
ATOM 5078 N N . ILE A 1 664 ? -39.604 3.935 25.622 1.00 82.75 664 ILE A N 1
ATOM 5079 C CA . ILE A 1 664 ? -39.536 5.345 26.014 1.00 82.75 664 ILE A CA 1
ATOM 5080 C C . ILE A 1 664 ? -39.699 6.242 24.792 1.00 82.75 664 ILE A C 1
ATOM 5082 O O . ILE A 1 664 ? -40.490 7.185 24.811 1.00 82.75 664 ILE A O 1
ATOM 5086 N N . ALA A 1 665 ? -39.041 5.902 23.684 1.00 82.31 665 ALA A N 1
ATOM 5087 C CA . ALA A 1 665 ? -39.262 6.584 22.413 1.00 82.31 665 ALA A CA 1
ATOM 5088 C C . ALA A 1 665 ? -40.693 6.364 21.888 1.00 82.31 665 ALA A C 1
ATOM 5090 O O . ALA A 1 665 ? -41.273 7.247 21.253 1.00 82.31 665 ALA A O 1
ATOM 5091 N N . ARG A 1 666 ? -41.303 5.196 22.149 1.00 83.81 666 ARG A N 1
ATOM 5092 C CA . ARG A 1 666 ? -42.735 4.975 21.874 1.00 83.81 666 ARG A CA 1
ATOM 5093 C C . ARG A 1 666 ? -43.618 5.880 22.742 1.00 83.81 666 ARG A C 1
ATOM 5095 O O . ARG A 1 666 ? -44.533 6.488 22.195 1.00 83.81 666 ARG A O 1
ATOM 5102 N N . ALA A 1 667 ? -43.329 6.024 24.036 1.00 81.56 667 ALA A N 1
ATOM 5103 C CA . ALA A 1 667 ? -44.072 6.902 24.943 1.00 81.56 667 ALA A CA 1
ATOM 5104 C C . ALA A 1 667 ? -44.020 8.376 24.501 1.00 81.56 667 ALA A C 1
ATOM 5106 O O . ALA A 1 667 ? -45.063 9.021 24.405 1.00 81.56 667 ALA A O 1
ATOM 5107 N N . ILE A 1 668 ? -42.837 8.880 24.127 1.00 86.06 668 ILE A N 1
ATOM 5108 C CA . ILE A 1 668 ? -42.669 10.242 23.587 1.00 86.06 668 ILE A CA 1
ATOM 5109 C C . ILE A 1 668 ? -43.507 10.433 22.315 1.00 86.06 668 ILE A C 1
ATOM 5111 O O . ILE A 1 668 ? -44.283 11.384 22.221 1.00 86.06 668 ILE A O 1
ATOM 5115 N N . ARG A 1 669 ? -43.425 9.492 21.363 1.00 83.88 669 ARG A N 1
ATOM 5116 C CA . ARG A 1 669 ? -44.201 9.549 20.112 1.00 83.88 669 ARG A CA 1
ATOM 5117 C C . ARG A 1 669 ? -45.711 9.494 20.341 1.00 83.88 669 ARG A C 1
ATOM 5119 O O . ARG A 1 669 ? -46.440 10.190 19.643 1.00 83.88 669 ARG A O 1
ATOM 5126 N N . ARG A 1 670 ? -46.197 8.692 21.296 1.00 82.25 670 ARG A N 1
ATOM 5127 C CA . ARG A 1 670 ? -47.628 8.655 21.654 1.00 82.25 670 ARG A CA 1
ATOM 5128 C C . ARG A 1 670 ? -48.092 9.988 22.233 1.00 82.25 670 ARG A C 1
ATOM 5130 O O . ARG A 1 670 ? -49.121 10.494 21.804 1.00 82.25 670 ARG A O 1
ATOM 5137 N N . ALA A 1 671 ? -47.316 10.571 23.145 1.00 79.69 671 ALA A N 1
ATOM 5138 C CA . ALA A 1 671 ? -47.641 11.853 23.764 1.00 79.69 671 ALA A CA 1
ATOM 5139 C C . ALA A 1 671 ? -47.624 13.039 22.783 1.00 79.69 671 ALA A C 1
ATOM 5141 O O . ALA A 1 671 ? -48.259 14.046 23.062 1.00 79.69 671 ALA A O 1
ATOM 5142 N N . GLY A 1 672 ? -46.913 12.930 21.654 1.00 73.81 672 GLY A N 1
ATOM 5143 C CA . GLY A 1 672 ? -46.915 13.944 20.595 1.00 73.81 672 GLY A CA 1
ATOM 5144 C C . GLY A 1 672 ? -48.055 13.825 19.572 1.00 73.81 672 GLY A C 1
ATOM 5145 O O . GLY A 1 672 ? -48.213 14.730 18.760 1.00 73.81 672 GLY A O 1
ATOM 5146 N N . ARG A 1 673 ? -48.827 12.725 19.572 1.00 74.88 673 ARG A N 1
ATOM 5147 C CA . ARG A 1 673 ? -49.937 12.484 18.622 1.00 74.88 673 ARG A CA 1
ATOM 5148 C C . ARG A 1 673 ? -51.312 12.949 19.122 1.00 74.88 673 ARG A C 1
ATOM 5150 O O . ARG A 1 673 ? -52.246 12.946 18.326 1.00 74.88 673 ARG A O 1
ATOM 5157 N N . GLY A 1 674 ? -51.443 13.296 20.402 1.00 56.50 674 GLY A N 1
ATOM 5158 C CA . GLY A 1 674 ? -52.652 13.879 21.008 1.00 56.50 674 GLY A CA 1
ATOM 5159 C C . GLY A 1 674 ? -52.364 15.266 21.560 1.00 56.50 674 GLY A C 1
ATOM 5160 O O . GLY A 1 674 ? -53.302 16.090 21.643 1.00 56.50 674 GLY A O 1
#

Sequence (674 aa):
MRRFPEARAALLALVAAAALGTGATLASGARTLACACGGPASYDIDAPLAAPEKWLDGVTLVDAFEGTPRDELRFLAPFRFGDPADSARIDALWRSAYGSSGDDSIPPVSVDALDAALRAGDLARAEREARAVATRVLDEPAPIADAHQGALRRAVELLELAPSLRGVDAALTARVLATGLDARAVPGTPASLPAPLAAAVEVRRLAFPALAALAVRRPDHPRIASLRWVALQERLRTEIPNGWPDEIRKQVPAARWRALDDAHARWLADYPDHPLADLVRLSRVRVAYYEGDSTRAWRLTLAAWPRRLPRVLGELRVLAVRGMVGEPQGPAATDPRLRSAMLTVRAPSRAEWDALWRLSEDSLARPWAVNLQERLLERAVRTALAGEPLPTRFPARPERRTTLWGRLRLVALYAAGDERGAESQAAALGADSVAALVRTRLAVTRRQWSRAAREPLLVEDARTYLVRVLLPDSALAALADSTRDAAVTLGARAAARGTWSAAAWNAGVQALARGGRAVPAELATRWRRAAALAGDTSLAGRLAYARWLATQRGQLFHGVDNAWYRSLGWRVAALRDTAVHGRAAALSADEEIAAIRTHLEATTEPYLAVHAYGEWLARTERGGATADERRRVAREADRVYNVLVNWDATNTSFWADVLARSEIARAIRRAGRG

pLDDT: mean 85.52, std 16.02, range [25.0, 98.06]

Secondary structure (DSSP, 8-state):
-----SSSHHHHHHHTTTTTTT------S-------TT------TTTTT--HHHHHHHHHEEETTTTEE-GGGSTTHHHHSS-HHHHHHHHHHHHHHHS-TTS--------HHHHHHHHTT-HHHHHHHHHHHHHHHHHS-HHHHHHTHHHHHHHHHHHHHGGG-TTS-HHHHHHHHHTTT-TTSSSS-GGGS-HHHHHHHHHHHS-HHHHHHHHHH-TT-TTHHHHHHHHHHHHHHHHS-SS-HHHHHHHS-HHHHHHHHHHHHHHHHH-TTSTTHHHHHHHHHHHHHHHT-HHHHHHHHHTTTTTTHHHHHHHHHHHHHTT------GGGGG-HHHHHHHTTTSPPPHHHHHHHHHHHHTTTTSHHHHHHHHHHHHHHHHHHHTTPPPPTT---S---SSHHHHHHHHHHHHHTT-HHHHHHHHHHH-S-HHHHHHHHHHHHHTT-HHHHHT-TTS-HHHHHHIIIIIS-HHHHHHHHTT-HHHHHHHHHHHHHHTTT-HHHHHHHHHHHHHTGGGS-HHHHHHHHHHHHHHH--SHHHHHHHHHHHHHHTTTTTT---HHHHHHHHHHHHHHH-GGG--TT-SS-HHHHHHHHHHHHHHH-HHHHHHHHHHHHHHHHTTSSS-HHHHHHHHHHHHHHHHHHHTSSTT--HHHHHHHHH-HHHHHHHHHT--

Radius of gyration: 36.77 Å; chains: 1; bounding box: 92×59×100 Å

Foldseek 3Di:
DDDDDDDPPVVVLVVVVLVPLQDDPDDDDDCPPLDPPCNDDFFPQCLLQAALVVLLLVLQAPDSNSSHGDLLLALCNLQCQFDPVSVVLQVQVCCSNPNDPPDDDLDAQDCVQLLVCLQVLNLVSNLVSLLVQLLVLLLAAPVSSVVHVQSNVLSLLSNLLSVVCVPPDSNLRSQLSVVGLPLVSRPDDLVPDDPSSSLSSVCSPDDLVVLLVCLVVCVPRSSNLVSLVSVLVVLCPPQQDDDDLVVSLVVHDPVSLVVSVVSLVVSCVVCVPRSCNLVSLQVNLVSCVSNLNLASNLVSLCVCPPVSPNHSSSSQSVCLSVLSDYADDDPRNPDLSNVLSCLSRDQDDLVRLVVNLVVLVVPVVTSSSVSSLLSSLSSLLVCLLVVHAGRPVLPPAQDPPDLSNLSSSLSSCVSNVVLVSNLRSLVNSPPDLSSLSSQLLSCLLVLVLLSNLVSPNDDVSNSLSSQLFPRDLVSLLVCLCPAQQSLQSNLLLQCVVVVNALVSLVSSLVSNVSVPPNHDPVLSVVSNVSSVLNPPPDLVSLLVSLVSLLPCQQVNHNHLDLSSLVNLLVLLVLLPPPSSDRPDRSDRSVSRNVSSVSSCCRRPSLNSSLVSLLVSLVVCVVPDDDLVVLLVSLVVSVVSLCCQQCVDVVGSVVSVVVLVPDPSVVSSVVSNVD